Protein AF-A0A1F9MTN4-F1 (afdb_monomer)

Secondary structure (DSSP, 8-state):
------------PPPP-TTSSS--BTBS---SS--SSSSB-TTS-B--TTSSS--TTT-S---SS--TTSSS-TT-S---TTSSS--BTTBS---SSS-SS--TTSPPP-TTSS---TTTT-S---GGG--SSSTTPPPTTSPPP-TTSSS--BTBS---GGGTTTSTTS--TTS----TTSSS--BTBS--GGGT-TTB-TTS-BTT--SEEEE-SSEEEEE-TTS-EEEEE--TTSTT-PPTT---SEEEE-SSEEEEE-TTS-EEEEES-----TT-PEEEEETTEEEEEESSTT-PPSS-EEEEEE-SSEEEEEETTS-EEEEE--GGGTT---SS-EEEEEE-SSEEEEEETTS-EEEEES--S---S--SS--EEEEEEETTEEEEEETT-BEEEESSPPPSSB-SEEEE-GGGEEEEE-TT--EEEEETTB-----HHHHHS-EEEEEE-SSEEEEEETTS-EEEEE---SSS----EEEE-

pLDDT: mean 81.52, std 13.6, range [29.53, 97.88]

Mean predicted aligned error: 16.55 Å

Sequence (489 aa):
MLPLGCGVETTFSPGPVCGNGSIELGEGCDDGNVDDTDDCSNDCRPTSCGDGVVHWSLEDCDDGNDDDTDACPSTCHVAYCGDGFVHTGIEQCDTAGASADCDWDCSVPVCGDGILNRGAGEQCDQGAQNSDHRADGCREDCSLPFCGDGVHDSGEECDSGEHNGANPNACSASCRIPYCGDGVVNEGERCDPGAGDSFCSTTCTPTWQATAITVGWWHACALLPDGRPICWGNNNLGQSSPPEELRLTQISAGGYHTCGLTEDGEIVCWGAGESESEESCYFSCNGDLCQRLECGQSAAPKGAYLFVAAGGNHTCAIASDHTVICWGDSFHGATEAPMVGFDSLDATDQSTCGTTTTGEVICWGNVFVDVPTIHAVAPYATVSTSPGAVCALTASGEASCWGTAAPAGTFDQIEASYFSQVCTLDPLGALACATGTSTSTLSPRVLQSRFARFATNNFSGCGLTVEDHVLCWGWIENNYEQVPMVTDL

Structure (mmCIF, N/CA/C/O backbone):
data_AF-A0A1F9MTN4-F1
#
_entry.id   AF-A0A1F9MTN4-F1
#
loop_
_atom_site.group_PDB
_atom_site.id
_atom_site.type_symbol
_atom_site.label_atom_id
_atom_site.label_alt_id
_atom_site.label_comp_id
_atom_site.label_asym_id
_atom_site.label_entity_id
_atom_site.label_seq_id
_atom_site.pdbx_PDB_ins_code
_atom_site.Cartn_x
_atom_site.Cartn_y
_atom_site.Cartn_z
_atom_site.occupancy
_atom_site.B_iso_or_equiv
_atom_site.auth_seq_id
_atom_site.auth_comp_id
_atom_site.auth_asym_id
_atom_site.auth_atom_id
_atom_site.pdbx_PDB_model_num
ATOM 1 N N . MET A 1 1 ? 99.709 10.676 -121.324 1.00 36.31 1 MET A N 1
ATOM 2 C CA . MET A 1 1 ? 99.988 9.233 -121.447 1.00 36.31 1 MET A CA 1
ATOM 3 C C . MET A 1 1 ? 99.075 8.512 -120.471 1.00 36.31 1 MET A C 1
ATOM 5 O O . MET A 1 1 ? 98.995 8.938 -119.329 1.00 36.31 1 MET A O 1
ATOM 9 N N . LEU A 1 2 ? 98.361 7.502 -120.968 1.00 40.97 2 LEU A N 1
ATOM 10 C CA . LEU A 1 2 ? 97.716 6.405 -120.224 1.00 40.97 2 LEU A CA 1
ATOM 11 C C . LEU A 1 2 ? 98.710 5.740 -119.226 1.00 40.97 2 LEU A C 1
ATOM 13 O O . LEU A 1 2 ? 99.911 5.924 -119.447 1.00 40.97 2 LEU A O 1
ATOM 17 N N . PRO A 1 3 ? 98.281 4.944 -118.209 1.00 56.19 3 PRO A N 1
ATOM 18 C CA . PRO A 1 3 ? 97.226 3.936 -118.372 1.00 56.19 3 PRO A CA 1
ATOM 19 C C . PRO A 1 3 ? 96.268 3.593 -117.206 1.00 56.19 3 PRO A C 1
ATOM 21 O O . PRO A 1 3 ? 96.530 3.783 -116.026 1.00 56.19 3 PRO A O 1
ATOM 24 N N . LEU A 1 4 ? 95.147 3.040 -117.681 1.00 46.78 4 LEU A N 1
ATOM 25 C CA . LEU A 1 4 ? 94.231 1.996 -117.195 1.00 46.78 4 LEU A CA 1
ATOM 26 C C . LEU A 1 4 ? 94.692 1.066 -116.049 1.00 46.78 4 LEU A C 1
ATOM 28 O O . LEU A 1 4 ? 95.828 0.597 -116.040 1.00 46.78 4 LEU A O 1
ATOM 32 N N . GLY A 1 5 ? 93.723 0.651 -115.219 1.00 41.12 5 GLY A N 1
ATOM 33 C CA . GLY A 1 5 ? 93.770 -0.532 -114.345 1.00 41.12 5 GLY A CA 1
ATOM 34 C C . GLY A 1 5 ? 92.358 -1.022 -113.963 1.00 41.12 5 GLY A C 1
ATOM 35 O O . GLY A 1 5 ? 91.494 -0.202 -113.686 1.00 41.12 5 GLY A O 1
ATOM 36 N N . CYS A 1 6 ? 92.140 -2.341 -114.032 1.00 40.53 6 CYS A N 1
ATOM 37 C CA . CYS A 1 6 ? 90.871 -3.097 -114.014 1.00 40.53 6 CYS A CA 1
ATOM 38 C C . CYS A 1 6 ? 90.080 -3.105 -112.692 1.00 40.53 6 CYS A C 1
ATOM 40 O O . CYS A 1 6 ? 90.636 -2.869 -111.625 1.00 40.53 6 CYS A O 1
ATOM 42 N N . GLY A 1 7 ? 88.786 -3.441 -112.800 1.00 47.59 7 GLY A N 1
ATOM 43 C CA . GLY A 1 7 ? 87.799 -3.413 -111.721 1.00 47.59 7 GLY A CA 1
ATOM 44 C C . GLY A 1 7 ? 87.586 -4.704 -110.932 1.00 47.59 7 GLY A C 1
ATOM 45 O O . GLY A 1 7 ? 88.240 -5.718 -111.161 1.00 47.59 7 GLY A O 1
ATOM 46 N N . VAL A 1 8 ? 86.615 -4.618 -110.022 1.00 49.03 8 VAL A N 1
ATOM 47 C CA . VAL A 1 8 ? 85.907 -5.715 -109.354 1.00 49.03 8 VAL A CA 1
ATOM 48 C C . VAL A 1 8 ? 84.488 -5.200 -109.105 1.00 49.03 8 VAL A C 1
ATOM 50 O O . VAL A 1 8 ? 84.317 -4.192 -108.420 1.00 49.03 8 VAL A O 1
ATOM 53 N N . GLU A 1 9 ? 83.482 -5.841 -109.701 1.00 48.62 9 GLU A N 1
ATOM 54 C CA . GLU A 1 9 ? 82.092 -5.650 -109.292 1.00 48.62 9 GLU A CA 1
ATOM 55 C C . GLU A 1 9 ? 81.926 -6.232 -107.890 1.00 48.62 9 GLU A C 1
ATOM 57 O O . GLU A 1 9 ? 81.980 -7.444 -107.689 1.00 48.62 9 GLU A O 1
ATOM 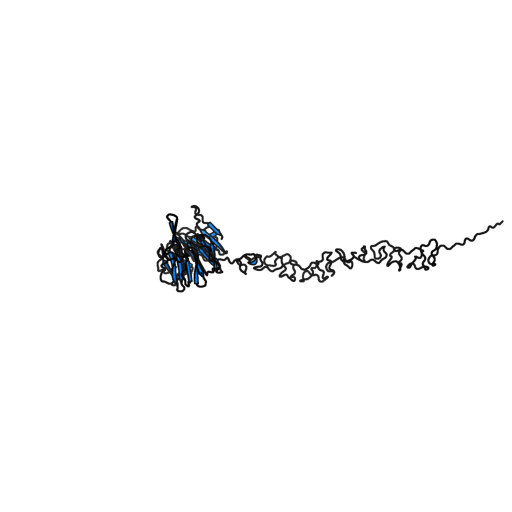62 N N . THR A 1 10 ? 81.753 -5.361 -106.905 1.00 47.56 10 THR A N 1
ATOM 63 C CA . THR A 1 10 ? 81.169 -5.748 -105.628 1.00 47.56 10 THR A CA 1
ATOM 64 C C . THR A 1 10 ? 79.661 -5.728 -105.818 1.00 47.56 10 THR A C 1
ATOM 66 O O . THR A 1 10 ? 79.057 -4.656 -105.855 1.00 47.56 10 THR A O 1
ATOM 69 N N . THR A 1 11 ? 79.054 -6.904 -105.970 1.00 47.53 11 THR A N 1
ATOM 70 C CA . THR A 1 11 ? 77.619 -7.071 -105.743 1.00 47.53 11 THR A CA 1
ATOM 71 C C . THR A 1 11 ? 77.339 -6.620 -104.314 1.00 47.53 11 THR A C 1
ATOM 73 O O . THR A 1 11 ? 77.686 -7.313 -103.357 1.00 47.53 11 THR A O 1
ATOM 76 N N . PHE A 1 12 ? 76.778 -5.422 -104.174 1.00 45.91 12 PHE A N 1
ATOM 77 C CA . PHE A 1 12 ? 76.092 -5.010 -102.961 1.00 45.91 12 PHE A CA 1
ATOM 78 C C . PHE A 1 12 ? 74.942 -6.002 -102.795 1.00 45.91 12 PHE A C 1
ATOM 80 O O . PHE A 1 12 ? 73.990 -5.970 -103.573 1.00 45.91 12 PHE A O 1
ATOM 87 N N . SER A 1 13 ? 75.063 -6.929 -101.843 1.00 53.34 13 SER A N 1
ATOM 88 C CA . SER A 1 13 ? 73.861 -7.566 -101.319 1.00 53.34 13 SER A CA 1
ATOM 89 C C . SER A 1 13 ? 73.027 -6.419 -100.749 1.00 53.34 13 SER A C 1
ATOM 91 O O . SER A 1 13 ? 73.591 -5.631 -99.975 1.00 53.34 13 SER A O 1
ATOM 93 N N . PRO A 1 14 ? 71.760 -6.235 -101.159 1.00 59.59 14 PRO A N 1
ATOM 94 C CA . PRO A 1 14 ? 70.878 -5.373 -100.390 1.00 59.59 14 PRO A CA 1
ATOM 95 C C . PRO A 1 14 ? 70.942 -5.871 -98.941 1.00 59.59 14 PRO A C 1
ATOM 97 O O . PRO A 1 14 ? 71.061 -7.077 -98.707 1.00 59.59 14 PRO A O 1
ATOM 100 N N . GLY A 1 15 ? 71.024 -4.935 -97.993 1.00 61.66 15 GLY A N 1
ATOM 101 C CA . GLY A 1 15 ? 70.939 -5.288 -96.578 1.00 61.66 15 GLY A CA 1
ATOM 102 C C . GLY A 1 15 ? 69.639 -6.051 -96.301 1.00 61.66 15 GLY A C 1
ATOM 103 O O . GLY A 1 15 ? 68.761 -6.031 -97.166 1.00 61.66 15 GLY A O 1
ATOM 104 N N . PRO A 1 16 ? 69.534 -6.710 -95.138 1.00 70.19 16 PRO A N 1
ATOM 105 C CA . PRO A 1 16 ? 68.322 -7.435 -94.763 1.00 70.19 16 PRO A CA 1
ATOM 106 C C . PRO A 1 16 ? 67.071 -6.574 -94.988 1.00 70.19 16 PRO A C 1
ATOM 108 O O . PRO A 1 16 ? 67.097 -5.370 -94.700 1.00 70.19 16 PRO A O 1
ATOM 111 N N . VAL A 1 17 ? 66.041 -7.156 -95.609 1.00 79.31 17 VAL A N 1
ATOM 112 C CA . VAL A 1 17 ? 64.790 -6.469 -95.971 1.00 79.31 17 VAL A CA 1
ATOM 113 C C . VAL A 1 17 ? 63.649 -7.116 -95.215 1.00 79.31 17 VAL A C 1
ATOM 115 O O . VAL A 1 17 ? 63.206 -8.191 -95.610 1.00 79.31 17 VAL A O 1
ATOM 118 N N . CYS A 1 18 ? 63.125 -6.390 -94.233 1.00 79.25 18 CYS A N 1
ATOM 119 C CA . CYS A 1 18 ? 62.002 -6.859 -93.448 1.00 79.25 18 CYS A CA 1
ATOM 120 C C . CYS A 1 18 ? 60.718 -7.025 -94.265 1.00 79.25 18 CYS A C 1
ATOM 122 O O . CYS A 1 18 ? 60.419 -6.189 -95.127 1.00 79.25 18 CYS A O 1
ATOM 124 N N . GLY A 1 19 ? 59.965 -8.089 -93.981 1.00 81.31 19 GLY A N 1
ATOM 125 C CA . GLY A 1 19 ? 58.649 -8.351 -94.559 1.00 81.31 19 GLY A CA 1
ATOM 126 C C . GLY A 1 19 ? 58.678 -9.169 -95.848 1.00 81.31 19 GLY A C 1
ATOM 127 O O . GLY A 1 19 ? 57.753 -9.096 -96.663 1.00 81.31 19 GLY A O 1
ATOM 128 N N . ASN A 1 20 ? 59.758 -9.913 -96.104 1.00 85.56 20 ASN A N 1
ATOM 129 C CA . ASN A 1 20 ? 59.959 -10.663 -97.348 1.00 85.56 20 ASN A CA 1
ATOM 130 C C . ASN A 1 20 ? 59.647 -12.171 -97.232 1.00 85.56 20 ASN A C 1
ATOM 132 O O . ASN A 1 20 ? 59.654 -12.890 -98.238 1.00 85.56 20 ASN A O 1
ATOM 136 N N . GLY A 1 21 ? 59.344 -12.638 -96.023 1.00 83.56 21 GLY A N 1
ATOM 137 C CA . GLY A 1 21 ? 58.976 -14.002 -95.666 1.00 83.56 21 GLY A CA 1
ATOM 138 C C . GLY A 1 21 ? 60.166 -14.882 -95.288 1.00 83.56 21 GLY A C 1
ATOM 139 O O . GLY A 1 21 ? 60.020 -16.109 -95.244 1.00 83.56 21 GLY A O 1
ATOM 140 N N . SER A 1 22 ? 61.356 -14.311 -95.074 1.00 81.31 22 SER A N 1
ATOM 141 C CA . SER A 1 22 ? 62.558 -15.059 -94.708 1.00 81.31 22 SER A CA 1
ATOM 142 C C . SER A 1 22 ? 63.430 -14.319 -93.700 1.00 81.31 22 SER A C 1
ATOM 144 O O . SER A 1 22 ? 63.889 -13.226 -93.973 1.00 81.31 22 SER A O 1
ATOM 146 N N . ILE A 1 23 ? 63.716 -14.976 -92.569 1.00 82.94 23 ILE A N 1
ATOM 147 C CA . ILE A 1 23 ? 64.580 -14.431 -91.513 1.00 82.94 23 ILE A CA 1
ATOM 148 C C . ILE A 1 23 ? 66.044 -14.443 -91.974 1.00 82.94 23 ILE A C 1
ATOM 150 O O . ILE A 1 23 ? 66.654 -15.512 -92.134 1.00 82.94 23 ILE A O 1
ATOM 154 N N . GLU A 1 24 ? 66.624 -13.258 -92.143 1.00 83.56 24 GLU A N 1
ATOM 155 C CA . GLU A 1 24 ? 68.012 -13.037 -92.544 1.00 83.56 24 GLU A CA 1
ATOM 156 C C . GLU A 1 24 ? 68.928 -12.651 -91.361 1.00 83.56 24 GLU A C 1
ATOM 158 O O . GLU A 1 24 ? 68.520 -12.427 -90.221 1.00 83.56 24 GLU A O 1
ATOM 163 N N . LEU A 1 25 ? 70.245 -12.639 -91.598 1.00 78.94 25 LEU A N 1
ATOM 164 C CA . LEU A 1 25 ? 71.254 -12.491 -90.543 1.00 78.94 25 LEU A CA 1
ATOM 165 C C . LEU A 1 25 ? 71.306 -11.036 -90.033 1.00 78.94 25 LEU A C 1
ATOM 167 O O . LEU A 1 25 ? 71.996 -10.196 -90.609 1.00 78.94 25 LEU A O 1
ATOM 171 N N . GLY A 1 26 ? 70.588 -10.763 -88.942 1.00 75.12 26 GLY A N 1
ATOM 172 C CA . GLY A 1 26 ? 70.396 -9.426 -88.365 1.00 75.12 26 GLY A CA 1
ATOM 173 C C . GLY A 1 26 ? 68.938 -9.115 -88.008 1.00 75.12 26 GLY A C 1
ATOM 174 O O . GLY A 1 26 ? 68.709 -8.185 -87.241 1.00 75.12 26 GLY A O 1
ATOM 175 N N . GLU A 1 27 ? 67.991 -9.910 -88.511 1.00 84.00 27 GLU A N 1
ATOM 176 C CA . GLU A 1 27 ? 66.559 -9.830 -88.209 1.00 84.00 27 GLU A CA 1
ATOM 177 C C . GLU A 1 27 ? 66.209 -10.735 -87.018 1.00 84.00 27 GLU A C 1
ATOM 179 O O . GLU A 1 27 ? 66.767 -11.826 -86.860 1.00 84.00 27 GLU A O 1
ATOM 184 N N . GLY A 1 28 ? 65.312 -10.273 -86.148 1.00 81.69 28 GLY A N 1
ATOM 185 C CA . GLY A 1 28 ? 64.782 -11.056 -85.029 1.00 81.69 28 GLY A CA 1
ATOM 186 C C . GLY A 1 28 ? 63.500 -11.828 -85.369 1.00 81.69 28 GLY A C 1
ATOM 187 O O . GLY A 1 28 ? 63.214 -12.821 -84.702 1.00 81.69 28 GLY A O 1
ATOM 188 N N . CYS A 1 29 ? 62.772 -11.408 -86.408 1.00 85.50 29 CYS A N 1
ATOM 189 C CA . CYS A 1 29 ? 61.600 -12.057 -87.012 1.00 85.50 29 CYS A CA 1
ATOM 190 C C . CYS A 1 29 ? 61.421 -11.568 -88.467 1.00 85.50 29 CYS A C 1
ATOM 192 O O . CYS A 1 29 ? 62.091 -10.616 -88.851 1.00 85.50 29 CYS A O 1
ATOM 194 N N . ASP A 1 30 ? 60.548 -12.218 -89.250 1.00 85.62 30 ASP A N 1
ATOM 195 C CA . ASP A 1 30 ? 60.003 -11.750 -90.541 1.00 85.62 30 ASP A CA 1
ATOM 196 C C . ASP A 1 30 ? 58.718 -12.560 -90.828 1.00 85.62 30 ASP A C 1
ATOM 198 O O . ASP A 1 30 ? 58.763 -13.796 -90.849 1.00 85.62 30 ASP A O 1
ATOM 202 N N . ASP A 1 31 ? 57.578 -11.893 -91.011 1.00 83.31 31 ASP A N 1
ATOM 203 C CA . ASP A 1 31 ? 56.254 -12.501 -91.236 1.00 83.31 31 ASP A CA 1
ATOM 204 C C . ASP A 1 31 ? 55.735 -12.353 -92.682 1.00 83.31 31 ASP A C 1
ATOM 206 O O . ASP A 1 31 ? 54.605 -12.732 -93.010 1.00 83.31 31 ASP A O 1
ATOM 210 N N . GLY A 1 32 ? 56.583 -11.864 -93.588 1.00 86.31 32 GLY A N 1
ATOM 211 C CA . GLY A 1 32 ? 56.279 -11.756 -95.009 1.00 86.31 32 GLY A CA 1
ATOM 212 C C . GLY A 1 32 ? 55.335 -10.629 -95.401 1.00 86.31 32 GLY A C 1
ATOM 213 O O . GLY A 1 32 ? 54.800 -10.677 -96.518 1.00 86.31 32 GLY A O 1
ATOM 214 N N . ASN A 1 33 ? 55.116 -9.635 -94.537 1.00 85.69 33 ASN A N 1
ATOM 215 C CA . ASN A 1 33 ? 54.353 -8.448 -94.895 1.00 85.69 33 ASN A CA 1
ATOM 216 C C . ASN A 1 33 ? 54.901 -7.155 -94.237 1.00 85.69 33 ASN A C 1
ATOM 218 O O . ASN A 1 33 ? 56.042 -7.126 -93.803 1.00 85.69 33 ASN A O 1
ATOM 222 N N . VAL A 1 34 ? 54.167 -6.041 -94.340 1.00 83.25 34 VAL A N 1
ATOM 223 C CA . VAL A 1 34 ? 54.578 -4.714 -93.816 1.00 83.25 34 VAL A CA 1
ATOM 224 C C . VAL A 1 34 ? 53.506 -4.107 -92.901 1.00 83.25 34 VAL A C 1
ATOM 226 O O . VAL A 1 34 ? 53.346 -2.886 -92.806 1.00 83.25 34 VAL A O 1
ATOM 229 N N . ASP A 1 35 ? 52.665 -4.965 -92.338 1.00 84.88 35 ASP A N 1
ATOM 230 C CA . ASP A 1 35 ? 51.785 -4.623 -91.235 1.00 84.88 35 ASP A CA 1
ATOM 231 C C . ASP A 1 35 ? 52.642 -4.580 -89.967 1.00 84.88 35 ASP A C 1
ATOM 233 O O . ASP A 1 35 ? 53.607 -5.317 -89.836 1.00 84.88 35 ASP A O 1
ATOM 237 N N . ASP A 1 36 ? 52.379 -3.609 -89.101 1.00 81.44 36 ASP A N 1
ATOM 238 C CA . ASP A 1 36 ? 53.132 -3.456 -87.850 1.00 81.44 36 ASP A CA 1
ATOM 239 C C . ASP A 1 36 ? 52.374 -4.061 -86.671 1.00 81.44 36 ASP A C 1
ATOM 241 O O . ASP A 1 36 ? 52.830 -3.927 -85.550 1.00 81.44 36 ASP A O 1
ATOM 245 N N . THR A 1 37 ? 51.183 -4.626 -86.907 1.00 83.19 37 THR A N 1
ATOM 246 C CA . THR A 1 37 ? 50.220 -5.025 -85.865 1.00 83.19 37 THR A CA 1
ATOM 247 C C . THR A 1 37 ? 50.021 -6.541 -85.760 1.00 83.19 37 THR A C 1
ATOM 249 O O . THR A 1 37 ? 49.097 -7.007 -85.082 1.00 83.19 37 THR A O 1
ATOM 252 N N . ASP A 1 38 ? 50.830 -7.322 -86.475 1.00 81.06 38 ASP A N 1
ATOM 253 C CA . ASP A 1 38 ? 50.823 -8.785 -86.487 1.00 81.06 38 ASP A CA 1
ATOM 254 C C . ASP A 1 38 ? 52.148 -9.361 -85.969 1.00 81.06 38 ASP A C 1
ATOM 256 O O . ASP A 1 38 ? 52.674 -8.849 -84.998 1.00 81.06 38 ASP A O 1
ATOM 260 N N . ASP A 1 39 ? 52.638 -10.494 -86.479 1.00 84.25 39 ASP A N 1
ATOM 261 C CA . ASP A 1 39 ? 53.616 -11.335 -85.773 1.00 84.25 39 ASP A CA 1
ATOM 262 C C . ASP A 1 39 ? 55.070 -10.795 -85.809 1.00 84.25 39 ASP A C 1
ATOM 264 O O . ASP A 1 39 ? 55.947 -11.344 -85.123 1.00 84.25 39 ASP A O 1
ATOM 268 N N . CYS A 1 40 ? 55.359 -9.744 -86.586 1.00 84.50 40 CYS A N 1
ATOM 269 C CA . CYS A 1 40 ? 56.667 -9.096 -86.656 1.00 84.50 40 CYS A CA 1
ATOM 270 C C . CYS A 1 40 ? 56.567 -7.588 -86.943 1.00 84.50 40 CYS A C 1
ATOM 272 O O . CYS A 1 40 ? 55.875 -7.165 -87.855 1.00 84.50 40 CYS A O 1
ATOM 274 N N . SER A 1 41 ? 57.344 -6.763 -86.230 1.00 83.31 41 SER A N 1
ATOM 275 C CA . SER A 1 41 ? 57.420 -5.328 -86.555 1.00 83.31 41 SER A CA 1
ATOM 276 C C . SER A 1 41 ? 58.097 -5.070 -87.909 1.00 83.31 41 SER A C 1
ATOM 278 O O . SER A 1 41 ? 58.997 -5.806 -88.329 1.00 83.31 41 SER A O 1
ATOM 280 N N . ASN A 1 42 ? 57.783 -3.934 -88.534 1.00 82.00 42 ASN A N 1
ATOM 281 C CA . ASN A 1 42 ? 58.368 -3.479 -89.804 1.00 82.00 42 ASN A CA 1
ATOM 282 C C . ASN A 1 42 ? 59.892 -3.248 -89.764 1.00 82.00 42 ASN A C 1
ATOM 284 O O . ASN A 1 42 ? 60.538 -3.150 -90.811 1.00 82.00 42 ASN A O 1
ATOM 288 N N . ASP A 1 43 ? 60.474 -3.165 -88.564 1.00 83.38 43 ASP A N 1
ATOM 289 C CA . ASP A 1 43 ? 61.918 -3.061 -88.319 1.00 83.38 43 ASP A CA 1
ATOM 290 C C . ASP A 1 43 ? 62.568 -4.423 -87.984 1.00 83.38 43 ASP A C 1
ATOM 292 O O . ASP A 1 43 ? 63.719 -4.484 -87.533 1.00 83.38 43 ASP A O 1
ATOM 296 N N . CYS A 1 44 ? 61.852 -5.528 -88.218 1.00 83.25 44 CYS A N 1
ATOM 297 C CA . CYS A 1 44 ? 62.303 -6.909 -88.034 1.00 83.25 44 CYS A CA 1
ATOM 298 C C . CYS A 1 44 ? 62.716 -7.237 -86.603 1.00 83.25 44 CYS A C 1
ATOM 300 O O . CYS A 1 44 ? 63.680 -7.972 -86.338 1.00 83.25 44 CYS A O 1
ATOM 302 N N . ARG A 1 45 ? 61.968 -6.673 -85.656 1.00 83.31 45 ARG A N 1
ATOM 303 C CA . ARG A 1 45 ? 62.054 -7.002 -84.236 1.00 83.31 45 ARG A CA 1
ATOM 304 C C . ARG A 1 45 ? 60.845 -7.836 -83.833 1.00 83.31 45 ARG A C 1
ATOM 306 O O . ARG A 1 45 ? 59.742 -7.496 -84.265 1.00 83.31 45 ARG A O 1
ATOM 313 N N . PRO A 1 46 ? 61.047 -8.888 -83.018 1.00 82.94 46 PRO A N 1
ATOM 314 C CA . PRO A 1 46 ? 59.943 -9.650 -82.455 1.00 82.94 46 PRO A CA 1
ATOM 315 C C . PRO A 1 46 ? 58.968 -8.702 -81.776 1.00 82.94 46 PRO A C 1
ATOM 317 O O . PRO A 1 46 ? 59.412 -7.749 -81.133 1.00 82.94 46 PRO A O 1
ATOM 320 N N . THR A 1 47 ? 57.683 -8.988 -81.919 1.00 82.75 47 THR A N 1
ATOM 321 C CA . THR A 1 47 ? 56.621 -8.226 -81.272 1.00 82.75 47 THR A CA 1
ATOM 322 C C . THR A 1 47 ? 56.813 -8.268 -79.763 1.00 82.75 47 THR A C 1
ATOM 324 O O . THR A 1 47 ? 57.208 -9.292 -79.183 1.00 82.75 47 THR A O 1
ATOM 327 N N . SER A 1 48 ? 56.618 -7.123 -79.123 1.00 83.06 48 SER A N 1
ATOM 328 C CA . SER A 1 48 ? 56.806 -6.973 -77.690 1.00 83.06 48 SER A CA 1
ATOM 329 C C . SER A 1 48 ? 55.851 -5.928 -77.157 1.00 83.06 48 SER A C 1
ATOM 331 O O . SER A 1 48 ? 55.857 -4.813 -77.655 1.00 83.06 48 SER A O 1
ATOM 333 N N . CYS A 1 49 ? 55.140 -6.289 -76.097 1.00 83.81 49 CYS A N 1
ATOM 334 C CA . CYS A 1 49 ? 54.329 -5.371 -75.311 1.00 83.81 49 CYS A CA 1
ATOM 335 C C . CYS A 1 49 ? 55.137 -4.155 -74.826 1.00 83.81 49 CYS A C 1
ATOM 337 O O . CYS A 1 49 ? 56.252 -4.318 -74.309 1.00 83.81 49 CYS A O 1
ATOM 339 N N . GLY A 1 50 ? 54.563 -2.962 -75.001 1.00 80.88 50 GLY A N 1
ATOM 340 C CA . GLY A 1 50 ? 55.113 -1.662 -74.611 1.00 80.88 50 GLY A CA 1
ATOM 341 C C . GLY A 1 50 ? 55.924 -0.961 -75.708 1.00 80.88 50 GLY A C 1
ATOM 342 O O . GLY A 1 50 ? 56.702 -0.049 -75.411 1.00 80.88 50 GLY A O 1
ATOM 343 N N . ASP A 1 51 ? 55.807 -1.386 -76.970 1.00 84.00 51 ASP A N 1
ATOM 344 C CA . ASP A 1 51 ? 56.517 -0.779 -78.104 1.00 84.00 51 ASP A CA 1
ATOM 345 C C . ASP A 1 51 ? 55.731 0.353 -78.795 1.00 84.00 51 ASP A C 1
ATOM 347 O O . ASP A 1 51 ? 56.272 1.051 -79.664 1.00 84.00 51 ASP A O 1
ATOM 351 N N . GLY A 1 52 ? 54.508 0.620 -78.329 1.00 84.69 52 GLY A N 1
ATOM 352 C CA . GLY A 1 52 ? 53.618 1.665 -78.825 1.00 84.69 52 GLY A CA 1
ATOM 353 C C . GLY A 1 52 ? 52.734 1.221 -79.988 1.00 84.69 52 GLY A C 1
ATOM 354 O O . GLY A 1 52 ? 52.092 2.081 -80.608 1.00 84.69 52 GLY A O 1
ATOM 355 N N . VAL A 1 53 ? 52.710 -0.074 -80.318 1.00 84.12 53 VAL A N 1
ATOM 356 C CA . VAL A 1 53 ? 51.931 -0.640 -81.421 1.00 84.12 53 VAL A CA 1
ATOM 357 C C . VAL A 1 53 ? 51.147 -1.849 -80.935 1.00 84.12 53 VAL A C 1
ATOM 359 O O . VAL A 1 53 ? 51.731 -2.822 -80.511 1.00 84.12 53 VAL A O 1
ATOM 362 N N . VAL A 1 54 ? 49.817 -1.813 -81.068 1.00 87.69 54 VAL A N 1
ATOM 363 C CA . VAL A 1 54 ? 48.954 -2.926 -80.640 1.00 87.69 54 VAL A CA 1
ATOM 364 C C . VAL A 1 54 ? 49.054 -4.109 -81.608 1.00 87.69 54 VAL A C 1
ATOM 366 O O . VAL A 1 54 ? 48.539 -4.037 -82.731 1.00 87.69 54 VAL A O 1
ATOM 369 N N . HIS A 1 55 ? 49.632 -5.215 -81.146 1.00 84.88 55 HIS A N 1
ATOM 370 C CA . HIS A 1 55 ? 49.758 -6.488 -81.857 1.00 84.88 55 HIS A CA 1
ATOM 371 C C . HIS A 1 55 ? 48.599 -7.442 -81.532 1.00 84.88 55 HIS A C 1
ATOM 373 O O . HIS A 1 55 ? 48.566 -8.089 -80.483 1.00 84.88 55 HIS A O 1
ATOM 379 N N . TRP A 1 56 ? 47.651 -7.608 -82.460 1.00 78.38 56 TRP A N 1
ATOM 380 C CA . TRP A 1 56 ? 46.351 -8.268 -82.211 1.00 78.38 56 TRP A CA 1
ATOM 381 C C . TRP A 1 56 ? 46.411 -9.723 -81.716 1.00 78.38 56 TRP A C 1
ATOM 383 O O . TRP A 1 56 ? 45.413 -10.245 -81.213 1.00 78.38 56 TRP A O 1
ATOM 393 N N . SER A 1 57 ? 47.523 -10.420 -81.941 1.00 75.62 57 SER A N 1
ATOM 394 C CA . SER A 1 57 ? 47.726 -11.819 -81.549 1.00 75.62 57 SER A CA 1
ATOM 395 C C . SER A 1 57 ? 48.436 -11.982 -80.200 1.00 75.62 57 SER A C 1
ATOM 397 O O . SER A 1 57 ? 48.431 -13.096 -79.664 1.00 75.62 57 SER A O 1
ATOM 399 N N . LEU A 1 58 ? 49.024 -10.911 -79.653 1.00 82.12 58 LEU A N 1
ATOM 400 C CA . LEU A 1 58 ? 49.861 -10.938 -78.452 1.00 82.12 58 LEU A CA 1
ATOM 401 C C . LEU A 1 58 ? 49.285 -10.110 -77.295 1.00 82.12 58 LEU A C 1
ATOM 403 O O . LEU A 1 58 ? 49.435 -10.531 -76.148 1.00 82.12 58 LEU A O 1
ATOM 407 N N . GLU A 1 59 ? 48.604 -8.999 -77.579 1.00 87.62 59 GLU A N 1
ATOM 408 C CA . GLU A 1 59 ? 48.122 -8.062 -76.561 1.00 87.62 59 GLU A CA 1
ATOM 409 C C . GLU A 1 59 ? 46.733 -7.475 -76.838 1.00 87.62 59 GLU A C 1
ATOM 411 O O . GLU A 1 59 ? 46.274 -7.403 -77.979 1.00 87.62 59 GLU A O 1
ATOM 416 N N . ASP A 1 60 ? 46.061 -7.044 -75.766 1.00 88.06 60 ASP A N 1
ATOM 417 C CA . ASP A 1 60 ? 44.741 -6.411 -75.835 1.00 88.06 60 ASP A CA 1
ATOM 418 C C . ASP A 1 60 ? 44.836 -4.874 -75.957 1.00 88.06 60 ASP A C 1
ATOM 420 O O . ASP A 1 60 ? 43.869 -4.221 -76.366 1.00 88.06 60 ASP A O 1
ATOM 424 N N . CYS A 1 61 ? 45.984 -4.290 -75.596 1.00 87.81 61 CYS A N 1
ATOM 425 C CA . CYS A 1 61 ? 46.291 -2.861 -75.658 1.00 87.81 61 CYS A CA 1
ATOM 426 C C . CYS A 1 61 ? 47.819 -2.626 -75.656 1.00 87.81 61 CYS A C 1
ATOM 428 O O . CYS A 1 61 ? 48.550 -3.488 -75.191 1.00 87.81 61 CYS A O 1
ATOM 430 N N . ASP A 1 62 ? 48.282 -1.465 -76.133 1.00 87.81 62 ASP A N 1
ATOM 431 C CA . ASP A 1 62 ? 49.663 -0.963 -76.008 1.00 87.81 62 ASP A CA 1
ATOM 432 C C . ASP A 1 62 ? 49.614 0.567 -76.148 1.00 87.81 62 ASP A C 1
ATOM 434 O O . ASP A 1 62 ? 49.051 1.096 -77.117 1.00 87.81 62 ASP A O 1
ATOM 438 N N . ASP A 1 63 ? 50.140 1.289 -75.164 1.00 85.81 63 ASP A N 1
ATOM 439 C CA . ASP A 1 63 ? 50.177 2.749 -75.150 1.00 85.81 63 ASP A CA 1
ATOM 440 C C . ASP A 1 63 ? 51.605 3.339 -75.155 1.00 85.81 63 ASP A C 1
ATOM 442 O O . ASP A 1 63 ? 51.790 4.563 -75.099 1.00 85.81 63 ASP A O 1
ATOM 446 N N . GLY A 1 64 ? 52.611 2.472 -75.306 1.00 86.81 64 GLY A N 1
ATOM 447 C CA . GLY A 1 64 ? 54.023 2.805 -75.446 1.00 86.81 64 GLY A CA 1
ATOM 448 C C . GLY A 1 64 ? 54.698 3.304 -74.170 1.00 86.81 64 GLY A C 1
ATOM 449 O O . GLY A 1 64 ? 55.703 4.023 -74.268 1.00 86.81 64 GLY A O 1
ATOM 450 N N . ASN A 1 65 ? 54.149 2.999 -72.991 1.00 86.25 65 ASN A N 1
ATOM 451 C CA . ASN A 1 65 ? 54.700 3.413 -71.706 1.00 86.25 65 ASN A CA 1
ATOM 452 C C . ASN A 1 65 ? 54.756 2.239 -70.681 1.00 86.25 65 ASN A C 1
ATOM 454 O O . ASN A 1 65 ? 54.290 1.144 -70.965 1.00 86.25 65 ASN A O 1
ATOM 458 N N . ASP A 1 66 ? 55.418 2.435 -69.529 1.00 86.69 66 ASP A N 1
ATOM 459 C CA . ASP A 1 66 ? 55.607 1.406 -68.476 1.00 86.69 66 ASP A CA 1
ATOM 460 C C . ASP A 1 66 ? 54.758 1.700 -67.202 1.00 86.69 66 ASP A C 1
ATOM 462 O O . ASP A 1 66 ? 55.167 1.381 -66.081 1.00 86.69 66 ASP A O 1
ATOM 466 N N . ASP A 1 67 ? 53.636 2.411 -67.328 1.00 87.62 67 ASP A N 1
ATOM 467 C CA . ASP A 1 67 ? 52.763 2.854 -66.234 1.00 87.62 67 ASP A CA 1
ATOM 468 C C . ASP A 1 67 ? 51.602 1.874 -66.035 1.00 87.62 67 ASP A C 1
ATOM 470 O O . ASP A 1 67 ? 50.619 1.861 -66.763 1.00 87.62 67 ASP A O 1
ATOM 474 N N . ASP A 1 68 ? 51.689 1.063 -64.982 1.00 87.12 68 ASP A N 1
ATOM 475 C CA . ASP A 1 68 ? 50.640 0.101 -64.636 1.00 87.12 68 ASP A CA 1
ATOM 476 C C . ASP A 1 68 ? 49.355 0.740 -64.073 1.00 87.12 68 ASP A C 1
ATOM 478 O O . ASP A 1 68 ? 48.481 0.012 -63.621 1.00 87.12 68 ASP A O 1
ATOM 482 N N . THR A 1 69 ? 49.242 2.073 -64.012 1.00 86.81 69 THR A N 1
ATOM 483 C CA . THR A 1 69 ? 48.106 2.774 -63.378 1.00 86.81 69 THR A CA 1
ATOM 484 C C . THR A 1 69 ? 47.185 3.501 -64.355 1.00 86.81 69 THR A C 1
ATOM 486 O O . THR A 1 69 ? 46.355 4.316 -63.932 1.00 86.81 69 THR A O 1
ATOM 489 N N . ASP A 1 70 ? 47.320 3.251 -65.655 1.00 85.81 70 ASP A N 1
ATOM 490 C CA . ASP A 1 70 ? 46.449 3.799 -66.692 1.00 85.81 70 ASP A CA 1
ATOM 491 C C . ASP A 1 70 ? 45.568 2.718 -67.353 1.00 85.81 70 ASP A C 1
ATOM 493 O O . ASP A 1 70 ? 45.317 1.659 -66.792 1.00 85.81 70 ASP A O 1
ATOM 497 N N . ALA A 1 71 ? 44.973 3.010 -68.510 1.00 87.69 71 ALA A N 1
ATOM 498 C CA . ALA A 1 71 ? 44.050 2.071 -69.149 1.00 87.69 71 ALA A CA 1
ATOM 499 C C . ALA A 1 71 ? 44.749 0.832 -69.749 1.00 87.69 71 ALA A C 1
ATOM 501 O O . ALA A 1 71 ? 44.055 -0.141 -70.071 1.00 87.69 71 ALA A O 1
ATOM 502 N N . CYS A 1 72 ? 46.072 0.876 -69.938 1.00 89.50 72 CYS A N 1
ATOM 503 C CA . CYS A 1 72 ? 46.864 -0.205 -70.502 1.00 89.50 72 CYS A CA 1
ATOM 504 C C . CYS A 1 72 ? 48.152 -0.452 -69.695 1.00 89.50 72 CYS A C 1
ATOM 506 O O . CYS A 1 72 ? 49.205 0.084 -70.026 1.00 89.50 72 CYS A O 1
ATOM 508 N N . PRO A 1 73 ? 48.093 -1.322 -68.674 1.00 88.56 73 PRO A N 1
ATOM 509 C CA . PRO A 1 73 ? 49.263 -1.680 -67.881 1.00 88.56 73 PRO A CA 1
ATOM 510 C C . PRO A 1 73 ? 50.378 -2.328 -68.708 1.00 88.56 73 PRO A C 1
ATOM 512 O O . PRO A 1 73 ? 50.124 -2.922 -69.755 1.00 88.56 73 PRO A O 1
ATOM 515 N N . SER A 1 74 ? 51.595 -2.393 -68.156 1.00 85.81 74 SER A N 1
ATOM 516 C CA . SER A 1 74 ? 52.780 -3.015 -68.785 1.00 85.81 74 SER A CA 1
ATOM 517 C C . SER A 1 74 ? 52.665 -4.532 -69.016 1.00 85.81 74 SER A C 1
ATOM 519 O O . SER A 1 74 ? 53.579 -5.179 -69.531 1.00 85.81 74 SER A O 1
ATOM 521 N N . THR A 1 75 ? 51.538 -5.129 -68.619 1.00 86.06 75 THR A N 1
ATOM 522 C CA . THR A 1 75 ? 51.162 -6.508 -68.958 1.00 86.06 75 THR A CA 1
ATOM 523 C C . THR A 1 75 ? 50.426 -6.618 -70.299 1.00 86.06 75 THR A C 1
ATOM 525 O O . THR A 1 75 ? 50.198 -7.737 -70.756 1.00 86.06 75 THR A O 1
ATOM 528 N N . CYS A 1 76 ? 50.066 -5.482 -70.909 1.00 87.44 76 CYS A N 1
ATOM 529 C CA . CYS A 1 76 ? 49.344 -5.328 -72.174 1.00 87.44 76 CYS A CA 1
ATOM 530 C C . CYS A 1 76 ? 48.017 -6.104 -72.257 1.00 87.44 76 CYS A C 1
ATOM 532 O O . CYS A 1 76 ? 47.547 -6.526 -73.318 1.00 87.44 76 CYS A O 1
ATOM 534 N N . HIS A 1 77 ? 47.380 -6.256 -71.098 1.00 88.44 77 HIS A N 1
ATOM 535 C CA . HIS A 1 77 ? 45.982 -6.631 -70.955 1.00 88.44 77 HIS A CA 1
ATOM 536 C C . HIS A 1 77 ? 45.199 -5.408 -70.496 1.00 88.44 77 HIS A C 1
ATOM 538 O O . HIS A 1 77 ? 45.699 -4.636 -69.688 1.00 88.44 77 HIS A O 1
ATOM 544 N N . VAL A 1 78 ? 43.972 -5.231 -70.987 1.00 87.50 78 VAL A N 1
ATOM 545 C CA . VAL A 1 78 ? 43.143 -4.086 -70.579 1.00 87.50 78 VAL A CA 1
ATOM 546 C C . VAL A 1 78 ? 42.946 -4.105 -69.064 1.00 87.50 78 VAL A C 1
ATOM 548 O O . VAL A 1 78 ? 42.540 -5.134 -68.520 1.00 87.50 78 VAL A O 1
ATOM 551 N N . ALA A 1 79 ? 43.189 -2.955 -68.432 1.00 85.56 79 ALA A N 1
ATOM 552 C CA . ALA A 1 79 ? 42.938 -2.690 -67.019 1.00 85.56 79 ALA A CA 1
ATOM 553 C C . ALA A 1 79 ? 41.595 -3.278 -66.550 1.00 85.56 79 ALA A C 1
ATOM 555 O O . ALA A 1 79 ? 40.541 -3.005 -67.144 1.00 85.56 79 ALA A O 1
ATOM 556 N N . TYR A 1 80 ? 41.617 -4.081 -65.486 1.00 85.38 80 TYR A N 1
ATOM 557 C CA . TYR A 1 80 ? 40.405 -4.626 -64.882 1.00 85.38 80 TYR A CA 1
ATOM 558 C C . TYR A 1 80 ? 40.535 -4.718 -63.371 1.00 85.38 80 TYR A C 1
ATOM 560 O O . TYR A 1 80 ? 41.596 -4.963 -62.823 1.00 85.38 80 TYR A O 1
ATOM 568 N N . CYS A 1 81 ? 39.404 -4.620 -62.696 1.00 84.62 81 CYS A N 1
ATOM 569 C CA . CYS A 1 81 ? 39.417 -4.620 -61.251 1.00 84.62 81 CYS A CA 1
ATOM 570 C C . CYS A 1 81 ? 39.792 -5.966 -60.627 1.00 84.62 81 CYS A C 1
ATOM 572 O O . CYS A 1 81 ? 39.258 -7.027 -60.983 1.00 84.62 81 CYS A O 1
ATOM 574 N N . GLY A 1 82 ? 40.649 -5.899 -59.616 1.00 83.25 82 GLY A N 1
ATOM 575 C CA . GLY A 1 82 ? 41.282 -7.028 -58.959 1.00 83.25 82 GLY A CA 1
ATOM 576 C C . GLY A 1 82 ? 42.559 -7.498 -59.655 1.00 83.25 82 GLY A C 1
ATOM 577 O O . GLY A 1 82 ? 42.976 -8.632 -59.390 1.00 83.25 82 GLY A O 1
ATOM 578 N N . ASP A 1 83 ? 43.152 -6.694 -60.544 1.00 84.50 83 ASP A N 1
ATOM 579 C CA . ASP A 1 83 ? 44.378 -7.026 -61.281 1.00 84.50 83 ASP A CA 1
ATOM 580 C C . ASP A 1 83 ? 45.674 -6.653 -60.539 1.00 84.50 83 ASP A C 1
ATOM 582 O O . ASP A 1 83 ? 46.755 -7.128 -60.904 1.00 84.50 83 ASP A O 1
ATOM 586 N N . GLY A 1 84 ? 45.562 -5.931 -59.424 1.00 83.56 84 GLY A N 1
ATOM 587 C CA . GLY A 1 84 ? 46.664 -5.553 -58.542 1.00 83.56 84 GLY A CA 1
ATOM 588 C C . GLY A 1 84 ? 47.049 -4.072 -58.613 1.00 83.56 84 GLY A C 1
ATOM 589 O O . GLY A 1 84 ? 47.931 -3.662 -57.844 1.00 83.56 84 GLY A O 1
ATOM 590 N N . PHE A 1 85 ? 46.424 -3.284 -59.493 1.00 84.62 85 PHE A N 1
ATOM 591 C CA . PHE A 1 85 ? 46.690 -1.864 -59.692 1.00 84.62 85 PHE A CA 1
ATOM 592 C C . PHE A 1 85 ? 45.405 -1.038 -59.659 1.00 84.62 85 PHE A C 1
ATOM 594 O O . PHE A 1 85 ? 44.355 -1.507 -60.046 1.00 84.62 85 PHE A O 1
ATOM 601 N N . VAL A 1 86 ? 45.488 0.212 -59.187 1.00 87.25 86 VAL A N 1
ATOM 602 C CA . VAL A 1 86 ? 44.353 1.148 -59.245 1.00 87.25 86 VAL A CA 1
ATOM 603 C C . VAL A 1 86 ? 44.515 2.032 -60.474 1.00 87.25 86 VAL A C 1
ATOM 605 O O . VAL A 1 86 ? 45.397 2.899 -60.498 1.00 87.25 86 VAL A O 1
ATOM 608 N N . HIS A 1 87 ? 43.640 1.845 -61.458 1.00 86.88 87 HIS A N 1
ATOM 609 C CA . HIS A 1 87 ? 43.713 2.520 -62.754 1.00 86.88 87 HIS A CA 1
ATOM 610 C C . HIS A 1 87 ? 43.035 3.895 -62.755 1.00 86.88 87 HIS A C 1
ATOM 612 O O . HIS A 1 87 ? 41.821 4.046 -62.568 1.00 86.88 87 HIS A O 1
ATOM 618 N N . THR A 1 88 ? 43.819 4.941 -63.015 1.00 84.62 88 THR A N 1
ATOM 619 C CA . THR A 1 88 ? 43.391 6.340 -62.928 1.00 84.62 88 THR A CA 1
ATOM 620 C C . THR A 1 88 ? 42.258 6.645 -63.907 1.00 84.62 88 THR A C 1
ATOM 622 O O . THR A 1 88 ? 42.436 6.675 -65.122 1.00 84.62 88 THR A O 1
ATOM 625 N N . GLY A 1 89 ? 41.083 6.971 -63.364 1.00 80.12 89 GLY A N 1
ATOM 626 C CA . GLY A 1 89 ? 39.902 7.327 -64.156 1.00 80.12 89 GLY A CA 1
ATOM 627 C C . GLY A 1 89 ? 39.106 6.130 -64.682 1.00 80.12 89 GLY A C 1
ATOM 628 O O . GLY A 1 89 ? 38.080 6.353 -65.328 1.00 80.12 89 GLY A O 1
ATOM 629 N N . ILE A 1 90 ? 39.542 4.903 -64.379 1.00 82.12 90 ILE A N 1
ATOM 630 C CA . ILE A 1 90 ? 38.831 3.656 -64.682 1.00 82.12 90 ILE A CA 1
ATOM 631 C C . ILE A 1 90 ? 38.188 3.093 -63.408 1.00 82.12 90 ILE A C 1
ATOM 633 O O . ILE A 1 90 ? 37.002 2.771 -63.434 1.00 82.12 90 ILE A O 1
ATOM 637 N N . GLU A 1 91 ? 38.904 3.082 -62.282 1.00 84.31 91 GLU A N 1
ATOM 638 C CA . GLU A 1 91 ? 38.398 2.602 -60.989 1.00 84.31 91 GLU A CA 1
ATOM 639 C C . GLU A 1 91 ? 38.900 3.454 -59.812 1.00 84.31 91 GLU A C 1
ATOM 641 O O . GLU A 1 91 ? 39.778 4.309 -59.960 1.00 84.31 91 GLU A O 1
ATOM 646 N N . GLN A 1 92 ? 38.297 3.272 -58.636 1.00 84.50 92 GLN A N 1
ATOM 647 C CA . GLN A 1 92 ? 38.671 4.001 -57.417 1.00 84.50 92 GLN A CA 1
ATOM 648 C C . GLN A 1 92 ? 39.473 3.137 -56.431 1.00 84.50 92 GLN A C 1
ATOM 650 O O . GLN A 1 92 ? 40.096 3.673 -55.513 1.00 84.50 92 GLN A O 1
ATOM 655 N N . CYS A 1 93 ? 39.455 1.820 -56.623 1.00 84.62 93 CYS A N 1
ATOM 656 C CA . CYS A 1 93 ? 40.084 0.794 -55.800 1.00 84.62 93 CYS A CA 1
ATOM 657 C C . CYS A 1 93 ? 40.142 -0.526 -56.597 1.00 84.62 93 CYS A C 1
ATOM 659 O O . CYS A 1 93 ? 39.489 -0.633 -57.626 1.00 84.62 93 CYS A O 1
ATOM 661 N N . ASP A 1 94 ? 40.897 -1.519 -56.116 1.00 81.62 94 ASP A N 1
ATOM 662 C CA . ASP A 1 94 ? 41.275 -2.704 -56.914 1.00 81.62 94 ASP A CA 1
ATOM 663 C C . ASP A 1 94 ? 41.228 -4.029 -56.107 1.00 81.62 94 ASP A C 1
ATOM 665 O O . ASP A 1 94 ? 41.971 -4.983 -56.324 1.00 81.62 94 ASP A O 1
ATOM 669 N N . THR A 1 95 ? 40.376 -4.155 -55.084 1.00 78.25 95 THR A N 1
ATOM 670 C CA . THR A 1 95 ? 40.311 -5.460 -54.397 1.00 78.25 95 THR A CA 1
ATOM 671 C C . THR A 1 95 ? 39.499 -6.462 -55.207 1.00 78.25 95 THR A C 1
ATOM 673 O O . THR A 1 95 ? 38.401 -6.157 -55.658 1.00 78.25 95 THR A O 1
ATOM 676 N N . ALA A 1 96 ? 39.999 -7.696 -55.335 1.00 66.94 96 ALA A N 1
ATOM 677 C CA . ALA A 1 96 ? 39.282 -8.801 -55.972 1.00 66.94 96 ALA A CA 1
ATOM 678 C C . ALA A 1 96 ? 38.029 -9.211 -55.159 1.00 66.94 96 ALA A C 1
ATOM 680 O O . ALA A 1 96 ? 38.040 -10.194 -54.408 1.00 66.94 96 ALA A O 1
ATOM 681 N N . GLY A 1 97 ? 36.950 -8.439 -55.306 1.00 67.56 97 GLY A N 1
ATOM 682 C CA . GLY A 1 97 ? 35.683 -8.552 -54.582 1.00 67.56 97 GLY A CA 1
ATOM 683 C C . GLY A 1 97 ? 35.503 -7.501 -53.480 1.00 67.56 97 GLY A C 1
ATOM 684 O O . GLY A 1 97 ? 36.437 -6.787 -53.126 1.00 67.56 97 GLY A O 1
ATOM 685 N N . ALA A 1 98 ? 34.290 -7.451 -52.914 1.00 68.19 98 ALA A N 1
ATOM 686 C CA . ALA A 1 98 ? 33.928 -6.486 -51.878 1.00 68.19 98 ALA A CA 1
ATOM 687 C C . ALA A 1 98 ? 34.812 -6.629 -50.622 1.00 68.19 98 ALA A C 1
ATOM 689 O O . ALA A 1 98 ? 34.900 -7.707 -50.019 1.00 68.19 98 ALA A O 1
ATOM 690 N N . SER A 1 99 ? 35.452 -5.536 -50.223 1.00 74.94 99 SER A N 1
ATOM 691 C CA . SER A 1 99 ? 36.362 -5.427 -49.087 1.00 74.94 99 SER A CA 1
ATOM 692 C C . SER A 1 99 ? 35.998 -4.228 -48.202 1.00 74.94 99 SER A C 1
ATOM 694 O O . SER A 1 99 ? 34.934 -3.636 -48.344 1.00 74.94 99 SER A O 1
ATOM 696 N N . ALA A 1 100 ? 36.847 -3.902 -47.224 1.00 78.81 100 ALA A N 1
ATOM 697 C CA . ALA A 1 100 ? 36.652 -2.704 -46.406 1.00 78.81 100 ALA A CA 1
ATOM 698 C C . ALA A 1 100 ? 36.842 -1.401 -47.193 1.00 78.81 100 ALA A C 1
ATOM 700 O O . ALA A 1 100 ? 36.321 -0.368 -46.788 1.00 78.81 100 ALA A O 1
ATOM 701 N N . ASP A 1 101 ? 37.574 -1.473 -48.304 1.00 82.19 101 ASP A N 1
ATOM 702 C CA . ASP A 1 101 ? 38.048 -0.307 -49.039 1.00 82.19 101 ASP A CA 1
ATOM 703 C C . ASP A 1 101 ? 37.594 -0.321 -50.511 1.00 82.19 101 ASP A C 1
ATOM 705 O O . ASP A 1 101 ? 37.974 0.573 -51.265 1.00 82.19 101 ASP A O 1
ATOM 709 N N . CYS A 1 102 ? 36.817 -1.326 -50.944 1.00 84.06 102 CYS A N 1
ATOM 710 C CA . CYS A 1 102 ? 36.391 -1.457 -52.339 1.00 84.06 102 CYS A CA 1
ATOM 711 C C . CYS A 1 102 ? 35.132 -2.313 -52.523 1.00 84.06 102 CYS A C 1
ATOM 713 O O . CYS A 1 102 ? 35.016 -3.363 -51.889 1.00 84.06 102 CYS A O 1
ATOM 715 N N . ASP A 1 103 ? 34.253 -1.919 -53.440 1.00 82.19 103 ASP A N 1
ATOM 716 C CA . ASP A 1 103 ? 33.103 -2.702 -53.899 1.00 82.19 103 ASP A CA 1
ATOM 717 C C . ASP A 1 103 ? 33.488 -3.739 -54.965 1.00 82.19 103 ASP A C 1
ATOM 719 O O . ASP A 1 103 ? 34.619 -3.798 -55.443 1.00 82.19 103 ASP A O 1
ATOM 723 N N . TRP A 1 104 ? 32.531 -4.579 -55.377 1.00 77.81 104 TRP A N 1
ATOM 724 C CA . TRP A 1 104 ? 32.757 -5.544 -56.464 1.00 77.81 104 TRP A CA 1
ATOM 725 C C . TRP A 1 104 ? 32.914 -4.881 -57.845 1.00 77.81 104 TRP A C 1
ATOM 727 O O . TRP A 1 104 ? 33.495 -5.490 -58.740 1.00 77.81 104 TRP A O 1
ATOM 737 N N . ASP A 1 105 ? 32.350 -3.686 -58.022 1.00 80.19 105 ASP A N 1
ATOM 738 C CA . ASP A 1 105 ? 32.430 -2.837 -59.215 1.00 80.19 105 ASP A CA 1
ATOM 739 C C . ASP A 1 105 ? 33.409 -1.670 -59.036 1.00 80.19 105 ASP A C 1
ATOM 741 O O . ASP A 1 105 ? 33.484 -0.786 -59.892 1.00 80.19 105 ASP A O 1
ATOM 745 N N . CYS A 1 106 ? 34.228 -1.734 -57.980 1.00 83.00 106 CYS A N 1
ATOM 746 C CA . CYS A 1 106 ? 35.494 -1.004 -57.893 1.00 83.00 106 CYS A CA 1
ATOM 747 C C . CYS A 1 106 ? 35.295 0.503 -57.695 1.00 83.00 106 CYS A C 1
ATOM 749 O O . CYS A 1 106 ? 36.175 1.338 -57.946 1.00 83.00 106 CYS A O 1
ATOM 751 N N . SER A 1 107 ? 34.108 0.835 -57.183 1.00 85.44 107 SER A N 1
ATOM 752 C CA . SER A 1 107 ? 33.825 2.025 -56.401 1.00 85.44 107 SER A CA 1
ATOM 753 C C . SER A 1 107 ? 34.294 1.862 -54.960 1.00 85.44 107 SER A C 1
ATOM 755 O O . SER A 1 107 ? 34.477 0.758 -54.443 1.00 85.44 107 SER A O 1
ATOM 757 N N . VAL A 1 108 ? 34.516 3.001 -54.311 1.00 84.94 108 VAL A N 1
ATOM 758 C CA . VAL A 1 108 ? 34.730 3.028 -52.865 1.00 84.94 108 VAL A CA 1
ATOM 759 C C . VAL A 1 108 ? 33.397 2.715 -52.173 1.00 84.94 108 VAL A C 1
ATOM 761 O O . VAL A 1 108 ? 32.408 3.339 -52.561 1.00 84.94 108 VAL A O 1
ATOM 764 N N . PRO A 1 109 ? 33.379 1.867 -51.125 1.00 86.88 109 PRO A N 1
ATOM 765 C CA . PRO A 1 109 ? 32.184 1.577 -50.345 1.00 86.88 109 PRO A CA 1
ATOM 766 C C . PRO A 1 109 ? 31.563 2.857 -49.793 1.00 86.88 109 PRO A C 1
ATOM 768 O O . PRO A 1 109 ? 32.226 3.609 -49.061 1.00 86.88 109 PRO A O 1
ATOM 771 N N . VAL A 1 110 ? 30.303 3.125 -50.136 1.00 89.56 110 VAL A N 1
ATOM 772 C CA . VAL A 1 110 ? 29.571 4.290 -49.637 1.00 89.56 110 VAL A CA 1
ATOM 773 C C . VAL A 1 110 ? 28.190 3.878 -49.162 1.00 89.56 110 VAL A C 1
ATOM 775 O O . VAL A 1 110 ? 27.328 3.526 -49.957 1.00 89.56 110 VAL A O 1
ATOM 778 N N . CYS A 1 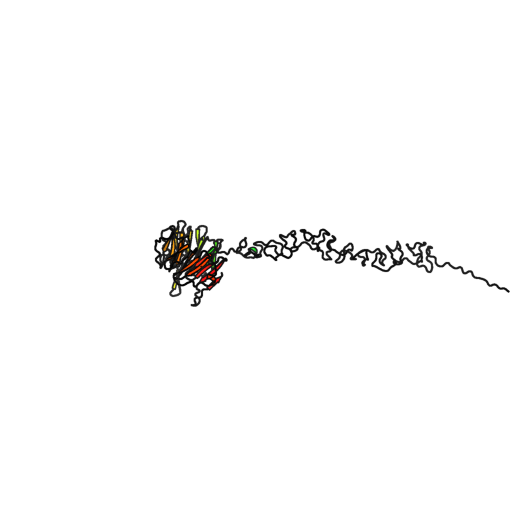111 ? 27.929 4.118 -47.879 1.00 90.44 111 CYS A N 1
ATOM 779 C CA . CYS A 1 111 ? 26.591 3.956 -47.338 1.00 90.44 111 CYS A CA 1
ATOM 780 C C . CYS A 1 111 ? 25.536 4.721 -48.163 1.00 90.44 111 CYS A C 1
ATOM 782 O O . CYS A 1 111 ? 25.602 5.948 -48.321 1.00 90.44 111 CYS A O 1
ATOM 784 N N . GLY A 1 112 ? 24.537 3.992 -48.655 1.00 90.19 112 GLY A N 1
ATOM 785 C CA . GLY A 1 112 ? 23.450 4.482 -49.493 1.00 90.19 112 GLY A CA 1
ATOM 786 C C . GLY A 1 112 ? 23.646 4.260 -50.997 1.00 90.19 112 GLY A C 1
ATOM 787 O O . GLY A 1 112 ? 22.832 4.768 -51.781 1.00 90.19 112 GLY A O 1
ATOM 788 N N . ASP A 1 113 ? 24.657 3.501 -51.425 1.00 88.88 113 ASP A N 1
ATOM 789 C CA . ASP A 1 113 ? 24.863 3.104 -52.828 1.00 88.88 113 ASP A CA 1
ATOM 790 C C . ASP A 1 113 ? 24.068 1.843 -53.242 1.00 88.88 113 ASP A C 1
ATOM 792 O O . ASP A 1 113 ? 23.904 1.563 -54.434 1.00 88.88 113 ASP A O 1
ATOM 796 N N . GLY A 1 114 ? 23.459 1.143 -52.279 1.00 88.50 114 GLY A N 1
ATOM 797 C CA . GLY A 1 114 ? 22.675 -0.073 -52.493 1.00 88.50 114 GLY A CA 1
ATOM 798 C C . GLY A 1 114 ? 23.496 -1.364 -52.473 1.00 88.50 114 GLY A C 1
ATOM 799 O O . GLY A 1 114 ? 22.943 -2.431 -52.774 1.00 88.50 114 GLY A O 1
ATOM 800 N N . ILE A 1 115 ? 24.781 -1.293 -52.131 1.00 86.06 115 ILE A N 1
ATOM 801 C CA . ILE A 1 115 ? 25.704 -2.415 -51.976 1.00 86.06 115 ILE A CA 1
ATOM 802 C C . ILE A 1 115 ? 25.991 -2.583 -50.482 1.00 86.06 115 ILE A C 1
ATOM 804 O O . ILE A 1 115 ? 26.352 -1.647 -49.798 1.00 86.06 115 ILE A O 1
ATOM 808 N N . LEU A 1 116 ? 25.809 -3.796 -49.945 1.00 87.81 116 LEU A N 1
ATOM 809 C CA . LEU A 1 116 ? 26.068 -4.051 -48.524 1.00 87.81 116 LEU A CA 1
ATOM 810 C C . LEU A 1 116 ? 27.546 -4.382 -48.275 1.00 87.81 116 LEU A C 1
ATOM 812 O O . LEU A 1 116 ? 27.968 -5.536 -48.443 1.00 87.81 116 LEU A O 1
ATOM 816 N N . ASN A 1 117 ? 28.288 -3.419 -47.740 1.00 86.94 117 ASN A N 1
ATOM 817 C CA . ASN A 1 117 ? 29.718 -3.507 -47.473 1.00 86.94 117 ASN A CA 1
ATOM 818 C C . ASN A 1 117 ? 30.032 -3.828 -46.012 1.00 86.94 117 ASN A C 1
ATOM 820 O O . ASN A 1 117 ? 30.534 -3.018 -45.231 1.00 86.94 117 ASN A O 1
ATOM 824 N N . ARG A 1 118 ? 29.820 -5.094 -45.630 1.00 85.44 118 ARG A N 1
ATOM 825 C CA . ARG A 1 118 ? 30.122 -5.572 -44.262 1.00 85.44 118 ARG A CA 1
ATOM 826 C C . ARG A 1 118 ? 31.584 -5.385 -43.856 1.00 85.44 118 ARG A C 1
ATOM 828 O O . ARG A 1 118 ? 31.866 -5.243 -42.670 1.00 85.44 118 ARG A O 1
ATOM 835 N N . GLY A 1 119 ? 32.505 -5.436 -44.822 1.00 82.38 119 GLY A N 1
ATOM 836 C CA . GLY A 1 119 ? 33.931 -5.198 -44.588 1.00 82.38 119 GLY A CA 1
ATOM 837 C C . GLY A 1 119 ? 34.225 -3.754 -44.179 1.00 82.38 119 GLY A C 1
ATOM 838 O O . GLY A 1 119 ? 35.109 -3.536 -43.356 1.00 82.38 119 GLY A O 1
ATOM 839 N N . ALA A 1 120 ? 33.449 -2.803 -44.708 1.00 84.88 120 ALA A N 1
ATOM 840 C CA . ALA A 1 120 ? 33.546 -1.372 -44.426 1.00 84.88 120 ALA A CA 1
ATOM 841 C C . ALA A 1 120 ? 32.739 -0.948 -43.180 1.00 84.88 120 ALA A C 1
ATOM 843 O O . ALA A 1 120 ? 32.843 0.190 -42.729 1.00 84.88 120 ALA A O 1
ATOM 844 N N . GLY A 1 121 ? 31.982 -1.874 -42.576 1.00 86.50 121 GLY A N 1
ATOM 845 C CA . GLY A 1 121 ? 31.233 -1.655 -41.334 1.00 86.50 121 GLY A CA 1
ATOM 846 C C . GLY A 1 121 ? 29.722 -1.490 -41.505 1.00 86.50 121 GLY A C 1
ATOM 847 O O . GLY A 1 121 ? 29.027 -1.303 -40.508 1.00 86.50 121 GLY A O 1
ATOM 848 N N . GLU A 1 122 ? 29.198 -1.614 -42.723 1.00 92.56 122 GLU A N 1
ATOM 849 C CA . GLU A 1 122 ? 27.762 -1.512 -42.982 1.00 92.56 122 GLU A CA 1
ATOM 850 C C . GLU A 1 122 ? 27.008 -2.752 -42.488 1.00 92.56 122 GLU A C 1
ATOM 852 O O . GLU A 1 122 ? 27.405 -3.904 -42.715 1.00 92.56 122 GLU A O 1
ATOM 857 N N . GLN A 1 123 ? 25.883 -2.525 -41.811 1.00 94.00 123 GLN A N 1
ATOM 858 C CA . GLN A 1 123 ? 25.002 -3.589 -41.321 1.00 94.00 123 GLN A CA 1
ATOM 859 C C . GLN A 1 123 ? 23.813 -3.819 -42.259 1.00 94.00 123 GLN A C 1
ATOM 861 O O . GLN A 1 123 ? 23.303 -4.940 -42.363 1.00 94.00 123 GLN A O 1
ATOM 866 N N . CYS A 1 124 ? 23.406 -2.772 -42.968 1.00 92.62 124 CYS A N 1
ATOM 867 C CA . CYS A 1 124 ? 22.408 -2.769 -44.024 1.00 92.62 124 CYS A CA 1
ATOM 868 C C . CYS A 1 124 ? 22.766 -1.693 -45.054 1.00 92.62 124 CYS A C 1
ATOM 870 O O . CYS A 1 124 ? 23.508 -0.777 -44.738 1.00 92.62 124 CYS A O 1
ATOM 872 N N . ASP A 1 125 ? 22.206 -1.798 -46.257 1.00 91.56 125 ASP A N 1
ATOM 873 C CA . ASP A 1 125 ? 22.244 -0.728 -47.249 1.00 91.56 125 ASP A CA 1
ATOM 874 C C . ASP A 1 125 ? 21.016 -0.882 -48.158 1.00 91.56 125 ASP A C 1
ATOM 876 O O . ASP A 1 125 ? 20.872 -1.877 -48.874 1.00 91.56 125 ASP A O 1
ATOM 880 N N . GLN A 1 126 ? 20.053 0.035 -48.050 1.00 92.94 126 GLN A N 1
ATOM 881 C CA . GLN A 1 126 ? 18.866 0.081 -48.915 1.00 92.94 126 GLN A CA 1
ATOM 882 C C . GLN A 1 126 ? 18.993 1.174 -49.989 1.00 92.94 126 GLN A C 1
ATOM 884 O O . GLN A 1 126 ? 17.995 1.606 -50.581 1.00 92.94 126 GLN A O 1
ATOM 889 N N . GLY A 1 127 ? 20.214 1.629 -50.250 1.00 91.62 127 GLY A N 1
ATOM 890 C CA . GLY A 1 127 ? 20.531 2.705 -51.164 1.00 91.62 127 GLY A CA 1
ATOM 891 C C . GLY A 1 127 ? 19.873 4.017 -50.744 1.00 91.62 127 GLY A C 1
ATOM 892 O O . GLY A 1 127 ? 19.751 4.356 -49.568 1.00 91.62 127 GLY A O 1
ATOM 893 N N . ALA A 1 128 ? 19.286 4.702 -51.725 1.00 91.31 128 ALA A N 1
ATOM 894 C CA . ALA A 1 128 ? 18.484 5.908 -51.510 1.00 91.31 128 ALA A CA 1
ATOM 895 C C . ALA A 1 128 ? 17.219 5.712 -50.637 1.00 91.31 128 ALA A C 1
ATOM 897 O O . ALA A 1 128 ? 16.464 6.667 -50.451 1.00 91.31 128 ALA A O 1
ATOM 898 N N . GLN A 1 129 ? 16.925 4.492 -50.163 1.00 92.69 129 GLN A N 1
ATOM 899 C CA . GLN A 1 129 ? 15.826 4.224 -49.227 1.00 92.69 129 GLN A CA 1
ATOM 900 C C . GLN A 1 129 ? 16.252 4.194 -47.755 1.00 92.69 129 GLN A C 1
ATOM 902 O O . GLN A 1 129 ? 15.377 3.996 -46.904 1.00 92.69 129 GLN A O 1
ATOM 907 N N . ASN A 1 130 ? 17.537 4.395 -47.447 1.00 90.94 130 ASN A N 1
ATOM 908 C CA . ASN A 1 130 ? 17.981 4.611 -46.072 1.00 90.94 130 ASN A CA 1
ATOM 909 C C . ASN A 1 130 ? 17.222 5.802 -45.454 1.00 90.94 130 ASN A C 1
ATOM 911 O O . ASN A 1 130 ? 16.865 6.757 -46.149 1.00 90.94 130 ASN A O 1
ATOM 915 N N . SER A 1 131 ? 16.885 5.710 -44.169 1.00 92.69 131 SER A N 1
ATOM 916 C CA . SER A 1 131 ? 16.092 6.719 -43.473 1.00 92.69 131 SER A CA 1
ATOM 917 C C . SER A 1 131 ? 16.190 6.606 -41.952 1.00 92.69 131 SER A C 1
ATOM 919 O O . SER A 1 131 ? 15.868 5.569 -41.369 1.00 92.69 131 SER A O 1
ATOM 921 N N . ASP A 1 132 ? 16.457 7.746 -41.314 1.00 91.56 132 ASP A N 1
ATOM 922 C CA . ASP A 1 132 ? 16.448 7.921 -39.850 1.00 91.56 132 ASP A CA 1
ATOM 923 C C . ASP A 1 132 ? 15.054 8.238 -39.286 1.00 91.56 132 ASP A C 1
ATOM 925 O O . ASP A 1 132 ? 14.897 8.684 -38.153 1.00 91.56 132 ASP A O 1
ATOM 929 N N . HIS A 1 133 ? 14.010 8.103 -40.103 1.00 91.19 133 HIS A N 1
ATOM 930 C CA . HIS A 1 133 ? 12.636 8.450 -39.719 1.00 91.19 133 HIS A CA 1
ATOM 931 C C . HIS A 1 133 ? 11.631 7.355 -40.056 1.00 91.19 133 HIS A C 1
ATOM 933 O O . HIS A 1 133 ? 10.454 7.445 -39.696 1.00 91.19 133 HIS A O 1
ATOM 939 N N . ARG A 1 134 ? 12.062 6.343 -40.807 1.00 91.75 134 ARG A N 1
ATOM 940 C CA . ARG A 1 134 ? 11.208 5.254 -41.244 1.00 91.75 134 ARG A CA 1
ATOM 941 C C . ARG A 1 134 ? 11.407 4.066 -40.315 1.00 91.75 134 ARG A C 1
ATOM 943 O O . ARG A 1 134 ? 12.519 3.560 -40.195 1.00 91.75 134 ARG A O 1
ATOM 950 N N . ALA A 1 135 ? 10.301 3.600 -39.742 1.00 90.31 135 ALA A N 1
ATOM 951 C CA . ALA A 1 135 ? 10.273 2.354 -38.990 1.00 90.31 135 ALA A CA 1
ATOM 952 C C . ALA A 1 135 ? 10.795 1.189 -39.847 1.00 90.31 135 ALA A C 1
ATOM 954 O O . ALA A 1 135 ? 10.433 1.069 -41.027 1.00 90.31 135 ALA A O 1
ATOM 955 N N . ASP A 1 136 ? 11.646 0.360 -39.249 1.00 90.00 136 ASP A N 1
ATOM 956 C CA . ASP A 1 136 ? 12.338 -0.787 -39.842 1.00 90.00 136 ASP A CA 1
ATOM 957 C C . ASP A 1 136 ? 13.227 -0.431 -41.053 1.00 90.00 136 ASP A C 1
ATOM 959 O O . ASP A 1 136 ? 13.601 -1.294 -41.856 1.00 90.00 136 ASP A O 1
ATOM 963 N N . GLY A 1 137 ? 13.537 0.857 -41.225 1.00 92.00 137 GLY A N 1
ATOM 964 C CA . GLY A 1 137 ? 14.437 1.358 -42.255 1.00 92.00 137 GLY A CA 1
ATOM 965 C C . GLY A 1 137 ? 15.898 1.149 -41.873 1.00 92.00 137 GLY A C 1
ATOM 966 O O . GLY A 1 137 ? 16.263 1.256 -40.708 1.00 92.00 137 GLY A O 1
ATOM 967 N N . CYS A 1 138 ? 16.746 0.890 -42.868 1.00 94.81 138 CYS A N 1
ATOM 968 C CA . CYS A 1 138 ? 18.184 1.047 -42.677 1.00 94.81 138 CYS A CA 1
ATOM 969 C C . CYS A 1 138 ? 18.481 2.524 -42.392 1.00 94.81 138 CYS A C 1
ATOM 971 O O . CYS A 1 138 ? 17.950 3.377 -43.107 1.00 94.81 138 CYS A O 1
ATOM 973 N N . ARG A 1 139 ? 19.266 2.835 -41.360 1.00 94.00 139 ARG A N 1
ATOM 974 C CA . ARG A 1 139 ? 19.604 4.223 -41.011 1.00 94.00 139 ARG A CA 1
ATOM 975 C C . ARG A 1 139 ? 20.523 4.842 -42.062 1.00 94.00 139 ARG A C 1
ATOM 977 O O . ARG A 1 139 ? 21.148 4.129 -42.848 1.00 94.00 139 ARG A O 1
ATOM 984 N N . GLU A 1 140 ? 20.580 6.170 -42.126 1.00 92.88 140 GLU A N 1
ATOM 985 C CA . GLU A 1 140 ? 21.413 6.895 -43.102 1.00 92.88 140 GLU A CA 1
ATOM 986 C C . GLU A 1 140 ? 22.919 6.675 -42.882 1.00 92.88 140 GLU A C 1
ATOM 988 O O . GLU A 1 140 ? 23.712 6.951 -43.777 1.00 92.88 140 GLU A O 1
ATOM 993 N N . ASP A 1 141 ? 23.308 6.122 -41.732 1.00 92.25 141 ASP A N 1
ATOM 994 C CA . ASP A 1 141 ? 24.663 5.661 -41.420 1.00 92.25 141 ASP A CA 1
ATOM 995 C C . ASP A 1 141 ? 24.879 4.150 -41.654 1.00 92.25 141 ASP A C 1
ATOM 997 O O . ASP A 1 141 ? 25.900 3.595 -41.243 1.00 92.25 141 ASP A O 1
ATOM 1001 N N . CYS A 1 142 ? 23.924 3.474 -42.304 1.00 93.50 142 CYS A N 1
ATOM 1002 C CA . CYS A 1 142 ? 23.952 2.043 -42.614 1.00 93.50 142 CYS A CA 1
ATOM 1003 C C . CYS A 1 142 ? 23.977 1.123 -41.386 1.00 93.50 142 CYS A C 1
ATOM 1005 O O . CYS A 1 142 ? 24.363 -0.055 -41.463 1.00 93.50 142 CYS A O 1
ATOM 1007 N N . SER A 1 143 ? 23.518 1.636 -40.243 1.00 93.56 143 SER A N 1
ATOM 1008 C CA . SER A 1 143 ? 23.173 0.829 -39.081 1.00 93.56 143 SER A CA 1
ATOM 1009 C C . SER A 1 143 ? 21.763 0.240 -39.205 1.00 93.56 143 SER A C 1
ATOM 1011 O O . SER A 1 143 ? 20.856 0.805 -39.826 1.00 93.56 143 SER A O 1
ATOM 1013 N N . LEU A 1 144 ? 21.588 -0.956 -38.639 1.00 92.44 144 LEU A N 1
ATOM 1014 C CA . LEU A 1 144 ? 20.262 -1.548 -38.496 1.00 92.44 144 LEU A CA 1
ATOM 1015 C C . LEU A 1 144 ? 19.456 -0.780 -37.435 1.00 92.44 144 LEU A C 1
ATOM 1017 O O . LEU A 1 144 ? 20.064 -0.300 -36.481 1.00 92.44 144 LEU A O 1
ATOM 1021 N N . PRO A 1 145 ? 18.117 -0.732 -37.565 1.00 90.88 145 PRO A N 1
ATOM 1022 C CA . PRO A 1 145 ? 17.247 -0.121 -36.565 1.00 90.88 145 PRO A CA 1
ATOM 1023 C C . PRO A 1 145 ? 17.484 -0.710 -35.167 1.00 90.88 145 PRO A C 1
ATOM 1025 O O . PRO A 1 145 ? 17.664 -1.931 -35.030 1.00 90.88 145 PRO A O 1
ATOM 1028 N N . PHE A 1 146 ? 17.528 0.145 -34.143 1.00 90.56 146 PHE A N 1
ATOM 1029 C CA . PHE A 1 146 ? 17.827 -0.269 -32.775 1.00 90.56 146 PHE A CA 1
ATOM 1030 C C . PHE A 1 146 ? 17.177 0.623 -31.716 1.00 90.56 146 PHE A C 1
ATOM 1032 O O . PHE A 1 146 ? 17.091 1.838 -31.852 1.00 90.56 146 PHE A O 1
ATOM 1039 N N . CYS A 1 147 ? 16.891 0.007 -30.570 1.00 90.81 147 CYS A N 1
ATOM 1040 C CA . CYS A 1 147 ? 16.354 0.710 -29.416 1.00 90.81 147 CYS A CA 1
ATOM 1041 C C . CYS A 1 147 ? 17.278 1.839 -28.929 1.00 90.81 147 CYS A C 1
ATOM 1043 O O . CYS A 1 147 ? 18.387 1.590 -28.440 1.00 90.81 147 CYS A O 1
ATOM 1045 N N . GLY A 1 148 ? 16.777 3.068 -28.969 1.00 88.88 148 GLY A N 1
ATOM 1046 C CA . GLY A 1 148 ? 17.467 4.300 -28.604 1.00 88.88 148 GLY A CA 1
ATOM 1047 C C . GLY A 1 148 ? 17.889 5.158 -29.791 1.00 88.88 148 GLY A C 1
ATOM 1048 O O . GLY A 1 148 ? 18.605 6.138 -29.574 1.00 88.88 148 GLY A O 1
ATOM 1049 N N . ASP A 1 149 ? 17.455 4.842 -31.009 1.00 89.94 149 ASP A N 1
ATOM 1050 C CA . ASP A 1 149 ? 17.764 5.630 -32.207 1.00 89.94 149 ASP A CA 1
ATOM 1051 C C . ASP A 1 149 ? 16.739 6.737 -32.524 1.00 89.94 149 ASP A C 1
ATOM 1053 O O . ASP A 1 149 ? 16.971 7.581 -33.391 1.00 89.94 149 ASP A O 1
ATOM 1057 N N . GLY A 1 150 ? 15.642 6.812 -31.765 1.00 89.75 150 GLY A N 1
ATOM 1058 C CA . GLY A 1 150 ? 14.619 7.849 -31.882 1.00 89.75 150 GLY A CA 1
ATOM 1059 C C . GLY A 1 150 ? 13.511 7.532 -32.884 1.00 89.75 150 GLY A C 1
ATOM 1060 O O . GLY A 1 150 ? 12.669 8.401 -33.144 1.00 89.75 150 GLY A O 1
ATOM 1061 N N . VAL A 1 151 ? 13.478 6.321 -33.435 1.00 92.12 151 VAL A N 1
ATOM 1062 C CA . VAL A 1 151 ? 12.429 5.836 -34.333 1.00 92.12 151 VAL A CA 1
ATOM 1063 C C . VAL A 1 151 ? 11.759 4.631 -33.696 1.00 92.12 151 VAL A C 1
ATOM 1065 O O . VAL A 1 151 ? 12.407 3.774 -33.130 1.00 92.12 151 VAL A O 1
ATOM 1068 N N . HIS A 1 152 ? 10.432 4.559 -33.787 1.00 91.69 152 HIS A N 1
ATOM 1069 C CA . HIS A 1 152 ? 9.693 3.423 -33.244 1.00 91.69 152 HIS A CA 1
ATOM 1070 C C . HIS A 1 152 ? 9.687 2.257 -34.243 1.00 91.69 152 HIS A C 1
ATOM 1072 O O . HIS A 1 152 ? 8.912 2.281 -35.207 1.00 91.69 152 HIS A O 1
ATOM 1078 N N . ASP A 1 153 ? 10.535 1.254 -34.015 1.00 91.25 153 ASP A N 1
ATOM 1079 C CA . ASP A 1 153 ? 10.696 0.087 -34.888 1.00 91.25 153 ASP A CA 1
ATOM 1080 C C . ASP A 1 153 ? 9.910 -1.152 -34.423 1.00 91.25 153 ASP A C 1
ATOM 1082 O O . ASP A 1 153 ? 9.350 -1.238 -33.322 1.00 91.25 153 ASP A O 1
ATOM 1086 N N . SER A 1 154 ? 9.841 -2.165 -35.290 1.00 90.38 154 SER A N 1
ATOM 1087 C CA . SER A 1 154 ? 9.165 -3.423 -34.988 1.00 90.38 154 SER A CA 1
ATOM 1088 C C . SER A 1 154 ? 9.848 -4.170 -33.839 1.00 90.38 154 SER A C 1
ATOM 1090 O O . SER A 1 154 ? 10.930 -4.734 -33.985 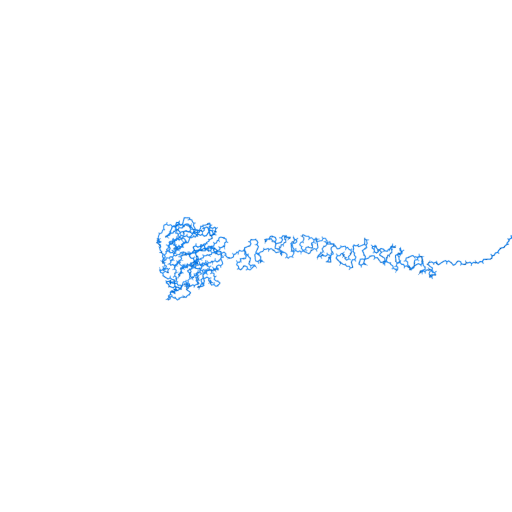1.00 90.38 154 SER A O 1
ATOM 1092 N N . GLY A 1 155 ? 9.145 -4.279 -32.710 1.00 84.25 155 GLY A N 1
ATOM 1093 C CA . GLY A 1 155 ? 9.626 -4.960 -31.499 1.00 84.25 155 GLY A CA 1
ATOM 1094 C C . GLY A 1 155 ? 9.779 -4.029 -30.298 1.00 84.25 155 GLY A C 1
ATOM 1095 O O . GLY A 1 155 ? 9.901 -4.510 -29.169 1.00 84.25 155 GLY A O 1
ATOM 1096 N N . GLU A 1 156 ? 9.688 -2.727 -30.535 1.00 91.06 156 GLU A N 1
ATOM 1097 C CA . GLU A 1 156 ? 9.691 -1.680 -29.526 1.00 91.06 156 GLU A CA 1
ATOM 1098 C C . GLU A 1 156 ? 8.253 -1.280 -29.179 1.00 91.06 156 GLU A C 1
ATOM 1100 O O . GLU A 1 156 ? 7.331 -1.394 -29.989 1.00 91.06 156 GLU A O 1
ATOM 1105 N N . GLU A 1 157 ? 8.027 -0.814 -27.957 1.00 88.62 157 GLU A N 1
ATOM 1106 C CA . GLU A 1 157 ? 6.753 -0.208 -27.540 1.00 88.62 157 GLU A CA 1
ATOM 1107 C C . GLU A 1 157 ? 6.833 1.322 -27.514 1.00 88.62 157 GLU A C 1
ATOM 1109 O O . GLU A 1 157 ? 5.809 2.004 -27.568 1.00 88.62 157 GLU A O 1
ATOM 1114 N N . CYS A 1 158 ? 8.049 1.851 -27.431 1.00 87.88 158 CYS A N 1
ATOM 1115 C CA . CYS A 1 158 ? 8.394 3.261 -27.435 1.00 87.88 158 CYS A CA 1
ATOM 1116 C C . CYS A 1 158 ? 9.851 3.409 -27.888 1.00 87.88 158 CYS A C 1
ATOM 1118 O O . CYS A 1 158 ? 10.630 2.481 -27.702 1.00 87.88 158 CYS A O 1
ATOM 1120 N N . ASP A 1 159 ? 10.221 4.586 -28.391 1.00 88.25 159 ASP A N 1
ATOM 1121 C CA . ASP A 1 159 ? 11.619 4.959 -28.600 1.00 88.25 159 ASP A CA 1
ATOM 1122 C C . ASP A 1 159 ? 11.773 6.478 -28.430 1.00 88.25 159 ASP A C 1
ATOM 1124 O O . ASP A 1 159 ? 11.210 7.273 -29.182 1.00 88.25 159 ASP A O 1
ATOM 1128 N N . SER A 1 160 ? 12.445 6.899 -27.361 1.00 88.06 160 SER A N 1
ATOM 1129 C CA . SER A 1 160 ? 12.749 8.307 -27.059 1.00 88.06 160 SER A CA 1
ATOM 1130 C C . SER A 1 160 ? 14.197 8.674 -27.407 1.00 88.06 160 SER A C 1
ATOM 1132 O O . SER A 1 160 ? 14.723 9.680 -26.912 1.00 88.06 160 SER A O 1
ATOM 1134 N N . GLY A 1 161 ? 14.853 7.869 -28.241 1.00 88.31 161 GLY A N 1
ATOM 1135 C CA . GLY A 1 161 ? 16.242 8.034 -28.629 1.00 88.31 161 GLY A CA 1
ATOM 1136 C C . GLY A 1 161 ? 17.191 7.929 -27.437 1.00 88.31 161 GLY A C 1
ATOM 1137 O O . GLY A 1 161 ? 16.989 7.146 -26.505 1.00 88.31 161 GLY A O 1
ATOM 1138 N N . GLU A 1 162 ? 18.174 8.830 -27.398 1.00 86.62 162 GLU A N 1
ATOM 1139 C CA . GLU A 1 162 ? 19.133 8.963 -26.290 1.00 86.62 162 GLU A CA 1
ATOM 1140 C C . GLU A 1 162 ? 18.481 9.231 -24.915 1.00 86.62 162 GLU A C 1
ATOM 1142 O O . GLU A 1 162 ? 19.143 9.122 -23.883 1.00 86.62 162 GLU A O 1
ATOM 1147 N N . HIS A 1 163 ? 17.191 9.587 -24.874 1.00 83.69 163 HIS A N 1
ATOM 1148 C CA . HIS A 1 163 ? 16.454 9.834 -23.631 1.00 83.69 163 HIS A CA 1
ATOM 1149 C C . HIS A 1 163 ? 15.782 8.576 -23.059 1.00 83.69 163 HIS A C 1
ATOM 1151 O O . HIS A 1 163 ? 15.105 8.664 -22.028 1.00 83.69 163 HIS A O 1
ATOM 1157 N N . ASN A 1 164 ? 15.963 7.406 -23.678 1.00 80.75 164 ASN A N 1
ATOM 1158 C CA . ASN A 1 164 ? 15.527 6.136 -23.104 1.00 80.75 164 ASN A CA 1
ATOM 1159 C C . ASN A 1 164 ? 16.183 5.920 -21.728 1.00 80.75 164 ASN A C 1
ATOM 1161 O O . ASN A 1 164 ? 17.394 6.043 -21.558 1.00 80.75 164 ASN A O 1
ATOM 1165 N N . GLY A 1 165 ? 15.371 5.641 -20.709 1.00 73.25 165 GLY A N 1
ATOM 1166 C CA . GLY A 1 165 ? 15.802 5.505 -19.316 1.00 73.25 165 GLY A CA 1
ATOM 1167 C C . GLY A 1 165 ? 16.127 6.822 -18.597 1.00 73.25 165 GLY A C 1
ATOM 1168 O O . GLY A 1 165 ? 16.406 6.793 -17.401 1.00 73.25 165 GLY A O 1
ATOM 1169 N N . ALA A 1 166 ? 16.067 7.977 -19.274 1.00 78.12 166 ALA A N 1
ATOM 1170 C CA . ALA A 1 166 ? 16.285 9.282 -18.643 1.00 78.12 166 ALA A CA 1
ATOM 1171 C C . ALA A 1 166 ? 15.061 9.765 -17.848 1.00 78.12 166 ALA A C 1
ATOM 1173 O O . ALA A 1 166 ? 15.206 10.500 -16.872 1.00 78.12 166 ALA A O 1
ATOM 1174 N N . ASN A 1 167 ? 13.859 9.352 -18.262 1.00 68.31 167 ASN A N 1
ATOM 1175 C CA . ASN A 1 167 ? 12.617 9.580 -17.533 1.00 68.31 167 ASN A CA 1
ATOM 1176 C C . ASN A 1 167 ? 11.993 8.224 -17.161 1.00 68.31 167 ASN A C 1
ATOM 1178 O O . ASN A 1 167 ? 11.618 7.477 -18.071 1.00 68.31 167 ASN A O 1
ATOM 1182 N N . PRO A 1 168 ? 11.830 7.925 -15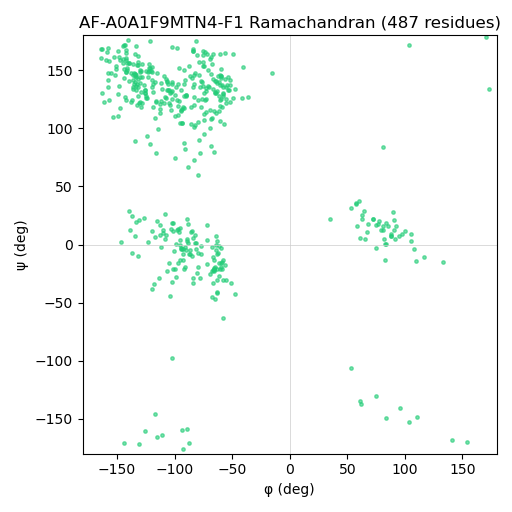.860 1.00 61.50 168 PRO A N 1
ATOM 1183 C CA . PRO A 1 168 ? 11.270 6.659 -15.387 1.00 61.50 168 PRO A CA 1
ATOM 1184 C C . PRO A 1 168 ? 9.841 6.362 -15.861 1.00 61.50 168 PRO A C 1
ATOM 1186 O O . PRO A 1 168 ? 9.416 5.224 -15.772 1.00 61.50 168 PRO A O 1
ATOM 1189 N N . ASN A 1 169 ? 9.101 7.352 -16.373 1.00 64.25 169 ASN A N 1
ATOM 1190 C CA . ASN A 1 169 ? 7.717 7.199 -16.847 1.00 64.25 169 ASN A CA 1
ATOM 1191 C C . ASN A 1 169 ? 7.558 7.266 -18.371 1.00 64.25 169 ASN A C 1
ATOM 1193 O O . ASN A 1 169 ? 6.433 7.335 -18.868 1.00 64.25 169 ASN A O 1
ATOM 1197 N N . ALA A 1 170 ? 8.658 7.362 -19.118 1.00 76.38 170 ALA A N 1
ATOM 1198 C CA . ALA A 1 170 ? 8.605 7.523 -20.566 1.00 76.38 170 ALA A CA 1
ATOM 1199 C C . ALA A 1 170 ? 8.900 6.197 -21.263 1.00 76.38 170 ALA A C 1
ATOM 1201 O O . ALA A 1 170 ? 8.022 5.353 -21.409 1.00 76.38 170 ALA A O 1
ATOM 1202 N N . CYS A 1 171 ? 10.142 6.023 -21.691 1.00 85.12 171 CYS A N 1
ATOM 1203 C CA . CYS A 1 171 ? 10.591 4.836 -22.377 1.00 85.12 171 CYS A CA 1
ATOM 1204 C C . CYS A 1 171 ? 11.779 4.259 -21.624 1.00 85.12 171 CYS A C 1
ATOM 1206 O O . CYS A 1 171 ? 12.734 4.982 -21.333 1.00 85.12 171 CYS A O 1
ATOM 1208 N N . SER A 1 172 ? 11.708 2.980 -21.263 1.00 83.56 172 SER A N 1
ATOM 1209 C CA . SER A 1 172 ? 12.821 2.300 -20.599 1.00 83.56 172 SER A CA 1
ATOM 1210 C C . SER A 1 172 ? 14.028 2.165 -21.535 1.00 83.56 172 SER A C 1
ATOM 1212 O O . SER A 1 172 ? 13.907 2.259 -22.755 1.00 83.56 172 SER A O 1
ATOM 1214 N N . ALA A 1 173 ? 15.202 1.863 -20.974 1.00 84.00 173 ALA A N 1
ATOM 1215 C C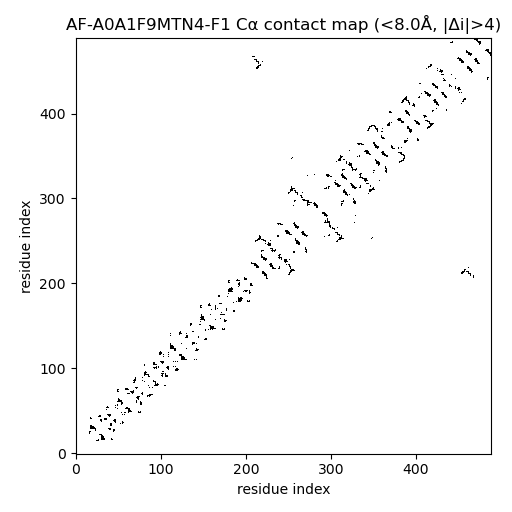A . ALA A 1 173 ? 16.421 1.589 -21.747 1.00 84.00 173 ALA A CA 1
ATOM 1216 C C . ALA A 1 173 ? 16.315 0.356 -22.673 1.00 84.00 173 ALA A C 1
ATOM 1218 O O . ALA A 1 173 ? 17.234 0.070 -23.431 1.00 84.00 173 ALA A O 1
ATOM 1219 N N . SER A 1 174 ? 15.222 -0.407 -22.585 1.00 85.88 174 SER A N 1
ATOM 1220 C CA . SER A 1 174 ? 14.931 -1.562 -23.439 1.00 85.88 174 SER A CA 1
ATOM 1221 C C . SER A 1 174 ? 13.693 -1.346 -24.317 1.00 85.88 174 SER A C 1
ATOM 1223 O O . SER A 1 174 ? 13.091 -2.323 -24.760 1.00 85.88 174 SER A O 1
ATOM 1225 N N . CYS A 1 175 ? 13.294 -0.088 -24.539 1.00 87.62 175 CYS A N 1
ATOM 1226 C CA . CYS A 1 175 ? 12.197 0.301 -25.430 1.00 87.62 175 CYS A CA 1
ATOM 1227 C C . CYS A 1 175 ? 10.844 -0.326 -25.079 1.00 87.62 175 CYS A C 1
ATOM 1229 O O . CYS A 1 175 ? 10.026 -0.667 -25.935 1.00 87.62 175 CYS A O 1
ATOM 1231 N N . ARG A 1 176 ? 10.618 -0.485 -23.773 1.00 84.25 176 ARG A N 1
ATOM 1232 C CA . ARG A 1 176 ? 9.337 -0.863 -23.167 1.00 84.25 176 ARG A CA 1
ATOM 1233 C C . ARG A 1 176 ? 8.743 0.319 -22.426 1.00 84.25 176 ARG A C 1
ATOM 1235 O O . ARG A 1 176 ? 9.497 1.089 -21.819 1.00 84.25 176 ARG A O 1
ATOM 1242 N N . ILE A 1 177 ? 7.419 0.427 -22.447 1.00 78.38 177 ILE A N 1
ATOM 1243 C CA . ILE A 1 177 ? 6.710 1.415 -21.634 1.00 78.38 177 ILE A CA 1
ATOM 1244 C C . ILE A 1 177 ? 6.763 0.932 -20.174 1.00 78.38 177 ILE A C 1
ATOM 1246 O O . ILE A 1 177 ? 6.351 -0.200 -19.931 1.00 78.38 177 ILE A O 1
ATOM 1250 N N . PRO A 1 178 ? 7.267 1.738 -19.220 1.00 71.38 178 PRO A N 1
ATOM 1251 C CA . PRO A 1 178 ? 7.281 1.388 -17.799 1.00 71.38 178 PRO A CA 1
ATOM 1252 C C . PRO A 1 178 ? 5.867 1.108 -17.279 1.00 71.38 178 PRO A C 1
ATOM 1254 O O . PRO A 1 178 ? 4.926 1.840 -17.610 1.00 71.38 178 PRO A O 1
ATOM 1257 N N . TYR A 1 179 ? 5.695 0.044 -16.496 1.00 76.12 179 TYR A N 1
ATOM 1258 C CA . TYR A 1 179 ? 4.397 -0.318 -15.928 1.00 76.12 179 TYR A CA 1
ATOM 1259 C C . TYR A 1 179 ? 4.533 -1.049 -14.597 1.00 76.12 179 TYR A C 1
ATOM 1261 O O . TYR A 1 179 ? 5.473 -1.798 -14.368 1.00 76.12 179 TYR A O 1
ATOM 1269 N N . CYS A 1 180 ? 3.491 -0.929 -13.778 1.00 76.31 180 CYS A N 1
ATOM 1270 C CA . CYS A 1 180 ? 3.455 -1.599 -12.493 1.00 76.31 180 CYS A CA 1
ATOM 1271 C C . CYS A 1 180 ? 3.532 -3.130 -12.618 1.00 76.31 180 CYS A C 1
ATOM 1273 O O . CYS A 1 180 ? 2.625 -3.771 -13.163 1.00 76.31 180 CYS A O 1
ATOM 1275 N N . GLY A 1 181 ? 4.572 -3.718 -12.035 1.00 72.88 181 GLY A N 1
ATOM 1276 C CA . GLY A 1 181 ? 4.902 -5.138 -12.084 1.00 72.88 181 GLY A CA 1
ATOM 1277 C C . GLY A 1 181 ? 5.987 -5.494 -13.099 1.00 72.88 181 GLY A C 1
ATOM 1278 O O . GLY A 1 181 ? 6.166 -6.684 -13.373 1.00 72.88 181 GLY A O 1
ATOM 1279 N N . ASP A 1 182 ? 6.691 -4.510 -13.661 1.00 75.94 182 ASP A N 1
ATOM 1280 C CA . ASP A 1 182 ? 7.782 -4.718 -14.619 1.00 75.94 182 ASP A CA 1
ATOM 1281 C C . ASP A 1 182 ? 9.131 -5.062 -13.958 1.00 75.94 182 ASP A C 1
ATOM 1283 O O . ASP A 1 182 ? 10.095 -5.404 -14.651 1.00 75.94 182 ASP A O 1
ATOM 1287 N N . GLY A 1 183 ? 9.190 -5.062 -12.623 1.00 75.56 183 GLY A N 1
ATOM 1288 C CA . GLY A 1 183 ? 10.388 -5.394 -11.860 1.00 75.56 183 GLY A CA 1
ATOM 1289 C C . GLY A 1 183 ? 11.275 -4.204 -11.517 1.00 75.56 183 GLY A C 1
ATOM 1290 O O . GLY A 1 183 ? 12.348 -4.407 -10.939 1.00 75.56 183 GLY A O 1
ATOM 1291 N N . VAL A 1 184 ? 10.851 -2.980 -11.836 1.00 74.00 184 VAL A N 1
ATOM 1292 C CA . VAL A 1 184 ? 11.560 -1.736 -11.534 1.00 74.00 184 VAL A CA 1
ATOM 1293 C C . VAL A 1 184 ? 10.597 -0.771 -10.847 1.00 74.00 184 VAL A C 1
ATOM 1295 O O . VAL A 1 184 ? 9.504 -0.539 -11.324 1.00 74.00 184 VAL A O 1
ATOM 1298 N N . VAL A 1 185 ? 11.007 -0.164 -9.730 1.00 74.69 185 VAL A N 1
ATOM 1299 C CA . VAL A 1 185 ? 10.195 0.884 -9.087 1.00 74.69 185 VAL A CA 1
ATOM 1300 C C . VAL A 1 185 ? 10.394 2.203 -9.839 1.00 74.69 185 VAL A C 1
ATOM 1302 O O . VAL A 1 185 ? 11.446 2.840 -9.710 1.00 74.69 185 VAL A O 1
ATOM 1305 N N . ASN A 1 186 ? 9.398 2.606 -10.627 1.00 72.69 186 ASN A N 1
ATOM 1306 C CA . ASN A 1 186 ? 9.423 3.810 -11.458 1.00 72.69 186 ASN A CA 1
ATOM 1307 C C . ASN A 1 186 ? 9.020 5.082 -10.672 1.00 72.69 186 ASN A C 1
ATOM 1309 O O . ASN A 1 186 ? 8.499 5.035 -9.557 1.00 72.69 186 ASN A O 1
ATOM 1313 N N . GLU A 1 187 ? 9.267 6.272 -11.230 1.00 66.44 187 GLU A N 1
ATOM 1314 C CA . GLU A 1 187 ? 8.950 7.551 -10.570 1.00 66.44 187 GLU A CA 1
ATOM 1315 C C . GLU A 1 187 ? 7.431 7.757 -10.456 1.00 66.44 187 GLU A C 1
ATOM 1317 O O . GLU A 1 187 ? 6.756 8.049 -11.432 1.00 66.44 187 GLU A O 1
ATOM 1322 N N . GLY A 1 188 ? 6.879 7.656 -9.247 1.00 65.12 188 GLY A N 1
ATOM 1323 C CA . GLY A 1 188 ? 5.428 7.706 -9.013 1.00 65.12 188 GLY A CA 1
ATOM 1324 C C . GLY A 1 188 ? 4.848 6.359 -8.586 1.00 65.12 188 GLY A C 1
ATOM 1325 O O . GLY A 1 188 ? 3.758 6.324 -8.013 1.00 65.12 188 GLY A O 1
ATOM 1326 N N . GLU A 1 189 ? 5.611 5.282 -8.754 1.00 75.25 189 GLU A N 1
ATOM 1327 C CA . GLU A 1 189 ? 5.384 4.010 -8.083 1.00 75.25 189 GLU A CA 1
ATOM 1328 C C . GLU A 1 189 ? 6.004 4.065 -6.685 1.00 75.25 189 GLU A C 1
ATOM 1330 O O . GLU A 1 189 ? 7.080 4.626 -6.470 1.00 75.25 189 GLU A O 1
ATOM 1335 N N . ARG A 1 190 ? 5.293 3.530 -5.689 1.00 72.69 190 ARG A N 1
ATOM 1336 C CA . ARG A 1 190 ? 5.796 3.471 -4.304 1.00 72.69 190 ARG A CA 1
ATOM 1337 C C . ARG A 1 190 ? 6.428 2.125 -3.953 1.00 72.69 190 ARG A C 1
ATOM 1339 O O . ARG A 1 190 ? 7.107 2.023 -2.938 1.00 72.69 190 ARG A O 1
ATOM 1346 N N . CYS A 1 191 ? 6.156 1.114 -4.764 1.00 72.81 191 CYS A N 1
ATOM 1347 C CA . CYS A 1 191 ? 6.657 -0.255 -4.718 1.00 72.81 191 CYS A CA 1
ATOM 1348 C C . CYS A 1 191 ? 6.389 -0.890 -6.093 1.00 72.81 191 CYS A C 1
ATOM 1350 O O . CYS A 1 191 ? 5.603 -0.320 -6.853 1.00 72.81 191 CYS A O 1
ATOM 1352 N N . ASP A 1 192 ? 6.959 -2.064 -6.384 1.00 80.62 192 ASP A N 1
ATOM 1353 C CA . ASP A 1 192 ? 6.669 -2.811 -7.619 1.00 80.62 192 ASP A CA 1
ATOM 1354 C C . ASP A 1 192 ? 6.510 -4.323 -7.335 1.00 80.62 192 ASP A C 1
ATOM 1356 O O . ASP A 1 192 ? 7.427 -4.957 -6.802 1.00 80.62 192 ASP A O 1
ATOM 1360 N N . PRO A 1 193 ? 5.364 -4.950 -7.674 1.00 72.56 193 PRO A N 1
ATOM 1361 C CA . PRO A 1 193 ? 5.133 -6.362 -7.365 1.00 72.56 193 PRO A CA 1
ATOM 1362 C C . PRO A 1 193 ? 6.063 -7.324 -8.131 1.00 72.56 193 PRO A C 1
ATOM 1364 O O . PRO A 1 193 ? 6.275 -8.452 -7.682 1.00 72.56 193 PRO A O 1
ATOM 1367 N N . GLY A 1 194 ? 6.638 -6.905 -9.261 1.00 73.31 194 GLY A N 1
ATOM 1368 C CA . GLY A 1 194 ? 7.641 -7.642 -10.032 1.00 73.31 194 GLY A CA 1
ATOM 1369 C C . GLY A 1 194 ? 9.058 -7.543 -9.452 1.00 73.31 194 GLY A C 1
ATOM 1370 O O . GLY A 1 194 ? 9.891 -8.403 -9.740 1.00 73.31 194 GLY A O 1
ATOM 1371 N N . ALA A 1 195 ? 9.335 -6.549 -8.598 1.00 73.94 195 ALA A N 1
ATOM 1372 C CA . ALA A 1 195 ? 10.641 -6.326 -7.965 1.00 73.94 195 ALA A CA 1
ATOM 1373 C C . ALA A 1 195 ? 10.885 -7.196 -6.712 1.00 73.94 195 ALA A C 1
ATOM 1375 O O . ALA A 1 195 ? 11.942 -7.115 -6.085 1.00 73.94 195 ALA A O 1
ATOM 1376 N N . GLY A 1 196 ? 9.927 -8.058 -6.351 1.00 62.31 196 GLY A N 1
ATOM 1377 C CA . GLY A 1 196 ? 9.988 -8.903 -5.153 1.00 62.31 196 GLY A CA 1
ATOM 1378 C C . GLY A 1 196 ? 9.288 -8.309 -3.927 1.00 62.31 196 GLY A C 1
ATOM 1379 O O . GLY A 1 196 ? 9.341 -8.908 -2.851 1.00 62.31 196 GLY A O 1
ATOM 1380 N N . ASP A 1 197 ? 8.582 -7.187 -4.085 1.00 64.81 197 ASP A N 1
ATOM 1381 C CA . ASP A 1 197 ? 7.773 -6.584 -3.029 1.00 64.81 197 ASP A CA 1
ATOM 1382 C C . ASP A 1 197 ? 6.442 -7.339 -2.886 1.00 64.81 197 ASP A C 1
ATOM 1384 O O . ASP A 1 197 ? 5.427 -6.992 -3.492 1.00 64.81 197 ASP A O 1
ATOM 1388 N N . SER A 1 198 ? 6.406 -8.365 -2.026 1.00 62.34 198 SER A N 1
ATOM 1389 C CA . SER A 1 198 ? 5.215 -9.207 -1.772 1.00 62.34 198 SER A CA 1
ATOM 1390 C C . SER A 1 198 ? 4.010 -8.472 -1.166 1.00 62.34 198 SER A C 1
ATOM 1392 O O . SER A 1 198 ? 2.995 -9.083 -0.833 1.00 62.34 198 SER A O 1
ATOM 1394 N N . PHE A 1 199 ? 4.125 -7.161 -0.996 1.00 67.75 199 PHE A N 1
ATOM 1395 C CA . PHE A 1 199 ? 3.145 -6.288 -0.370 1.00 67.75 199 PHE A CA 1
ATOM 1396 C C . PHE A 1 199 ? 2.851 -5.057 -1.230 1.00 67.75 199 PHE A C 1
ATOM 1398 O O . PHE A 1 199 ? 2.362 -4.041 -0.728 1.00 67.75 199 PHE A O 1
ATOM 1405 N N . CYS A 1 200 ? 3.139 -5.145 -2.524 1.00 69.56 200 CYS A N 1
ATOM 1406 C CA . CYS A 1 200 ? 2.757 -4.146 -3.498 1.00 69.56 200 CYS A CA 1
ATOM 1407 C C . CYS A 1 200 ? 1.497 -4.570 -4.257 1.00 69.56 200 CYS A C 1
ATOM 1409 O O . CYS A 1 200 ? 1.359 -5.726 -4.661 1.00 69.56 200 CYS A O 1
ATOM 1411 N N . SER A 1 201 ? 0.554 -3.644 -4.429 1.00 70.00 201 SER A N 1
ATOM 1412 C CA . SER A 1 201 ? -0.653 -3.889 -5.217 1.00 70.00 201 SER A CA 1
ATOM 1413 C C . SER A 1 201 ? -0.351 -3.860 -6.720 1.00 70.00 201 SER A C 1
ATOM 1415 O O . SER A 1 201 ? 0.671 -3.338 -7.159 1.00 70.00 201 SER A O 1
ATOM 1417 N N . THR A 1 202 ? -1.294 -4.330 -7.541 1.00 69.50 202 THR A N 1
ATOM 1418 C CA . THR A 1 202 ? -1.218 -4.228 -9.013 1.00 69.50 202 THR A CA 1
ATOM 1419 C C . THR A 1 202 ? -1.327 -2.791 -9.539 1.00 69.50 202 THR A C 1
ATOM 1421 O O . THR A 1 202 ? -1.301 -2.577 -10.745 1.00 69.50 202 THR A O 1
ATOM 1424 N N . THR A 1 203 ? -1.521 -1.810 -8.655 1.00 71.56 203 THR A N 1
ATOM 1425 C CA . THR A 1 203 ? -1.514 -0.375 -8.972 1.00 71.56 203 THR A CA 1
ATOM 1426 C C . THR A 1 203 ? -0.326 0.346 -8.330 1.00 71.56 203 THR A C 1
ATOM 1428 O O . THR A 1 203 ? -0.364 1.564 -8.192 1.00 71.56 203 THR A O 1
ATOM 1431 N N . CYS A 1 204 ? 0.696 -0.396 -7.892 1.00 70.38 204 CYS A N 1
ATOM 1432 C CA . CYS A 1 204 ? 1.953 0.113 -7.339 1.00 70.38 204 CYS A CA 1
ATOM 1433 C C . CYS A 1 204 ? 1.770 1.027 -6.124 1.00 70.38 204 CYS A C 1
ATOM 1435 O O . CYS A 1 204 ? 2.502 1.993 -5.885 1.00 70.38 204 CYS A O 1
ATOM 1437 N N . THR A 1 205 ? 0.758 0.672 -5.331 1.00 66.38 205 THR A N 1
ATOM 1438 C CA . THR A 1 205 ? 0.490 1.239 -4.015 1.00 66.38 205 THR A CA 1
ATOM 1439 C C . THR A 1 205 ? 0.855 0.223 -2.933 1.00 66.38 205 THR A C 1
ATOM 1441 O O . THR A 1 205 ? 0.582 -0.974 -3.101 1.00 66.38 205 THR A O 1
ATOM 1444 N N . PRO A 1 206 ? 1.453 0.658 -1.808 1.00 62.97 206 PRO A N 1
ATOM 1445 C CA . PRO A 1 206 ? 1.770 -0.245 -0.714 1.00 62.97 206 PRO A CA 1
ATOM 1446 C C . PRO A 1 206 ? 0.476 -0.819 -0.128 1.00 62.97 206 PRO A C 1
ATOM 1448 O O . PRO A 1 206 ? -0.445 -0.081 0.211 1.00 62.97 206 PRO A O 1
ATOM 1451 N N . THR A 1 207 ? 0.407 -2.139 0.031 1.00 61.22 207 THR A N 1
ATOM 1452 C CA . THR A 1 207 ? -0.719 -2.816 0.709 1.00 61.22 207 THR A CA 1
ATOM 1453 C C . THR A 1 207 ? -0.590 -2.799 2.237 1.00 61.22 207 THR A C 1
ATOM 1455 O O . THR A 1 207 ? -1.466 -3.298 2.937 1.00 61.22 207 THR A O 1
ATOM 1458 N N . TRP A 1 208 ? 0.471 -2.181 2.763 1.00 61.00 208 TRP A N 1
ATOM 1459 C CA . TRP A 1 208 ? 0.736 -2.020 4.195 1.00 61.00 208 TRP A CA 1
ATOM 1460 C C . TRP A 1 208 ? 0.001 -0.848 4.856 1.00 61.00 208 TRP A C 1
ATOM 1462 O O . TRP A 1 208 ? 0.282 -0.543 6.013 1.00 61.00 208 TRP A O 1
ATOM 1472 N N . GLN A 1 209 ? -0.928 -0.181 4.162 1.00 72.38 209 GLN A N 1
ATOM 1473 C CA . GLN A 1 209 ? -1.750 0.862 4.778 1.00 72.38 209 GLN A CA 1
ATOM 1474 C C . GLN A 1 209 ? -2.706 0.238 5.788 1.00 72.38 209 GLN A C 1
ATOM 1476 O O . GLN A 1 209 ? -3.844 -0.090 5.461 1.00 72.38 209 GLN A O 1
ATOM 1481 N N . ALA A 1 210 ? -2.241 0.027 7.013 1.00 81.94 210 ALA A N 1
ATOM 1482 C CA . ALA A 1 210 ? -3.081 -0.532 8.046 1.00 81.94 210 ALA A CA 1
ATOM 1483 C C . ALA A 1 210 ? -4.346 0.326 8.205 1.00 81.94 210 ALA A C 1
ATOM 1485 O O . ALA A 1 210 ? -4.291 1.536 8.411 1.00 81.94 210 ALA A O 1
ATOM 1486 N N . THR A 1 211 ? -5.504 -0.311 8.094 1.00 89.12 211 THR A N 1
ATOM 1487 C CA . THR A 1 211 ? -6.804 0.309 8.346 1.00 89.12 211 THR A CA 1
ATOM 1488 C C . THR A 1 211 ? -7.091 0.345 9.833 1.00 89.12 211 THR A C 1
ATOM 1490 O O . THR A 1 211 ? -7.843 1.217 10.279 1.00 89.12 211 THR A O 1
ATOM 1493 N N . ALA A 1 212 ? -6.476 -0.566 10.607 1.00 91.88 212 ALA A N 1
ATOM 1494 C CA . ALA A 1 212 ? -6.547 -0.546 12.054 1.00 91.88 212 ALA A CA 1
ATOM 1495 C C . ALA A 1 212 ? -5.245 -0.718 12.823 1.00 91.88 212 ALA A C 1
ATOM 1497 O O . ALA A 1 212 ? -4.301 -1.309 12.325 1.00 91.88 212 ALA A O 1
ATOM 1498 N N . ILE A 1 213 ? -5.228 -0.192 14.052 1.00 92.81 213 ILE A N 1
ATOM 1499 C CA . ILE A 1 213 ? -4.185 -0.400 15.056 1.00 92.81 213 ILE A CA 1
ATOM 1500 C C . ILE A 1 213 ? -4.830 -0.564 16.433 1.00 92.81 213 ILE A C 1
ATOM 1502 O O . ILE A 1 213 ? -5.815 0.115 16.730 1.00 92.81 213 ILE A O 1
ATOM 1506 N N . THR A 1 214 ? -4.289 -1.477 17.235 1.00 94.25 214 THR A N 1
ATOM 1507 C CA . THR A 1 214 ? -4.695 -1.778 18.613 1.00 94.25 214 THR A CA 1
ATOM 1508 C C . THR A 1 214 ? -3.455 -2.068 19.454 1.00 94.25 214 THR A C 1
ATOM 1510 O O . THR A 1 214 ? -2.458 -2.579 18.937 1.00 94.25 214 THR A O 1
ATOM 1513 N N . VAL A 1 215 ? -3.514 -1.772 20.753 1.00 91.50 215 VAL A N 1
ATOM 1514 C CA . VAL A 1 215 ? -2.381 -1.937 21.674 1.00 91.50 215 VAL A CA 1
ATOM 1515 C C . VAL A 1 215 ? -2.832 -2.729 22.901 1.00 91.50 215 VAL A C 1
ATOM 1517 O O . VAL A 1 215 ? -3.709 -2.287 23.632 1.00 91.50 215 VAL A O 1
ATOM 1520 N N . GLY A 1 216 ? -2.229 -3.899 23.106 1.00 90.12 216 GLY A N 1
ATOM 1521 C CA . GLY A 1 216 ? -2.336 -4.696 24.328 1.00 90.12 216 GLY A CA 1
ATOM 1522 C C . GLY A 1 216 ? -1.289 -4.271 25.357 1.00 90.12 216 GLY A C 1
ATOM 1523 O O . GLY A 1 216 ? -0.601 -3.280 25.146 1.00 90.12 216 GLY A O 1
ATOM 1524 N N . TRP A 1 217 ? -1.092 -4.989 26.468 1.00 86.81 217 TRP A N 1
ATOM 1525 C CA . TRP A 1 217 ? -0.107 -4.559 27.488 1.00 86.81 217 TRP A CA 1
ATOM 1526 C C . TRP A 1 217 ? 1.333 -4.522 26.977 1.00 86.81 217 TRP A C 1
ATOM 1528 O O . TRP A 1 217 ? 2.080 -3.601 27.303 1.00 86.81 217 TRP A O 1
ATOM 1538 N N . TRP A 1 218 ? 1.716 -5.522 26.183 1.00 84.12 218 TRP A N 1
ATOM 1539 C CA . TRP A 1 218 ? 3.105 -5.717 25.756 1.00 84.12 218 TRP A CA 1
ATOM 1540 C C . TRP A 1 218 ? 3.252 -6.019 24.264 1.00 84.12 218 TRP A C 1
ATOM 1542 O O . TRP A 1 218 ? 4.349 -6.348 23.809 1.00 84.12 218 TRP A O 1
ATOM 1552 N N . HIS A 1 219 ? 2.165 -5.925 23.505 1.00 89.50 219 HIS A N 1
ATOM 1553 C CA . HIS A 1 219 ? 2.132 -6.127 22.063 1.00 89.50 219 HIS A CA 1
ATOM 1554 C C . HIS A 1 219 ? 1.174 -5.136 21.413 1.00 89.50 219 HIS A C 1
ATOM 1556 O O . HIS A 1 219 ? 0.283 -4.589 22.059 1.00 89.50 219 HIS A O 1
ATOM 1562 N N . ALA A 1 220 ? 1.361 -4.908 20.125 1.00 92.00 220 ALA A N 1
ATOM 1563 C CA . ALA A 1 220 ? 0.436 -4.152 19.305 1.00 92.00 220 ALA A CA 1
ATOM 1564 C C . ALA A 1 220 ? 0.152 -4.935 18.030 1.00 92.00 220 ALA A C 1
ATOM 1566 O O . ALA A 1 220 ? 0.955 -5.766 17.598 1.00 92.00 220 ALA A O 1
ATOM 1567 N N . CYS A 1 221 ? -1.010 -4.676 17.449 1.00 93.62 221 CYS A N 1
ATOM 1568 C CA . CYS A 1 221 ? -1.400 -5.269 16.187 1.00 93.62 221 CYS A CA 1
ATOM 1569 C C . CYS A 1 221 ? -1.985 -4.211 15.264 1.00 93.62 221 CYS A C 1
ATOM 1571 O O . CYS A 1 221 ? -2.677 -3.294 15.705 1.00 93.62 221 CYS A O 1
ATOM 1573 N N . ALA A 1 222 ? -1.745 -4.389 13.974 1.00 92.31 222 ALA A N 1
ATOM 1574 C CA . ALA A 1 222 ? -2.343 -3.643 12.893 1.00 92.31 222 ALA A CA 1
ATOM 1575 C C . ALA A 1 222 ? -3.214 -4.562 12.027 1.00 92.31 222 ALA A C 1
ATOM 1577 O O . ALA A 1 222 ? -2.908 -5.742 11.863 1.00 92.31 222 ALA A O 1
ATOM 1578 N N . LEU A 1 223 ? -4.293 -4.021 11.466 1.00 92.25 223 LEU A N 1
ATOM 1579 C CA . LEU A 1 223 ? -5.138 -4.699 10.485 1.00 92.25 223 LEU A CA 1
ATOM 1580 C C . LEU A 1 223 ? -4.901 -4.073 9.118 1.00 92.25 223 LEU A C 1
ATOM 1582 O O . LEU A 1 223 ? -5.032 -2.860 8.979 1.00 92.25 223 LEU A O 1
ATOM 1586 N N . LEU A 1 224 ? -4.563 -4.884 8.122 1.00 88.75 224 LEU A N 1
ATOM 1587 C CA . LEU A 1 224 ? -4.377 -4.439 6.745 1.00 88.75 224 LEU A CA 1
ATOM 1588 C C . LEU A 1 224 ? -5.714 -4.287 5.994 1.00 88.75 224 LEU A C 1
ATOM 1590 O O . LEU A 1 224 ? -6.721 -4.862 6.414 1.00 88.75 224 LEU A O 1
ATOM 1594 N N . PRO A 1 225 ? -5.749 -3.565 4.853 1.00 85.75 225 PRO A N 1
ATOM 1595 C CA . PRO A 1 225 ? -6.969 -3.379 4.062 1.00 85.75 225 PRO A CA 1
ATOM 1596 C C . PRO A 1 225 ? -7.557 -4.682 3.522 1.00 85.75 225 PRO A C 1
ATOM 1598 O O . PRO A 1 225 ? -8.758 -4.769 3.291 1.00 85.75 225 PRO A O 1
ATOM 1601 N N . ASP A 1 226 ? -6.714 -5.695 3.322 1.00 84.88 226 ASP A N 1
ATOM 1602 C CA . ASP A 1 226 ? -7.127 -7.025 2.880 1.00 84.88 226 ASP A CA 1
ATOM 1603 C C . ASP A 1 226 ? -7.594 -7.932 4.030 1.00 84.88 226 ASP A C 1
ATOM 1605 O O . ASP A 1 226 ? -7.852 -9.111 3.802 1.00 84.88 226 ASP A O 1
ATOM 1609 N N . GLY A 1 227 ? -7.684 -7.400 5.253 1.00 90.69 227 GLY A N 1
ATOM 1610 C CA . GLY A 1 227 ? -8.130 -8.097 6.455 1.00 90.69 227 GLY A CA 1
ATOM 1611 C C . GLY A 1 227 ? -7.051 -8.916 7.162 1.00 90.69 227 GLY A C 1
ATOM 1612 O O . GLY A 1 227 ? -7.348 -9.548 8.175 1.00 90.69 227 GLY A O 1
ATOM 1613 N N . ARG A 1 228 ? -5.802 -8.946 6.678 1.00 92.25 228 ARG A N 1
ATOM 1614 C CA . ARG A 1 228 ? -4.719 -9.655 7.379 1.00 92.25 228 ARG A CA 1
ATOM 1615 C C . ARG A 1 228 ? -4.259 -8.881 8.622 1.00 92.25 228 ARG A C 1
ATOM 1617 O O . ARG A 1 228 ? -3.955 -7.692 8.508 1.00 92.25 228 ARG A O 1
ATOM 1624 N N . PRO A 1 229 ? -4.150 -9.527 9.795 1.00 93.56 229 PRO A N 1
ATOM 1625 C CA . PRO A 1 229 ? -3.535 -8.915 10.966 1.00 93.56 229 PRO A CA 1
ATOM 1626 C C . PRO A 1 229 ? -2.006 -9.071 10.964 1.00 93.56 229 PRO A C 1
ATOM 1628 O O . PRO A 1 229 ? -1.475 -10.118 10.597 1.00 93.56 229 PRO A O 1
ATOM 1631 N N . ILE A 1 230 ? -1.297 -8.048 11.437 1.00 91.19 230 ILE A N 1
ATOM 1632 C CA . ILE A 1 230 ? 0.144 -8.076 11.725 1.00 91.19 230 ILE A CA 1
ATOM 1633 C C . ILE A 1 230 ? 0.331 -7.656 13.172 1.00 91.19 230 ILE A C 1
ATOM 1635 O O . ILE A 1 230 ? -0.155 -6.603 13.562 1.00 91.19 230 ILE A O 1
ATOM 1639 N N . CYS A 1 231 ? 1.054 -8.446 13.959 1.00 92.38 231 CYS A N 1
ATOM 1640 C CA . CYS A 1 231 ? 1.305 -8.150 15.364 1.00 92.38 231 CYS A CA 1
ATOM 1641 C C . CYS A 1 231 ? 2.800 -8.131 15.674 1.00 92.38 231 CYS A C 1
ATOM 1643 O O . CYS A 1 231 ? 3.583 -8.863 15.069 1.00 92.38 231 CYS A O 1
ATOM 1645 N N . TRP A 1 232 ? 3.194 -7.307 16.640 1.00 91.12 232 TRP A N 1
ATOM 1646 C CA . TRP A 1 232 ? 4.573 -7.180 17.104 1.00 91.12 232 TRP A CA 1
ATOM 1647 C C . TRP A 1 232 ? 4.628 -6.906 18.610 1.00 91.12 232 TRP A C 1
ATOM 1649 O O . TRP A 1 232 ? 3.672 -6.428 19.218 1.00 91.12 232 TRP A O 1
ATOM 1659 N N . GLY A 1 233 ? 5.785 -7.178 19.215 1.00 86.56 233 GLY A N 1
ATOM 1660 C CA . GLY A 1 233 ? 6.014 -7.031 20.653 1.00 86.56 233 GLY A CA 1
ATOM 1661 C C . GLY A 1 233 ? 6.185 -8.378 21.352 1.00 86.56 233 GLY A C 1
ATOM 1662 O O . GLY A 1 233 ? 6.743 -9.319 20.783 1.00 86.56 233 GLY A O 1
ATOM 1663 N N . ASN A 1 234 ? 5.764 -8.468 22.615 1.00 86.94 234 ASN A N 1
ATOM 1664 C CA . ASN A 1 234 ? 5.863 -9.699 23.391 1.00 86.94 234 ASN A CA 1
ATOM 1665 C C . ASN A 1 234 ? 5.057 -10.826 22.731 1.00 86.94 234 ASN A C 1
ATOM 1667 O O . ASN A 1 234 ? 3.926 -10.631 22.290 1.00 86.94 234 ASN A O 1
ATOM 1671 N N . ASN A 1 235 ? 5.647 -12.018 22.690 1.00 88.50 235 ASN A N 1
ATOM 1672 C CA . ASN A 1 235 ? 5.040 -13.186 22.063 1.00 88.50 235 ASN A CA 1
ATOM 1673 C C . ASN A 1 235 ? 5.208 -14.457 22.909 1.00 88.50 235 ASN A C 1
ATOM 1675 O O . ASN A 1 235 ? 5.222 -15.565 22.381 1.00 88.50 235 ASN A O 1
ATOM 1679 N N . ASN A 1 236 ? 5.390 -14.313 24.226 1.00 87.50 236 ASN A N 1
ATOM 1680 C CA . ASN A 1 236 ? 5.663 -15.453 25.108 1.00 87.50 236 ASN A CA 1
ATOM 1681 C C . ASN A 1 236 ? 4.504 -16.460 25.163 1.00 87.50 236 ASN A C 1
ATOM 1683 O O . ASN A 1 236 ? 4.722 -17.609 25.537 1.00 87.50 236 ASN A O 1
ATOM 1687 N N . LEU A 1 237 ? 3.293 -16.022 24.814 1.00 87.25 237 LEU A N 1
ATOM 1688 C CA . LEU A 1 237 ? 2.065 -16.815 24.843 1.00 87.25 237 LEU A CA 1
ATOM 1689 C C . LEU A 1 237 ? 1.435 -16.921 23.448 1.00 87.25 237 LEU A C 1
ATOM 1691 O O . LEU A 1 237 ? 0.295 -17.341 23.331 1.00 87.25 237 LEU A O 1
ATOM 1695 N N . GLY A 1 238 ? 2.155 -16.518 22.394 1.00 90.50 238 GLY A N 1
ATOM 1696 C CA . GLY A 1 238 ? 1.654 -16.520 21.018 1.00 90.50 238 GLY A CA 1
ATOM 1697 C C . GLY A 1 238 ? 0.794 -15.310 20.638 1.00 90.50 238 GLY A C 1
ATOM 1698 O O . GLY A 1 238 ? 0.300 -15.255 19.520 1.00 90.50 238 GLY A O 1
ATOM 1699 N N . GLN A 1 239 ? 0.630 -14.306 21.507 1.00 92.94 239 GLN A N 1
ATOM 1700 C CA . GLN A 1 239 ? -0.279 -13.169 21.283 1.00 92.94 239 GLN A CA 1
ATOM 1701 C C . GLN A 1 239 ? 0.092 -12.261 20.094 1.00 92.94 239 GLN A C 1
ATOM 1703 O O . GLN A 1 239 ? -0.766 -11.555 19.561 1.00 92.94 239 GLN A O 1
ATOM 1708 N N . SER A 1 240 ? 1.349 -1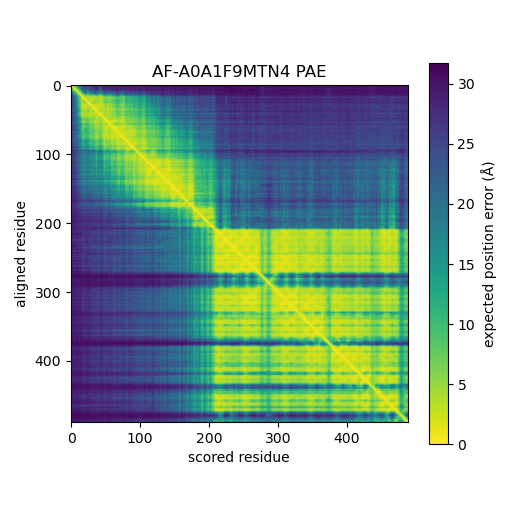2.320 19.644 1.00 93.88 240 SER A N 1
ATOM 1709 C CA . SER A 1 240 ? 1.839 -11.629 18.445 1.00 93.88 240 SER A CA 1
ATOM 1710 C C . SER A 1 240 ? 1.976 -12.559 17.230 1.00 93.88 240 SER A C 1
ATOM 1712 O O . SER A 1 240 ? 2.593 -12.182 16.239 1.00 93.88 240 SER A O 1
ATOM 1714 N N . SER A 1 241 ? 1.429 -13.775 17.295 1.00 93.81 241 SER A N 1
ATOM 1715 C CA . SER A 1 241 ? 1.461 -14.774 16.217 1.00 93.81 241 SER A CA 1
ATOM 1716 C C . SER A 1 241 ? 0.041 -15.053 15.723 1.00 93.81 241 SER A C 1
ATOM 1718 O O . SER A 1 241 ? -0.559 -16.043 16.143 1.00 93.81 241 SER A O 1
ATOM 1720 N N . PRO A 1 242 ? -0.537 -14.175 14.883 1.00 95.12 242 PRO A N 1
ATOM 1721 C CA . PRO A 1 242 ? -1.871 -14.413 14.353 1.00 95.12 242 PRO A CA 1
ATOM 1722 C C . PRO A 1 242 ? -1.920 -15.731 13.553 1.00 95.12 242 PRO A C 1
ATOM 1724 O O . PRO A 1 242 ? -0.939 -16.061 12.878 1.00 95.12 242 PRO A O 1
ATOM 1727 N N . PRO A 1 243 ? -3.044 -16.473 13.595 1.00 94.31 243 PRO A N 1
ATOM 1728 C CA . PRO A 1 243 ? -3.229 -17.679 12.793 1.00 94.31 243 PRO A CA 1
ATOM 1729 C C . PRO A 1 243 ? -2.992 -17.448 11.294 1.00 94.31 243 PRO A C 1
ATOM 1731 O O . PRO A 1 243 ? -3.350 -16.399 10.749 1.00 94.31 243 PRO A O 1
ATOM 1734 N N . GLU A 1 244 ? -2.421 -18.448 10.618 1.00 90.62 244 GLU A N 1
ATOM 1735 C CA . GLU A 1 244 ? -2.209 -18.395 9.170 1.00 90.62 244 GLU A CA 1
ATOM 1736 C C . GLU A 1 244 ? -3.540 -18.258 8.419 1.00 90.62 244 GLU A C 1
ATOM 1738 O O . GLU A 1 244 ? -4.572 -18.776 8.838 1.00 90.62 244 GLU A O 1
ATOM 1743 N N . GLU A 1 245 ? -3.508 -17.532 7.299 1.00 90.00 245 GLU A N 1
ATOM 1744 C CA . GLU A 1 245 ? -4.663 -17.286 6.423 1.00 90.00 245 GLU A CA 1
ATOM 1745 C C . GLU A 1 245 ? -5.855 -16.545 7.063 1.00 90.00 245 GLU A C 1
ATOM 1747 O O . GLU A 1 245 ? -6.847 -16.297 6.378 1.00 90.00 245 GLU A O 1
ATOM 1752 N N . LEU A 1 246 ? -5.741 -16.077 8.310 1.00 93.75 246 LEU A N 1
ATOM 1753 C CA . LEU A 1 246 ? -6.799 -15.330 8.988 1.00 93.75 246 LEU A CA 1
ATOM 1754 C C . LEU A 1 246 ? -7.138 -14.019 8.259 1.00 93.75 246 LEU A C 1
ATOM 1756 O O . LEU A 1 246 ? -6.254 -13.310 7.764 1.00 93.75 246 LEU A O 1
ATOM 1760 N N . ARG A 1 247 ? -8.436 -13.706 8.192 1.00 95.69 247 ARG A N 1
ATOM 1761 C CA . ARG A 1 247 ? -8.987 -12.456 7.657 1.00 95.69 247 ARG A CA 1
ATOM 1762 C C . ARG A 1 247 ? -10.012 -11.887 8.624 1.00 95.69 247 ARG A C 1
ATOM 1764 O O . ARG A 1 247 ? -10.920 -12.597 9.048 1.00 95.69 247 ARG A O 1
ATOM 1771 N N . LEU A 1 248 ? -9.843 -10.619 8.973 1.00 97.38 248 LEU A N 1
ATOM 1772 C CA . LEU A 1 248 ? -10.621 -9.926 9.988 1.00 97.38 248 LEU A CA 1
ATOM 1773 C C . LEU A 1 248 ? -11.158 -8.597 9.450 1.00 97.38 248 LEU A C 1
ATOM 1775 O O . LEU A 1 248 ? -10.520 -7.937 8.633 1.00 97.38 248 LEU A O 1
ATOM 1779 N N . THR A 1 249 ? -12.308 -8.184 9.964 1.00 96.81 249 THR A N 1
ATOM 1780 C CA . THR A 1 249 ? -12.902 -6.852 9.784 1.00 96.81 249 THR A CA 1
ATOM 1781 C C . THR A 1 249 ? -12.634 -5.945 10.988 1.00 96.81 249 THR A C 1
ATOM 1783 O O . THR A 1 249 ? -12.651 -4.722 10.862 1.00 96.81 249 THR A O 1
ATOM 1786 N N . GLN A 1 250 ? -12.335 -6.535 12.149 1.00 96.94 250 GLN A N 1
ATOM 1787 C CA . GLN A 1 250 ? -11.979 -5.837 13.382 1.00 96.94 250 GLN A CA 1
ATOM 1788 C C . GLN A 1 250 ? -10.890 -6.603 14.137 1.00 96.94 250 GLN A C 1
ATOM 1790 O O . GLN A 1 250 ? -10.856 -7.832 14.109 1.00 96.94 250 GLN A O 1
ATOM 1795 N N . ILE A 1 251 ? -10.032 -5.876 14.855 1.00 97.56 251 ILE A N 1
ATOM 1796 C CA . ILE A 1 251 ? -9.027 -6.436 15.760 1.00 97.56 251 ILE A CA 1
ATOM 1797 C C . ILE A 1 251 ? -9.003 -5.656 17.077 1.00 97.56 251 ILE A C 1
ATOM 1799 O O . ILE A 1 251 ? -9.142 -4.433 17.077 1.00 97.56 251 ILE A O 1
ATOM 1803 N N . SER A 1 252 ? -8.817 -6.362 18.189 1.00 96.81 252 SER A N 1
ATOM 1804 C CA . SER A 1 252 ? -8.673 -5.797 19.529 1.00 96.81 252 SER A CA 1
ATOM 1805 C C . SER A 1 252 ? -7.653 -6.616 20.325 1.00 96.81 252 SER A C 1
ATOM 1807 O O . SER A 1 252 ? -7.741 -7.843 20.399 1.00 96.81 252 SER A O 1
ATOM 1809 N N . ALA A 1 253 ? -6.651 -5.938 20.881 1.00 95.25 253 ALA A N 1
ATOM 1810 C CA . ALA A 1 253 ? -5.579 -6.542 21.666 1.00 95.25 253 ALA A CA 1
ATOM 1811 C C . ALA A 1 253 ? -5.818 -6.313 23.160 1.00 95.25 253 ALA A C 1
ATOM 1813 O O . ALA A 1 253 ? -5.954 -5.174 23.594 1.00 95.25 253 ALA A O 1
ATOM 1814 N N . GLY A 1 254 ? -5.835 -7.404 23.924 1.00 92.62 254 GLY A N 1
ATOM 1815 C CA . GLY A 1 254 ? -5.940 -7.394 25.377 1.00 92.62 254 GLY A CA 1
ATOM 1816 C C . GLY A 1 254 ? -4.576 -7.435 26.066 1.00 92.62 254 GLY A C 1
ATOM 1817 O O . GLY A 1 254 ? -3.542 -7.137 25.469 1.00 92.62 254 GLY A O 1
ATOM 1818 N N . GLY A 1 255 ? -4.531 -7.848 27.332 1.00 89.19 255 GLY A N 1
ATOM 1819 C CA . GLY A 1 255 ? -3.274 -7.915 28.086 1.00 89.19 255 GLY A CA 1
ATOM 1820 C C . GLY A 1 255 ? -2.278 -8.934 27.519 1.00 89.19 255 GLY A C 1
ATOM 1821 O O . GLY A 1 255 ? -1.104 -8.619 27.316 1.00 89.19 255 GLY A O 1
ATOM 1822 N N . TYR A 1 256 ? -2.760 -10.144 27.222 1.00 90.06 256 TYR A N 1
ATOM 1823 C CA . TYR A 1 256 ? -1.938 -11.280 26.775 1.00 90.06 256 TYR A CA 1
ATOM 1824 C C . TYR A 1 256 ? -2.565 -12.104 25.646 1.00 90.06 256 TYR A C 1
ATOM 1826 O O . TYR A 1 256 ? -2.113 -13.210 25.347 1.00 90.06 256 TYR A O 1
ATOM 1834 N N . HIS A 1 257 ? -3.614 -11.584 25.025 1.00 93.81 257 HIS A N 1
ATOM 1835 C CA . HIS A 1 257 ? -4.322 -12.205 23.917 1.00 93.81 257 HIS A CA 1
ATOM 1836 C C . HIS A 1 257 ? -4.741 -11.134 22.917 1.00 93.81 257 HIS A C 1
ATOM 1838 O O . HIS A 1 257 ? -4.740 -9.937 23.213 1.00 93.81 257 HIS A O 1
ATOM 1844 N N . THR A 1 258 ? -5.104 -11.574 21.725 1.00 96.81 258 THR A N 1
ATOM 1845 C CA . THR A 1 258 ? -5.677 -10.721 20.690 1.00 96.81 258 THR A CA 1
ATOM 1846 C C . THR A 1 258 ? -6.898 -11.425 20.138 1.00 96.81 258 THR A C 1
ATOM 1848 O O . THR A 1 258 ? -6.875 -12.637 19.933 1.00 96.81 258 THR A O 1
ATOM 1851 N N . CYS A 1 259 ? -7.963 -10.669 19.914 1.00 97.44 259 CYS A N 1
ATOM 1852 C CA . CYS A 1 259 ? -9.195 -11.152 19.320 1.00 97.44 259 CYS A CA 1
ATOM 1853 C C . CYS A 1 259 ? -9.514 -10.348 18.066 1.00 97.44 259 CYS A C 1
ATOM 1855 O O . CYS A 1 259 ? -9.214 -9.157 17.972 1.00 97.44 259 CYS A O 1
ATOM 1857 N N . GLY A 1 260 ? -10.158 -10.995 17.109 1.00 97.44 260 GLY A N 1
ATOM 1858 C CA . GLY A 1 260 ? -10.643 -10.360 15.901 1.00 97.44 260 GLY A CA 1
ATOM 1859 C C . GLY A 1 260 ? -12.012 -10.872 15.499 1.00 97.44 260 GLY A C 1
ATOM 1860 O O . GLY A 1 260 ? -12.396 -11.987 15.849 1.00 97.44 260 GLY A O 1
ATOM 1861 N N . LEU A 1 261 ? -12.730 -10.041 14.751 1.00 97.88 261 LEU A N 1
ATOM 1862 C CA . LEU A 1 261 ? -14.013 -10.377 14.145 1.00 97.88 261 LEU A CA 1
ATOM 1863 C C . LEU A 1 261 ? -13.803 -10.682 12.663 1.00 97.88 261 LEU A C 1
ATOM 1865 O O . LEU A 1 261 ? -13.136 -9.917 11.967 1.00 97.88 261 LEU A O 1
ATOM 1869 N N . THR A 1 262 ? -14.359 -11.786 12.184 1.00 97.00 262 THR A N 1
ATOM 1870 C CA . THR A 1 262 ? -14.369 -12.155 10.760 1.00 97.00 262 THR A CA 1
ATOM 1871 C C . THR A 1 262 ? -15.532 -11.483 10.018 1.00 97.00 262 THR A C 1
ATOM 1873 O O . THR A 1 262 ? -16.439 -10.926 10.635 1.00 97.00 262 THR A O 1
ATOM 1876 N N . GLU A 1 263 ? -15.534 -11.533 8.684 1.00 95.06 263 GLU A N 1
ATOM 1877 C CA . GLU A 1 263 ? -16.656 -11.026 7.873 1.00 95.06 263 GLU A CA 1
ATOM 1878 C C . GLU A 1 263 ? -17.964 -11.800 8.128 1.00 95.06 263 GLU A C 1
ATOM 1880 O O . GLU A 1 263 ? -19.044 -11.213 8.111 1.00 95.06 263 GLU A O 1
ATOM 1885 N N . ASP A 1 264 ? -17.861 -13.089 8.464 1.00 94.12 264 ASP A N 1
ATOM 1886 C CA . ASP A 1 264 ? -19.000 -13.950 8.804 1.00 94.12 264 ASP A CA 1
ATOM 1887 C C . ASP A 1 264 ? -19.549 -13.705 10.227 1.00 94.12 264 ASP A C 1
ATOM 1889 O O . ASP A 1 264 ? -20.528 -14.329 10.643 1.00 94.12 264 ASP A O 1
ATOM 1893 N N . GLY A 1 265 ? -18.938 -12.791 10.990 1.00 94.56 265 GLY A N 1
ATOM 1894 C CA . GLY A 1 265 ? -19.338 -12.463 12.359 1.00 94.56 265 GLY A CA 1
ATOM 1895 C C . GLY A 1 265 ? -18.850 -13.460 13.414 1.00 94.56 265 GLY A C 1
ATOM 1896 O O . GLY A 1 265 ? -19.309 -13.411 14.555 1.00 94.56 265 GLY A O 1
ATOM 1897 N N . GLU A 1 266 ? -17.928 -14.362 13.072 1.00 96.19 266 GLU A N 1
ATOM 1898 C CA . GLU A 1 266 ? -17.251 -15.231 14.041 1.00 96.19 266 GLU A CA 1
ATOM 1899 C C . GLU A 1 266 ? -16.071 -14.506 14.701 1.00 96.19 266 GLU A C 1
ATOM 1901 O O . GLU A 1 266 ? -15.381 -13.714 14.052 1.00 96.19 266 GLU A O 1
ATOM 1906 N N . ILE A 1 267 ? -15.812 -14.807 15.977 1.00 96.94 267 ILE A N 1
ATOM 1907 C CA . ILE A 1 267 ? -14.670 -14.269 16.725 1.00 96.94 267 ILE A CA 1
ATOM 1908 C C . ILE A 1 267 ? -13.547 -15.300 16.753 1.00 96.94 267 ILE A C 1
ATOM 1910 O O . ILE A 1 267 ? -13.750 -16.442 17.165 1.00 96.94 267 ILE A O 1
ATOM 1914 N N . VAL A 1 268 ? -12.347 -14.866 16.378 1.00 96.38 268 VAL A N 1
ATOM 1915 C CA . VAL A 1 268 ? -11.116 -15.653 16.479 1.00 96.38 268 VAL A CA 1
ATOM 1916 C C . VAL A 1 268 ? -10.182 -14.950 17.449 1.00 96.38 268 VAL A C 1
ATOM 1918 O O . VAL A 1 268 ? -9.825 -13.793 17.236 1.00 96.38 268 VAL A O 1
ATOM 1921 N N . CYS A 1 269 ? -9.771 -15.647 18.505 1.00 96.31 269 CYS A N 1
ATOM 1922 C CA . CYS A 1 269 ? -8.796 -15.145 19.463 1.00 96.31 269 CYS A CA 1
ATOM 1923 C C . CYS A 1 269 ? -7.570 -16.059 19.519 1.00 96.31 269 CYS A C 1
ATOM 1925 O O . CYS A 1 269 ? -7.677 -17.267 19.326 1.00 96.31 269 CYS A O 1
ATOM 1927 N N . TRP A 1 270 ? -6.411 -15.479 19.809 1.00 95.56 270 TRP A N 1
ATOM 1928 C CA . TRP A 1 270 ? -5.143 -16.186 19.974 1.00 95.56 270 TRP A CA 1
ATOM 1929 C C . TRP A 1 270 ? -4.324 -15.559 21.105 1.00 95.56 270 TRP A C 1
ATOM 1931 O O . TRP A 1 270 ? -4.564 -14.417 21.510 1.00 95.56 270 TRP A O 1
ATOM 1941 N N . GLY A 1 271 ? -3.354 -16.302 21.632 1.00 92.75 271 GLY A N 1
ATOM 1942 C CA . GLY A 1 271 ? -2.586 -15.907 22.810 1.00 92.75 271 GLY A CA 1
ATOM 1943 C C . GLY A 1 271 ? -3.035 -16.653 24.067 1.00 92.75 271 GLY A C 1
ATOM 1944 O O . GLY A 1 271 ? -3.555 -17.763 23.999 1.00 92.75 271 GLY A O 1
ATOM 1945 N N . ALA A 1 272 ? -2.858 -16.037 25.233 1.00 89.19 272 ALA A N 1
ATOM 1946 C CA . ALA A 1 272 ? -3.147 -16.674 26.514 1.00 89.19 272 ALA A CA 1
ATOM 1947 C C . ALA A 1 272 ? -4.621 -17.104 26.667 1.00 89.19 272 ALA A C 1
ATOM 1949 O O . ALA A 1 272 ? -5.534 -16.382 26.265 1.00 89.19 272 ALA A O 1
ATOM 1950 N N . GLY A 1 273 ? -4.847 -18.249 27.323 1.00 79.06 273 GLY A N 1
ATOM 1951 C CA . GLY A 1 273 ? -6.188 -18.736 27.665 1.00 79.06 273 GLY A CA 1
ATOM 1952 C C . GLY A 1 273 ? -6.862 -19.636 26.623 1.00 79.06 273 GLY A C 1
ATOM 1953 O O . GLY A 1 273 ? -8.088 -19.656 26.585 1.00 79.06 273 GLY A O 1
ATOM 1954 N N . GLU A 1 274 ? -6.097 -20.377 25.807 1.00 73.75 274 GLU A N 1
ATOM 1955 C CA . GLU A 1 274 ? -6.638 -21.242 24.733 1.00 73.75 274 GLU A CA 1
ATOM 1956 C C . GLU A 1 274 ? -7.469 -22.432 25.245 1.00 73.75 274 GLU A C 1
ATOM 1958 O O . GLU A 1 274 ? -8.250 -23.026 24.502 1.00 73.75 274 GLU A O 1
ATOM 1963 N N . SER A 1 275 ? -7.297 -22.826 26.508 1.00 62.28 275 SER A N 1
ATOM 1964 C CA . SER A 1 275 ? -8.024 -23.953 27.087 1.00 62.28 275 SER A CA 1
ATOM 1965 C C . SER A 1 275 ? -9.444 -23.557 27.501 1.00 62.28 275 SER A C 1
ATOM 1967 O O . SER A 1 275 ? -9.619 -22.709 28.373 1.00 62.28 275 SER A O 1
ATOM 1969 N N . GLU A 1 276 ? -10.447 -24.280 26.992 1.00 55.66 276 GLU A N 1
ATOM 1970 C CA . GLU A 1 276 ? -11.858 -24.224 27.428 1.00 55.66 276 GLU A CA 1
ATOM 1971 C C . GLU A 1 276 ? -12.084 -24.689 28.886 1.00 55.66 276 GLU A C 1
ATOM 1973 O O . GLU A 1 276 ? -13.222 -24.883 29.312 1.00 55.66 276 GLU A O 1
ATOM 1978 N N . SER A 1 277 ? -11.030 -24.947 29.672 1.00 52.28 277 SER A N 1
ATOM 1979 C CA . SER A 1 277 ? -11.191 -25.438 31.038 1.00 52.28 277 SER A CA 1
ATOM 1980 C C . SER A 1 277 ? -11.771 -24.340 31.931 1.00 52.28 277 SER A C 1
ATOM 1982 O O . SER A 1 277 ? -11.042 -23.493 32.442 1.00 52.28 277 SER A O 1
ATOM 1984 N N . GLU A 1 278 ? -13.081 -24.414 32.172 1.00 53.09 278 GLU A N 1
ATOM 1985 C CA . GLU A 1 278 ? -13.851 -23.558 33.089 1.00 53.09 278 GLU A CA 1
ATOM 1986 C C . GLU A 1 278 ? -13.377 -23.625 34.560 1.00 53.09 278 GLU A C 1
ATOM 1988 O O . GLU A 1 278 ? -13.925 -22.946 35.428 1.00 53.09 278 GLU A O 1
ATOM 1993 N N . GLU A 1 279 ? -12.383 -24.461 34.884 1.00 54.44 279 GLU A N 1
ATOM 1994 C CA . GLU A 1 279 ? -12.170 -24.928 36.256 1.00 54.44 279 GLU A CA 1
ATOM 1995 C C . GLU A 1 279 ? -11.196 -24.113 37.120 1.00 54.44 279 GLU A C 1
ATOM 1997 O O . GLU A 1 279 ? -11.159 -24.347 38.323 1.00 54.44 279 GLU A O 1
ATOM 2002 N N . SER A 1 280 ? -10.462 -23.131 36.585 1.00 58.19 280 SER A N 1
ATOM 2003 C CA . SER A 1 280 ? -9.811 -22.057 37.366 1.00 58.19 280 SER A CA 1
ATOM 2004 C C . SER A 1 280 ? -8.924 -21.217 36.451 1.00 58.19 280 SER A C 1
ATOM 2006 O O . SER A 1 280 ? -8.071 -21.776 35.771 1.00 58.19 280 SER A O 1
ATOM 2008 N N . CYS A 1 281 ? -9.001 -19.882 36.539 1.00 70.50 281 CYS A N 1
ATOM 2009 C CA . CYS A 1 281 ? -7.925 -19.021 36.039 1.00 70.50 281 CYS A CA 1
ATOM 2010 C C . CYS A 1 281 ? -6.569 -19.506 36.575 1.00 70.50 281 CYS A C 1
ATOM 2012 O O . CYS A 1 281 ? -6.408 -19.642 37.797 1.00 70.50 281 CYS A O 1
ATOM 2014 N N . TYR A 1 282 ? -5.599 -19.749 35.694 1.00 69.69 282 TYR A N 1
ATOM 2015 C CA . TYR A 1 282 ? -4.243 -20.086 36.118 1.00 69.69 282 TYR A CA 1
ATOM 2016 C C . TYR A 1 282 ? -3.544 -18.838 36.669 1.00 69.69 282 TYR A C 1
ATOM 2018 O O . TYR A 1 282 ? -3.466 -17.802 36.003 1.00 69.69 282 TYR A O 1
ATOM 2026 N N . PHE A 1 283 ? -3.045 -18.937 37.903 1.00 70.00 283 PHE A N 1
ATOM 2027 C CA . PHE A 1 283 ? -2.251 -17.890 38.540 1.00 70.00 283 PHE A CA 1
ATOM 2028 C C . PHE A 1 283 ? -0.761 -18.163 38.320 1.00 70.00 283 PHE A C 1
ATOM 2030 O O . PHE A 1 283 ? -0.219 -19.136 38.844 1.00 70.00 283 PHE A O 1
ATOM 2037 N N . SER A 1 284 ? -0.085 -17.270 37.601 1.00 64.88 284 SER A N 1
ATOM 2038 C CA . SER A 1 284 ? 1.374 -17.236 37.535 1.00 64.88 284 SER A CA 1
ATOM 2039 C C . SER A 1 284 ? 1.890 -16.253 38.580 1.00 64.88 284 SER A C 1
ATOM 2041 O O . SER A 1 284 ? 1.601 -15.058 38.512 1.00 64.88 284 SER A O 1
ATOM 2043 N N . CYS A 1 285 ? 2.623 -16.749 39.575 1.00 70.25 285 CYS A N 1
ATOM 2044 C CA . CYS A 1 285 ? 3.203 -15.915 40.624 1.00 70.25 285 CYS A CA 1
ATOM 2045 C C . CYS A 1 285 ? 4.715 -15.772 40.430 1.00 70.25 285 CYS A C 1
ATOM 2047 O O . CYS A 1 285 ? 5.418 -16.769 40.263 1.00 70.25 285 CYS A O 1
ATOM 2049 N N . ASN A 1 286 ? 5.224 -14.543 40.530 1.00 58.25 286 ASN A N 1
ATOM 2050 C CA . ASN A 1 286 ? 6.654 -14.258 40.638 1.00 58.25 286 ASN A CA 1
ATOM 2051 C C . ASN A 1 286 ? 6.916 -13.482 41.939 1.00 58.25 286 ASN A C 1
ATOM 2053 O O . ASN A 1 286 ? 6.878 -12.253 41.971 1.00 58.25 286 ASN A O 1
ATOM 2057 N N . GLY A 1 287 ? 7.116 -14.213 43.040 1.00 69.00 287 GLY A N 1
ATOM 2058 C CA . GLY A 1 287 ? 7.174 -13.626 44.383 1.00 69.00 287 GLY A CA 1
ATOM 2059 C C . GLY A 1 287 ? 5.784 -13.233 44.896 1.00 69.00 287 GLY A C 1
ATOM 2060 O O . GLY A 1 287 ? 4.864 -14.044 44.836 1.00 69.00 287 GLY A O 1
ATOM 2061 N N . ASP A 1 288 ? 5.635 -11.998 45.389 1.00 57.03 288 ASP A N 1
ATOM 2062 C CA . ASP A 1 288 ? 4.377 -11.480 45.961 1.00 57.03 288 ASP A CA 1
ATOM 2063 C C . ASP A 1 288 ? 3.349 -11.030 44.898 1.00 57.03 288 ASP A C 1
ATOM 2065 O O . ASP A 1 288 ? 2.209 -10.706 45.234 1.00 57.03 288 ASP A O 1
ATOM 2069 N N . LEU A 1 289 ? 3.728 -11.003 43.614 1.00 57.22 289 LEU A N 1
ATOM 2070 C CA . LEU A 1 289 ? 2.843 -10.644 42.504 1.00 57.22 289 LEU A CA 1
ATOM 2071 C C . LEU A 1 289 ? 2.331 -11.909 41.813 1.00 57.22 289 LEU A C 1
ATOM 2073 O O . LEU A 1 289 ? 3.088 -12.608 41.138 1.00 57.22 289 LEU A O 1
ATOM 2077 N N . CYS A 1 290 ? 1.038 -12.182 41.969 1.00 62.94 290 CYS A N 1
ATOM 2078 C CA . CYS A 1 290 ? 0.328 -13.238 41.255 1.00 62.94 290 CYS A CA 1
ATOM 2079 C C . CYS A 1 290 ? -0.547 -12.623 40.161 1.00 62.94 290 CYS A C 1
ATOM 2081 O O . CYS A 1 290 ? -1.428 -11.817 40.453 1.00 62.94 290 CYS A O 1
ATOM 2083 N N . GLN A 1 291 ? -0.319 -13.016 38.910 1.00 68.12 291 GLN A N 1
ATOM 2084 C CA . GLN A 1 291 ? -1.112 -12.595 37.760 1.00 68.12 291 GLN A CA 1
ATOM 2085 C C . GLN A 1 291 ? -2.019 -13.736 37.304 1.00 68.12 291 GLN A C 1
ATOM 2087 O O . GLN A 1 291 ? -1.582 -14.879 37.170 1.00 68.12 291 GLN A O 1
ATOM 2092 N N . ARG A 1 292 ? -3.291 -13.415 37.069 1.00 72.38 292 ARG A N 1
ATOM 2093 C CA . ARG A 1 292 ? -4.245 -14.305 36.397 1.00 72.38 292 ARG A CA 1
ATOM 2094 C C . ARG A 1 292 ? -3.909 -14.245 34.912 1.00 72.38 292 ARG A C 1
ATOM 2096 O O . ARG A 1 292 ? -3.904 -13.148 34.370 1.00 72.38 292 ARG A O 1
ATOM 2103 N N . LEU A 1 293 ? -3.524 -15.367 34.310 1.00 75.31 293 LEU A N 1
ATOM 2104 C CA . LEU A 1 293 ? -2.933 -15.367 32.965 1.00 75.31 293 LEU A CA 1
ATOM 2105 C C . LEU A 1 293 ? -3.739 -16.176 31.952 1.00 75.31 293 LEU A C 1
ATOM 2107 O O . LEU A 1 293 ? -3.866 -15.755 30.814 1.00 75.31 293 LEU A O 1
ATOM 2111 N N . GLU A 1 294 ? -4.309 -17.310 32.351 1.00 80.06 294 GLU A N 1
ATOM 2112 C CA . GLU A 1 294 ? -5.110 -18.165 31.468 1.00 80.06 294 GLU A CA 1
ATOM 2113 C C . GLU A 1 294 ? -6.485 -18.356 32.098 1.00 80.06 294 GLU A C 1
ATOM 2115 O O . GLU A 1 294 ? -6.678 -19.202 32.968 1.00 80.06 294 GLU A O 1
ATOM 2120 N N . CYS A 1 295 ? -7.419 -17.499 31.708 1.00 83.44 295 CYS A N 1
ATOM 2121 C CA . CYS A 1 295 ? -8.790 -17.440 32.204 1.00 83.44 295 CYS A CA 1
ATOM 2122 C C . CYS A 1 295 ? -9.821 -17.881 31.157 1.00 83.44 295 CYS A C 1
ATOM 2124 O O . CYS A 1 295 ? -11.014 -17.685 31.365 1.00 83.44 295 CYS A O 1
ATOM 2126 N N . GLY A 1 296 ? -9.378 -18.439 30.028 1.00 86.88 296 GLY A N 1
ATOM 2127 C CA . GLY A 1 296 ? -10.248 -18.740 28.891 1.00 86.88 296 GLY A CA 1
ATOM 2128 C C . GLY A 1 296 ? -10.526 -17.524 28.003 1.00 86.88 296 GLY A C 1
ATOM 2129 O O . GLY A 1 296 ? -11.466 -17.544 27.223 1.00 86.88 296 GLY A O 1
ATOM 2130 N N . GLN A 1 297 ? -9.758 -16.438 28.112 1.00 90.06 297 GLN A N 1
ATOM 2131 C CA . GLN A 1 297 ? -10.029 -15.181 27.406 1.00 90.06 297 GLN A CA 1
ATOM 2132 C C . GLN A 1 297 ? -9.898 -15.266 25.878 1.00 90.06 297 GLN A C 1
ATOM 2134 O O . GLN A 1 297 ? -10.525 -14.472 25.173 1.00 90.06 297 GLN A O 1
ATOM 2139 N N . SER A 1 298 ? -9.154 -16.250 25.361 1.00 91.62 298 SER A N 1
ATOM 2140 C CA . SER A 1 298 ? -9.113 -16.581 23.932 1.00 91.62 298 SER A CA 1
ATOM 2141 C C . SER A 1 298 ? -10.089 -17.699 23.528 1.00 91.62 298 SER A C 1
ATOM 2143 O O . SER A 1 298 ? -10.255 -17.964 22.339 1.00 91.62 298 SER A O 1
ATOM 2145 N N . ALA A 1 299 ? -10.818 -18.299 24.473 1.00 89.56 299 ALA A N 1
ATOM 2146 C CA . ALA A 1 299 ? -11.870 -19.276 24.199 1.00 89.56 299 ALA A CA 1
ATOM 2147 C C . ALA A 1 299 ? -13.198 -18.570 23.859 1.00 89.56 299 ALA A C 1
ATOM 2149 O O . ALA A 1 299 ? -14.131 -18.524 24.662 1.00 89.56 299 ALA A O 1
ATOM 2150 N N . ALA A 1 300 ? -13.265 -17.973 22.665 1.00 91.75 300 ALA A N 1
ATOM 2151 C CA . ALA A 1 300 ? -14.435 -17.227 22.208 1.00 91.75 300 ALA A CA 1
ATOM 2152 C C . ALA A 1 300 ? -15.696 -18.122 22.125 1.00 91.75 300 ALA A C 1
ATOM 2154 O O . ALA A 1 300 ? -15.671 -19.164 21.459 1.00 91.75 300 ALA A O 1
ATOM 2155 N N . PRO A 1 301 ? -16.826 -17.732 22.749 1.00 92.06 301 PRO A N 1
ATOM 2156 C CA . PRO A 1 301 ? -18.071 -18.481 22.635 1.00 92.06 301 PRO A CA 1
ATOM 2157 C C . PRO A 1 301 ? -18.589 -18.487 21.193 1.00 92.06 301 PRO A C 1
ATOM 2159 O O . PRO A 1 301 ? -18.576 -17.464 20.508 1.00 92.06 301 PRO A O 1
ATOM 2162 N N . LYS A 1 302 ? -19.120 -19.625 20.736 1.00 91.38 302 LYS A N 1
ATOM 2163 C CA . LYS A 1 302 ? -19.703 -19.740 19.390 1.00 91.38 302 LYS A CA 1
ATOM 2164 C C . LYS A 1 302 ? -20.935 -18.846 19.247 1.00 91.38 302 LYS A C 1
ATOM 2166 O O . LYS A 1 302 ? -21.847 -18.920 20.069 1.00 91.38 302 LYS A O 1
ATOM 2171 N N . GLY A 1 303 ? -20.995 -18.066 18.175 1.00 91.31 303 GLY A N 1
ATOM 2172 C CA . GLY A 1 303 ? -22.094 -17.143 17.904 1.00 91.31 303 GLY A CA 1
ATOM 2173 C C . GLY A 1 303 ? -21.788 -16.220 16.728 1.00 91.31 303 GLY A C 1
ATOM 2174 O O . GLY A 1 303 ? -20.709 -16.300 16.149 1.00 91.31 303 GLY A O 1
ATOM 2175 N N . ALA A 1 304 ? -22.753 -15.359 16.399 1.00 94.38 304 ALA A N 1
ATOM 2176 C CA . ALA A 1 304 ? -22.602 -14.297 15.408 1.00 94.38 304 ALA A CA 1
ATOM 2177 C C . ALA A 1 304 ? -22.570 -12.937 16.115 1.00 94.38 304 ALA A C 1
ATOM 2179 O O . ALA A 1 304 ? -23.520 -12.572 16.824 1.00 94.38 304 ALA A O 1
ATOM 2180 N N . TYR A 1 305 ? -21.486 -12.202 15.903 1.00 97.38 305 TYR A N 1
ATOM 2181 C CA . TYR A 1 305 ? -21.145 -10.979 16.614 1.00 97.38 305 TYR A CA 1
ATOM 2182 C C . TYR A 1 305 ? -20.967 -9.801 15.655 1.00 97.38 305 TYR A C 1
ATOM 2184 O O . TYR A 1 305 ? -20.675 -9.971 14.474 1.00 97.38 305 TYR A O 1
ATOM 2192 N N . LEU A 1 306 ? -21.160 -8.599 16.188 1.00 97.12 306 LEU A N 1
ATOM 2193 C CA . LEU A 1 306 ? -21.007 -7.321 15.491 1.00 97.12 306 LEU A CA 1
ATOM 2194 C C . LEU A 1 306 ? -19.742 -6.574 15.922 1.00 97.12 306 LEU A C 1
ATOM 2196 O O . LEU A 1 306 ? -19.270 -5.703 15.198 1.00 97.12 306 LEU A O 1
ATOM 2200 N N . PHE A 1 307 ? -19.222 -6.877 17.113 1.00 97.19 307 PHE A N 1
ATOM 2201 C CA . PHE A 1 307 ? -18.107 -6.153 17.714 1.00 97.19 307 PHE A CA 1
ATOM 2202 C C . PHE A 1 307 ? -17.394 -7.022 18.751 1.00 97.19 307 PHE A C 1
ATOM 2204 O O . PHE A 1 307 ? -18.052 -7.785 19.461 1.00 97.19 307 PHE A O 1
ATOM 2211 N N . VAL A 1 308 ? -16.080 -6.855 18.900 1.00 97.50 308 VAL A N 1
ATOM 2212 C CA . VAL A 1 308 ? -15.270 -7.464 19.963 1.00 97.50 308 VAL A CA 1
ATOM 2213 C C . VAL A 1 308 ? -14.326 -6.438 20.600 1.00 97.50 308 VAL A C 1
ATOM 2215 O O . VAL A 1 308 ? -13.678 -5.658 19.905 1.00 97.50 308 VAL A O 1
ATOM 2218 N N . ALA A 1 309 ? -14.241 -6.458 21.930 1.00 96.50 309 ALA A N 1
ATOM 2219 C CA . ALA A 1 309 ? -13.310 -5.676 22.739 1.00 96.50 309 ALA A CA 1
ATOM 2220 C C . ALA A 1 309 ? -12.564 -6.602 23.709 1.00 96.50 309 ALA A C 1
ATOM 2222 O O . ALA A 1 309 ? -13.183 -7.291 24.526 1.00 96.50 309 ALA A O 1
ATOM 2223 N N . ALA A 1 310 ? -11.238 -6.620 23.621 1.00 95.06 310 ALA A N 1
ATOM 2224 C CA . ALA A 1 310 ? -10.363 -7.378 24.503 1.00 95.06 310 ALA A CA 1
ATOM 2225 C C . ALA A 1 310 ? -9.835 -6.471 25.625 1.00 95.06 310 ALA A C 1
ATOM 2227 O O . ALA A 1 310 ? -9.161 -5.484 25.358 1.00 95.06 310 ALA A O 1
ATOM 2228 N N . GLY A 1 311 ? -10.146 -6.819 26.874 1.00 91.44 311 GLY A N 1
ATOM 2229 C CA . GLY A 1 311 ? -9.595 -6.182 28.070 1.00 91.44 311 GLY A CA 1
ATOM 2230 C C . GLY A 1 311 ? -8.307 -6.859 28.542 1.00 91.44 311 GLY A C 1
ATOM 2231 O O . GLY A 1 311 ? -7.646 -7.574 27.791 1.00 91.44 311 GLY A O 1
ATOM 2232 N N . GLY A 1 312 ? -7.944 -6.682 29.816 1.00 88.56 312 GLY A N 1
ATOM 2233 C CA . GLY A 1 312 ? -6.712 -7.257 30.378 1.00 88.56 312 GLY A CA 1
ATOM 2234 C C . GLY A 1 312 ? -6.655 -8.779 30.243 1.00 88.56 312 GLY A C 1
ATOM 2235 O O . GLY A 1 312 ? -5.803 -9.315 29.540 1.00 88.56 312 GLY A O 1
ATOM 2236 N N . ASN A 1 313 ? -7.595 -9.468 30.891 1.00 89.06 313 ASN A N 1
ATOM 2237 C CA . ASN A 1 313 ? -7.724 -10.931 30.848 1.00 89.06 313 ASN A CA 1
ATOM 2238 C C . ASN A 1 313 ? -9.170 -11.383 30.602 1.00 89.06 313 ASN A C 1
ATOM 2240 O O . ASN A 1 313 ? -9.529 -12.518 30.911 1.00 89.06 313 ASN A O 1
ATOM 2244 N N . HIS A 1 314 ? -10.015 -10.498 30.085 1.00 91.62 314 HIS A N 1
ATOM 2245 C CA . HIS A 1 314 ? -11.383 -10.794 29.676 1.00 91.62 314 HIS A CA 1
ATOM 2246 C C . HIS A 1 314 ? -11.627 -10.238 28.280 1.00 91.62 314 HIS A C 1
ATOM 2248 O O . HIS A 1 314 ? -10.898 -9.371 27.799 1.00 91.62 314 HIS A O 1
ATOM 2254 N N . THR A 1 315 ? -12.667 -10.738 27.635 1.00 94.88 315 THR A N 1
ATOM 2255 C CA . THR A 1 315 ? -13.106 -10.270 26.324 1.00 94.88 315 THR A CA 1
ATOM 2256 C C . THR A 1 315 ? -14.612 -10.107 26.372 1.00 94.88 315 THR A C 1
ATOM 2258 O O . THR A 1 315 ? -15.307 -10.931 26.965 1.00 94.88 315 THR A O 1
ATOM 2261 N N . CYS A 1 316 ? -15.115 -9.042 25.764 1.00 96.25 316 CYS A N 1
ATOM 2262 C CA . CYS A 1 316 ? -16.538 -8.798 25.600 1.00 96.25 316 CYS A CA 1
ATOM 2263 C C . CYS A 1 316 ? -16.862 -8.626 24.120 1.00 96.25 316 CYS A C 1
ATOM 2265 O O . CYS A 1 316 ? -16.090 -8.037 23.365 1.00 96.25 316 CYS A O 1
ATOM 2267 N N . ALA A 1 317 ? -18.023 -9.113 23.708 1.00 97.31 317 ALA A N 1
ATOM 2268 C CA . ALA A 1 317 ? -18.505 -8.987 22.346 1.00 97.31 317 ALA A CA 1
ATOM 2269 C C . ALA A 1 317 ? -19.974 -8.579 22.315 1.00 97.31 317 ALA A C 1
ATOM 2271 O O . ALA A 1 317 ? -20.751 -8.969 23.187 1.00 97.31 317 ALA A O 1
ATOM 2272 N N . ILE A 1 318 ? -20.345 -7.818 21.289 1.00 97.62 318 ILE A N 1
ATOM 2273 C CA . ILE A 1 318 ? -21.736 -7.472 20.993 1.00 97.62 318 ILE A CA 1
ATOM 2274 C C . ILE A 1 318 ? -22.264 -8.523 20.018 1.00 97.62 318 ILE A C 1
ATOM 2276 O O . ILE A 1 318 ? -21.741 -8.663 18.913 1.00 97.62 318 ILE A O 1
ATOM 2280 N N . ALA A 1 319 ? -23.276 -9.281 20.420 1.00 95.94 319 ALA A N 1
ATOM 2281 C CA . ALA A 1 319 ? -23.966 -10.230 19.558 1.00 95.94 319 ALA A CA 1
ATOM 2282 C C . ALA A 1 319 ? -24.841 -9.505 18.518 1.00 95.94 319 ALA A C 1
ATOM 2284 O O . ALA A 1 319 ? -25.172 -8.330 18.658 1.00 95.94 319 ALA A O 1
ATOM 2285 N N . SER A 1 320 ? -25.260 -10.218 17.472 1.00 93.62 320 SER A N 1
ATOM 2286 C CA . SER A 1 320 ? -26.143 -9.681 16.415 1.00 93.62 320 SER A CA 1
ATOM 2287 C C . SER A 1 320 ? -27.487 -9.103 16.894 1.00 93.62 320 SER A C 1
ATOM 2289 O O . SER A 1 320 ? -28.117 -8.342 16.163 1.00 93.62 320 SER A O 1
ATOM 2291 N N . ASP A 1 321 ? -27.927 -9.426 18.112 1.00 93.56 321 ASP A N 1
ATOM 2292 C CA . ASP A 1 321 ? -29.115 -8.859 18.763 1.00 93.56 321 ASP A CA 1
ATOM 2293 C C . ASP A 1 321 ? -28.799 -7.675 19.700 1.00 93.56 321 ASP A C 1
ATOM 2295 O O . ASP A 1 321 ? -29.652 -7.262 20.488 1.00 93.56 321 ASP A O 1
ATOM 2299 N N . HIS A 1 322 ? -27.585 -7.123 19.602 1.00 94.19 322 HIS A N 1
ATOM 2300 C CA . HIS A 1 322 ? -27.019 -6.059 20.437 1.00 94.19 322 HIS A CA 1
ATOM 2301 C C . HIS A 1 322 ? -26.795 -6.428 21.912 1.00 94.19 322 HIS A C 1
ATOM 2303 O O . HIS A 1 322 ? -26.389 -5.568 22.696 1.00 94.19 322 HIS A O 1
ATOM 2309 N N . THR A 1 323 ? -27.020 -7.679 22.326 1.00 95.44 323 THR A N 1
ATOM 2310 C CA . THR A 1 323 ? -26.667 -8.119 23.684 1.00 95.44 323 THR A CA 1
ATOM 2311 C C . THR A 1 323 ? -25.159 -8.301 23.830 1.00 95.44 323 THR A C 1
ATOM 2313 O O . THR A 1 323 ? -24.455 -8.561 22.856 1.00 95.44 323 THR A O 1
ATOM 2316 N N . VAL A 1 324 ? -24.645 -8.154 25.051 1.00 95.75 324 VAL A N 1
ATOM 2317 C CA . VAL A 1 324 ? -23.212 -8.302 25.327 1.00 95.75 324 VAL A CA 1
ATOM 2318 C C . VAL A 1 324 ? -22.937 -9.644 25.986 1.00 95.75 324 VAL A C 1
ATOM 2320 O O . VAL A 1 324 ? -23.576 -10.011 26.972 1.00 95.75 324 VAL A O 1
ATOM 2323 N N . ILE A 1 325 ? -21.943 -10.353 25.458 1.00 94.75 325 ILE A N 1
ATOM 2324 C CA . ILE A 1 325 ? -21.402 -11.581 26.036 1.00 94.75 325 ILE A CA 1
ATOM 2325 C C . ILE A 1 325 ? -19.954 -11.306 26.420 1.00 94.75 325 ILE A C 1
ATOM 2327 O O . ILE A 1 325 ? -19.155 -10.920 25.572 1.00 94.75 325 ILE A O 1
ATOM 2331 N N . CYS A 1 326 ? -19.616 -11.520 27.690 1.00 94.25 326 CYS A N 1
ATOM 2332 C CA . CYS A 1 326 ? -18.251 -11.398 28.186 1.00 94.25 326 CYS A CA 1
ATOM 2333 C C . CYS A 1 326 ? -17.762 -12.730 28.761 1.00 94.25 326 CYS A C 1
ATOM 2335 O O . CYS A 1 326 ? -18.511 -13.438 29.434 1.00 94.25 326 CYS A O 1
ATOM 2337 N N . TRP A 1 327 ? -16.494 -13.052 28.527 1.00 92.56 327 TRP A N 1
ATOM 2338 C CA . TRP A 1 327 ? -15.837 -14.271 28.997 1.00 92.56 327 TRP A CA 1
ATOM 2339 C C . TRP A 1 327 ? -14.382 -13.984 29.394 1.00 92.56 327 TRP A C 1
ATOM 2341 O O . TRP A 1 327 ? -13.868 -12.887 29.172 1.00 92.56 327 TRP A O 1
ATOM 2351 N N . GLY A 1 328 ? -13.715 -14.961 30.004 1.00 89.25 328 GLY A N 1
ATOM 2352 C CA . GLY A 1 328 ? -12.382 -14.785 30.575 1.00 89.25 328 GLY A CA 1
ATOM 2353 C C . GLY A 1 328 ? -12.434 -14.480 32.072 1.00 89.25 328 GLY A C 1
ATOM 2354 O O . GLY A 1 328 ? -13.231 -15.058 32.814 1.00 89.25 328 GLY A O 1
ATOM 2355 N N . ASP A 1 329 ? -11.569 -13.579 32.534 1.00 85.88 329 ASP A N 1
ATOM 2356 C CA . ASP A 1 329 ? -11.476 -13.232 33.946 1.00 85.88 329 ASP A CA 1
ATOM 2357 C C . ASP A 1 329 ? -12.710 -12.468 34.440 1.00 85.88 329 ASP A C 1
ATOM 2359 O O . ASP A 1 329 ? -12.969 -11.332 34.056 1.00 85.88 329 ASP A O 1
ATOM 2363 N N . SER A 1 330 ? -13.448 -13.081 35.360 1.00 79.81 330 SER A N 1
ATOM 2364 C CA . SER A 1 330 ? -14.623 -12.488 36.001 1.00 79.81 330 SER A CA 1
ATOM 2365 C C . SER A 1 330 ? -14.300 -11.688 37.268 1.00 79.81 330 SER A C 1
ATOM 2367 O O . SER A 1 330 ? -15.213 -11.226 37.960 1.00 79.81 330 SER A O 1
ATOM 2369 N N . PHE A 1 331 ? -13.020 -11.517 37.620 1.00 70.69 331 PHE A N 1
ATOM 2370 C CA . PHE A 1 331 ? -12.627 -10.768 38.813 1.00 70.69 331 PHE A CA 1
ATOM 2371 C C . PHE A 1 331 ? -13.167 -9.322 38.755 1.00 70.69 331 PHE A C 1
ATOM 2373 O O . PHE A 1 331 ? -13.017 -8.628 37.755 1.00 70.69 331 PHE A O 1
ATOM 2380 N N . HIS A 1 332 ? -13.830 -8.879 39.831 1.00 74.25 332 HIS A N 1
ATOM 2381 C CA . HIS A 1 332 ? -14.601 -7.621 39.930 1.00 74.25 332 HIS A CA 1
ATOM 2382 C C . HIS A 1 332 ? -15.886 -7.513 39.089 1.00 74.25 332 HIS A C 1
ATOM 2384 O O . HIS A 1 332 ? -16.455 -6.427 39.013 1.00 74.25 332 HIS A O 1
ATOM 2390 N N . GLY A 1 333 ? -16.375 -8.601 38.491 1.00 80.12 333 GLY A N 1
ATOM 2391 C CA . GLY A 1 333 ? -17.618 -8.583 37.712 1.00 80.12 333 GLY A CA 1
ATOM 2392 C C . GLY A 1 333 ? -17.463 -7.983 36.312 1.00 80.12 333 GLY A C 1
ATOM 2393 O O . GLY A 1 333 ? -18.454 -7.586 35.710 1.00 80.12 333 GLY A O 1
ATOM 2394 N N . ALA A 1 334 ? -16.242 -7.920 35.766 1.00 80.06 334 ALA A N 1
ATOM 2395 C CA . ALA A 1 334 ? -15.984 -7.421 34.407 1.00 80.06 334 ALA A CA 1
ATOM 2396 C C . ALA A 1 334 ? -16.698 -8.238 33.309 1.00 80.06 334 ALA A C 1
ATOM 2398 O O . ALA A 1 334 ? -16.950 -7.731 32.215 1.00 80.06 334 ALA A O 1
ATOM 2399 N N . THR A 1 335 ? -17.080 -9.483 33.609 1.00 85.00 335 THR A N 1
ATOM 2400 C CA . THR A 1 335 ? -17.870 -10.334 32.713 1.00 85.00 335 THR A CA 1
ATOM 2401 C C . THR A 1 335 ? -19.383 -10.271 32.957 1.00 85.00 335 THR A C 1
ATOM 2403 O O . THR A 1 335 ? -20.149 -10.870 32.205 1.00 85.00 335 THR A O 1
ATOM 2406 N N . GLU A 1 336 ? -19.847 -9.535 33.972 1.00 87.50 336 GLU A N 1
ATOM 2407 C CA . GLU A 1 336 ? -21.268 -9.409 34.327 1.00 87.50 336 GLU A CA 1
ATOM 2408 C C . GLU A 1 336 ? -21.928 -8.257 33.554 1.00 87.50 336 GLU A C 1
ATOM 2410 O O . GLU A 1 336 ? -22.308 -7.228 34.116 1.00 87.50 336 GLU A O 1
ATOM 2415 N N . ALA A 1 337 ? -22.035 -8.423 32.233 1.00 89.62 337 ALA A N 1
ATOM 2416 C CA . ALA A 1 337 ? -22.580 -7.393 31.358 1.00 89.62 337 ALA A CA 1
ATOM 2417 C C . ALA A 1 337 ? -24.065 -7.076 31.668 1.00 89.62 337 ALA A C 1
ATOM 2419 O O . ALA A 1 337 ? -24.870 -7.990 31.888 1.00 89.62 337 ALA A O 1
ATOM 2420 N N . PRO A 1 338 ? -24.473 -5.792 31.653 1.00 90.56 338 PRO A N 1
ATOM 2421 C CA . PRO A 1 338 ? -25.870 -5.399 31.818 1.00 90.56 338 PRO A CA 1
ATOM 2422 C C . PRO A 1 338 ? -26.781 -5.942 30.707 1.00 90.56 338 PRO A C 1
ATOM 2424 O O . PRO A 1 338 ? -26.409 -5.969 29.537 1.00 90.56 338 PRO A O 1
ATOM 2427 N N . MET A 1 339 ? -28.024 -6.292 31.054 1.00 89.56 339 MET A N 1
ATOM 2428 C CA . MET A 1 339 ? -29.034 -6.781 30.098 1.00 89.56 339 MET A CA 1
ATOM 2429 C C . MET A 1 339 ? -29.699 -5.636 29.308 1.00 89.56 339 MET A C 1
ATOM 2431 O O . MET A 1 339 ? -30.912 -5.428 29.396 1.00 89.56 339 MET A O 1
ATOM 2435 N N . VAL A 1 340 ? -28.902 -4.874 28.560 1.00 91.19 340 VAL A N 1
ATOM 2436 C CA . VAL A 1 340 ? -29.344 -3.829 27.621 1.00 91.19 340 VAL A CA 1
ATOM 2437 C C . VAL A 1 340 ? -28.577 -3.951 26.301 1.00 91.19 340 VAL A C 1
ATOM 2439 O O . VAL A 1 340 ? -27.571 -4.651 26.238 1.00 91.19 340 VAL A O 1
ATOM 2442 N N . GLY A 1 341 ? -29.070 -3.304 25.242 1.00 93.19 341 GLY A N 1
ATOM 2443 C CA . GLY A 1 341 ? -28.436 -3.348 23.922 1.00 93.19 341 GLY A CA 1
ATOM 2444 C C . GLY A 1 341 ? -27.311 -2.321 23.772 1.00 93.19 341 GLY A C 1
ATOM 2445 O O . GLY A 1 341 ? -27.523 -1.157 24.125 1.00 93.19 341 GLY A O 1
ATOM 2446 N N . PHE A 1 342 ? -26.175 -2.722 23.198 1.00 94.88 342 PHE A N 1
ATOM 2447 C CA . PHE A 1 342 ? -24.984 -1.892 22.966 1.00 94.88 342 PHE A CA 1
ATOM 2448 C C . PHE A 1 342 ? -24.616 -1.767 21.480 1.00 94.88 342 PHE A C 1
ATOM 2450 O O . PHE A 1 342 ? -24.904 -2.668 20.694 1.00 94.88 342 PHE A O 1
ATOM 2457 N N . ASP A 1 343 ? -23.960 -0.659 21.124 1.00 94.25 343 ASP A N 1
ATOM 2458 C CA . ASP A 1 343 ? -23.421 -0.382 19.780 1.00 94.25 343 ASP A CA 1
ATOM 2459 C C . ASP A 1 343 ? -21.885 -0.331 19.755 1.00 94.25 343 ASP A C 1
ATOM 2461 O O . ASP A 1 343 ? -21.271 -0.677 18.747 1.00 94.25 343 ASP A O 1
ATOM 2465 N N . SER A 1 344 ? -21.242 0.047 20.864 1.00 94.31 344 SER A N 1
ATOM 2466 C CA . SER A 1 344 ? -19.782 0.017 20.993 1.00 94.31 344 SER A CA 1
ATOM 2467 C C . SER A 1 344 ? -19.357 -0.427 22.387 1.00 94.31 344 SER A C 1
ATOM 2469 O O . SER A 1 344 ? -20.052 -0.150 23.365 1.00 94.31 344 SER A O 1
ATOM 2471 N N . LEU A 1 345 ? -18.179 -1.040 22.486 1.00 95.12 345 LEU A N 1
ATOM 2472 C CA . LEU A 1 345 ? -17.539 -1.412 23.747 1.00 95.12 345 LEU A CA 1
ATOM 2473 C C . LEU A 1 345 ? -16.096 -0.911 23.775 1.00 95.12 345 LEU A C 1
ATOM 2475 O O . LEU A 1 345 ? -15.436 -0.877 22.740 1.00 95.12 345 LEU A O 1
ATOM 2479 N N . ASP A 1 346 ? -15.609 -0.602 24.969 1.00 93.44 346 ASP A N 1
ATOM 2480 C CA . ASP A 1 346 ? -14.187 -0.506 25.271 1.00 93.44 346 ASP A CA 1
ATOM 2481 C C . ASP A 1 346 ? -13.898 -1.262 26.572 1.00 93.44 346 ASP A C 1
ATOM 2483 O O . ASP A 1 346 ? -14.638 -1.142 27.556 1.00 93.44 346 ASP A O 1
ATOM 2487 N N . ALA A 1 347 ? -12.857 -2.089 26.557 1.00 91.56 347 ALA A N 1
ATOM 2488 C CA . ALA A 1 347 ? -12.509 -2.995 27.643 1.00 91.56 347 ALA A CA 1
ATOM 2489 C C . ALA A 1 347 ? -11.061 -2.752 28.068 1.00 91.56 347 ALA A C 1
ATOM 2491 O O . ALA A 1 347 ? -10.154 -2.743 27.245 1.00 91.56 347 ALA A O 1
ATOM 2492 N N . THR A 1 348 ? -10.837 -2.592 29.371 1.00 85.94 348 THR A N 1
ATOM 2493 C CA . THR A 1 348 ? -9.502 -2.380 29.955 1.00 85.94 348 THR A CA 1
ATOM 2494 C C . THR A 1 348 ? -9.110 -3.540 30.860 1.00 85.94 348 THR A C 1
ATOM 2496 O O . THR A 1 348 ? -9.734 -4.595 30.840 1.00 85.94 348 THR A O 1
ATOM 2499 N N . ASP A 1 349 ? -8.079 -3.365 31.687 1.00 80.69 349 ASP A N 1
ATOM 2500 C CA . ASP A 1 349 ? -7.570 -4.367 32.622 1.00 80.69 349 ASP A CA 1
ATOM 2501 C C . ASP A 1 349 ? -8.659 -5.055 33.459 1.00 80.69 349 ASP A C 1
ATOM 2503 O O . ASP A 1 349 ? -8.573 -6.261 33.684 1.00 80.69 349 ASP A O 1
ATOM 2507 N N . GLN A 1 350 ? -9.642 -4.297 33.963 1.00 80.75 350 GLN A N 1
ATOM 2508 C CA . GLN A 1 350 ? -10.654 -4.796 34.912 1.00 80.75 350 GLN A CA 1
ATOM 2509 C C . GLN A 1 350 ? -12.040 -4.155 34.763 1.00 80.75 350 GLN A C 1
ATOM 2511 O O . GLN A 1 350 ? -12.939 -4.455 35.552 1.00 80.75 350 GLN A O 1
ATOM 2516 N N . SER A 1 351 ? -12.228 -3.256 33.799 1.00 87.12 351 SER A N 1
ATOM 2517 C CA . SER A 1 351 ? -13.512 -2.611 33.532 1.00 87.12 351 SER A CA 1
ATOM 2518 C C . SER A 1 351 ? -13.885 -2.724 32.067 1.00 87.12 351 SER A C 1
ATOM 2520 O O . SER A 1 351 ? -13.020 -2.816 31.197 1.00 87.12 351 SER A O 1
ATOM 2522 N N . THR A 1 352 ? -15.184 -2.658 31.810 1.00 91.56 352 THR A N 1
ATOM 2523 C CA . THR A 1 352 ? -15.725 -2.515 30.464 1.00 91.56 352 THR A CA 1
ATOM 2524 C C . THR A 1 352 ? -16.754 -1.399 30.488 1.00 91.56 352 THR A C 1
ATOM 2526 O O . THR A 1 352 ? -17.578 -1.319 31.403 1.00 91.56 352 THR A O 1
ATOM 2529 N N . CYS A 1 353 ? -16.705 -0.531 29.489 1.00 92.31 353 CYS A N 1
ATOM 2530 C CA . CYS A 1 353 ? -17.723 0.474 29.234 1.00 92.31 353 CYS A CA 1
ATOM 2531 C C . CYS A 1 353 ? -18.275 0.280 27.828 1.00 92.31 353 CYS A C 1
ATOM 2533 O O . CYS A 1 353 ? -17.578 -0.186 26.933 1.00 92.31 353 CYS A O 1
ATOM 2535 N N . GLY A 1 354 ? -19.521 0.674 27.615 1.00 92.75 354 GLY A N 1
ATOM 2536 C CA . GLY A 1 354 ? -20.131 0.636 26.298 1.00 92.75 354 GLY A CA 1
ATOM 2537 C C . GLY A 1 354 ? -21.088 1.788 26.069 1.00 92.75 354 GLY A C 1
ATOM 2538 O O . GLY A 1 354 ? -21.631 2.348 27.025 1.00 92.75 354 GLY A O 1
ATOM 2539 N N . THR A 1 355 ? -21.300 2.114 24.797 1.00 92.94 355 THR A N 1
ATOM 2540 C CA . THR A 1 355 ? -22.415 2.964 24.377 1.00 92.94 355 THR A CA 1
ATOM 2541 C C . THR A 1 355 ? -23.617 2.078 24.070 1.00 92.94 355 THR A C 1
ATOM 2543 O O . THR A 1 355 ? -23.511 1.077 23.357 1.00 92.94 355 THR A O 1
ATOM 2546 N N . THR A 1 356 ? -24.763 2.391 24.665 1.00 92.25 356 THR A N 1
ATOM 2547 C CA . THR A 1 356 ? -26.008 1.670 24.412 1.00 92.25 356 THR A CA 1
ATOM 2548 C C . THR A 1 356 ? -26.586 2.062 23.053 1.00 92.25 356 THR A C 1
ATOM 2550 O O . THR A 1 356 ? -26.319 3.144 22.539 1.00 92.25 356 THR A O 1
ATOM 2553 N N . THR A 1 357 ? -27.503 1.249 22.534 1.00 91.12 357 THR A N 1
ATOM 2554 C CA . THR A 1 357 ? -28.343 1.583 21.360 1.00 91.12 357 THR A CA 1
ATOM 2555 C C . THR A 1 357 ? -29.199 2.846 21.543 1.00 91.12 357 THR A C 1
ATOM 2557 O O . THR A 1 357 ? -29.750 3.392 20.587 1.00 91.12 357 THR A O 1
ATOM 2560 N N . THR A 1 358 ? -29.343 3.326 22.784 1.00 88.12 358 THR A N 1
ATOM 2561 C CA . THR A 1 358 ? -30.007 4.593 23.122 1.00 88.12 358 THR A CA 1
ATOM 2562 C C . THR A 1 358 ? -29.033 5.773 23.215 1.00 88.12 358 THR A C 1
ATOM 2564 O O . THR A 1 358 ? -29.481 6.908 23.380 1.00 88.12 358 THR A O 1
ATOM 2567 N N . GLY A 1 359 ? -27.726 5.532 23.073 1.00 85.75 359 GLY A N 1
ATOM 2568 C CA . GLY A 1 359 ? -26.657 6.529 23.147 1.00 85.75 359 GLY A CA 1
ATOM 2569 C C . GLY A 1 359 ? -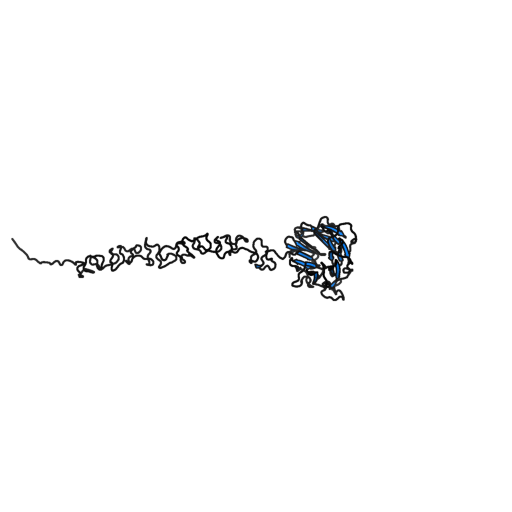26.192 6.867 24.565 1.00 85.75 359 GLY A C 1
ATOM 2570 O O . GLY A 1 359 ? -25.589 7.922 24.764 1.00 85.75 359 GLY A O 1
ATOM 2571 N N . GLU A 1 360 ? -26.487 6.020 25.554 1.00 87.56 360 GLU A N 1
ATOM 2572 C CA . GLU A 1 360 ? -26.048 6.172 26.947 1.00 87.56 360 GLU A CA 1
ATOM 2573 C C . GLU A 1 360 ? -24.719 5.443 27.178 1.00 87.56 360 GLU A C 1
ATOM 2575 O O . GLU A 1 360 ? -24.449 4.425 26.550 1.00 87.56 360 GLU A O 1
ATOM 2580 N N . VAL A 1 361 ? -23.890 5.929 28.106 1.00 89.62 361 VAL A N 1
ATOM 2581 C CA . VAL A 1 361 ? -22.667 5.223 28.519 1.00 89.62 361 VAL A CA 1
ATOM 2582 C C . VAL A 1 361 ? -22.958 4.415 29.774 1.00 89.62 361 VAL A C 1
ATOM 2584 O O . VAL A 1 361 ? -23.379 4.971 30.791 1.00 89.62 361 VAL A O 1
ATOM 2587 N N . ILE A 1 362 ? -22.705 3.110 29.720 1.00 90.31 362 ILE A N 1
ATOM 2588 C CA . ILE A 1 362 ? -22.822 2.214 30.872 1.00 90.31 362 ILE A CA 1
ATOM 2589 C C . ILE A 1 362 ? -21.504 1.476 31.053 1.00 90.31 362 ILE A C 1
ATOM 2591 O O . ILE A 1 362 ? -20.954 0.933 30.097 1.00 90.31 362 ILE A O 1
ATOM 2595 N N . CYS A 1 363 ? -21.022 1.442 32.292 1.00 90.19 363 CYS A N 1
ATOM 2596 C CA . CYS A 1 363 ? -19.793 0.761 32.666 1.00 90.19 363 CYS A CA 1
ATOM 2597 C C . CYS A 1 363 ? -20.043 -0.278 33.760 1.00 90.19 363 CYS A C 1
ATOM 2599 O O . CYS A 1 363 ? -20.910 -0.094 34.616 1.00 90.19 363 CYS A O 1
ATOM 2601 N N . TRP A 1 364 ? -19.263 -1.353 33.742 1.00 90.31 364 TRP A N 1
ATOM 2602 C CA . TRP A 1 364 ? -19.277 -2.424 34.736 1.00 90.31 364 TRP A CA 1
ATOM 2603 C C . TRP A 1 364 ? -17.856 -2.961 34.972 1.00 90.31 364 TRP A C 1
ATOM 2605 O O . TRP A 1 364 ? -16.902 -2.577 34.288 1.00 90.31 364 TRP A O 1
ATOM 2615 N N . GLY A 1 365 ? -17.694 -3.816 35.982 1.00 87.19 365 GLY A N 1
ATOM 2616 C CA . GLY A 1 365 ? -16.379 -4.216 36.482 1.00 87.19 365 GLY A CA 1
ATOM 2617 C C . GLY A 1 365 ? -15.803 -3.217 37.494 1.00 87.19 365 GLY A C 1
ATOM 2618 O O . GLY A 1 365 ? -16.539 -2.558 38.232 1.00 87.19 365 GLY A O 1
ATOM 2619 N N . ASN A 1 366 ? -14.475 -3.093 37.539 1.00 83.75 366 ASN A N 1
ATOM 2620 C CA . ASN A 1 366 ? -13.767 -2.222 38.480 1.00 83.75 366 ASN A CA 1
ATOM 2621 C C . ASN A 1 366 ? -13.527 -0.814 37.908 1.00 83.75 366 ASN A C 1
ATOM 2623 O O . ASN A 1 366 ? -12.452 -0.506 37.396 1.00 83.75 366 ASN A O 1
ATOM 2627 N N . VAL A 1 367 ? -14.547 0.041 37.991 1.00 77.44 367 VAL A N 1
ATOM 2628 C CA . VAL A 1 367 ? -14.487 1.443 37.549 1.00 77.44 367 VAL A CA 1
ATOM 2629 C C . VAL A 1 367 ? -14.359 2.343 38.782 1.00 77.44 367 VAL A C 1
ATOM 2631 O O . VAL A 1 367 ? -15.278 2.399 39.597 1.00 77.44 367 VAL A O 1
ATOM 2634 N N . PHE A 1 368 ? -13.243 3.069 38.940 1.00 75.62 368 PHE A N 1
ATOM 2635 C CA . PHE A 1 368 ? -12.997 3.921 40.123 1.00 75.62 368 PHE A CA 1
ATOM 2636 C C . PHE A 1 368 ? -13.614 5.326 40.027 1.00 75.62 368 PHE A C 1
ATOM 2638 O O . PHE A 1 368 ? -13.298 6.206 40.832 1.00 75.62 368 PHE A O 1
ATOM 2645 N N . VAL A 1 369 ? -14.476 5.555 39.037 1.00 73.19 369 VAL A N 1
ATOM 2646 C CA . VAL A 1 369 ? -15.129 6.840 38.782 1.00 73.19 369 VAL A CA 1
ATOM 2647 C C . VAL A 1 369 ? -16.639 6.653 38.719 1.00 73.19 369 VAL A C 1
ATOM 2649 O O . VAL A 1 369 ? -17.135 5.709 38.108 1.00 73.19 369 VAL A O 1
ATOM 2652 N N . ASP A 1 370 ? -17.381 7.571 39.336 1.00 74.62 370 ASP A N 1
ATOM 2653 C CA . ASP A 1 370 ? -18.836 7.585 39.219 1.00 74.62 370 ASP A CA 1
ATOM 2654 C C . ASP A 1 370 ? -19.218 8.101 37.826 1.00 74.62 370 ASP A C 1
ATOM 2656 O O . ASP A 1 370 ? -19.095 9.296 37.542 1.00 74.62 370 ASP A O 1
ATOM 2660 N N . VAL A 1 371 ? -19.686 7.200 36.959 1.00 70.56 371 VAL A N 1
ATOM 2661 C CA . VAL A 1 371 ? -20.288 7.535 35.661 1.00 70.56 371 VAL A CA 1
ATOM 2662 C C . VAL A 1 371 ? -21.804 7.621 35.868 1.00 70.56 371 VAL A C 1
ATOM 2664 O O . VAL A 1 371 ? -22.453 6.590 36.054 1.00 70.56 371 VAL A O 1
ATOM 2667 N N . PRO A 1 372 ? -22.408 8.823 35.909 1.00 65.31 372 PRO A N 1
ATOM 2668 C CA . PRO A 1 372 ? -23.838 8.949 36.153 1.00 65.31 372 PRO A CA 1
ATOM 2669 C C . PRO A 1 372 ? -24.618 8.320 34.995 1.00 65.31 372 PRO A C 1
ATOM 2671 O O . PRO A 1 372 ? -24.398 8.681 33.844 1.00 65.31 372 PRO A O 1
ATOM 2674 N N . THR A 1 373 ? -25.585 7.454 35.303 1.00 53.00 373 THR A N 1
ATOM 2675 C CA . THR A 1 373 ? -26.407 6.719 34.319 1.00 53.00 373 THR A CA 1
ATOM 2676 C C . THR A 1 373 ? -27.299 7.603 33.439 1.00 53.00 373 THR A C 1
ATOM 2678 O O . THR A 1 373 ? -28.008 7.093 32.585 1.00 53.00 373 THR A O 1
ATOM 2681 N N . ILE A 1 374 ? -27.340 8.918 33.674 1.00 45.09 374 ILE A N 1
ATOM 2682 C CA . ILE A 1 374 ? -28.182 9.872 32.945 1.00 45.09 374 ILE A CA 1
ATOM 2683 C C . ILE A 1 374 ? -27.342 11.117 32.658 1.00 45.09 374 ILE A C 1
ATOM 2685 O O . ILE A 1 374 ? -26.872 11.741 33.611 1.00 45.09 374 ILE A O 1
ATOM 2689 N N . HIS A 1 375 ? -27.211 11.527 31.390 1.00 52.44 375 HIS A N 1
ATOM 2690 C CA . HIS A 1 375 ? -26.769 12.882 31.041 1.00 52.44 375 HIS A CA 1
ATOM 2691 C C . HIS A 1 375 ? -27.475 13.472 29.813 1.00 52.44 375 HIS A C 1
ATOM 2693 O O . HIS A 1 375 ? -27.907 12.776 28.904 1.00 52.44 375 HIS A O 1
ATOM 2699 N N . ALA A 1 376 ? -27.620 14.799 29.864 1.00 45.59 376 ALA A N 1
ATOM 2700 C CA . ALA A 1 376 ? -28.487 15.651 29.049 1.00 45.59 376 ALA A CA 1
ATOM 2701 C C . ALA A 1 376 ? -27.848 16.166 27.741 1.00 45.59 376 ALA A C 1
ATOM 2703 O O . ALA A 1 376 ? -28.272 17.199 27.219 1.00 45.59 376 ALA A O 1
ATOM 2704 N N . VAL A 1 377 ? -26.819 15.490 27.235 1.00 55.06 377 VAL A N 1
ATOM 2705 C CA . VAL A 1 377 ? -26.087 15.876 26.019 1.00 55.06 377 VAL A CA 1
ATOM 2706 C C . VAL A 1 377 ? -26.226 14.738 25.007 1.00 55.06 377 VAL A C 1
ATOM 2708 O O . VAL A 1 377 ? -26.448 13.601 25.406 1.00 55.06 377 VAL A O 1
ATOM 2711 N N . ALA A 1 378 ? -26.231 15.083 23.718 1.00 63.16 378 ALA A N 1
ATOM 2712 C CA . ALA A 1 378 ? -26.541 14.229 22.566 1.00 63.16 378 ALA A CA 1
ATOM 2713 C C . ALA A 1 378 ? -25.973 12.789 22.644 1.00 63.16 378 ALA A C 1
ATOM 2715 O O . ALA A 1 378 ? -24.940 12.585 23.277 1.00 63.16 378 ALA A O 1
ATOM 2716 N N . PRO A 1 379 ? -26.611 11.801 21.979 1.00 85.50 379 PRO A N 1
ATOM 2717 C CA . PRO A 1 379 ? -26.205 10.395 22.058 1.00 85.50 379 PRO A CA 1
ATOM 2718 C C . PRO A 1 379 ? -24.716 10.202 21.733 1.00 85.50 379 PRO A C 1
ATOM 2720 O O . PRO A 1 379 ? -24.212 10.736 20.737 1.00 85.50 379 PRO A O 1
ATOM 2723 N N . TYR A 1 380 ? -24.025 9.435 22.579 1.00 88.88 380 TYR A N 1
ATOM 2724 C CA . TYR A 1 380 ? -22.624 9.076 22.375 1.00 88.88 380 TYR A CA 1
ATOM 2725 C C . TYR A 1 380 ? -22.500 7.973 21.321 1.00 88.88 380 TYR A C 1
ATOM 2727 O O . TYR A 1 380 ? -23.317 7.059 21.274 1.00 88.88 380 TYR A O 1
ATOM 2735 N N . ALA A 1 381 ? -21.475 8.080 20.478 1.00 90.62 381 ALA A N 1
ATOM 2736 C CA . ALA A 1 381 ? -21.164 7.132 19.412 1.00 90.62 381 ALA A CA 1
ATOM 2737 C C . ALA A 1 381 ? -20.005 6.199 19.785 1.00 90.62 381 ALA A C 1
ATOM 2739 O O . ALA A 1 381 ? -19.974 5.053 19.352 1.00 90.62 381 ALA A O 1
ATOM 2740 N N . THR A 1 382 ? -19.048 6.682 20.581 1.00 92.69 382 THR A N 1
ATOM 2741 C CA . THR A 1 382 ? -17.907 5.887 21.044 1.00 92.69 382 THR A CA 1
ATOM 2742 C C . THR A 1 382 ? -17.603 6.185 22.504 1.00 92.69 382 THR A C 1
ATOM 2744 O O . THR A 1 382 ? -17.933 7.254 23.028 1.00 92.69 382 THR A O 1
ATOM 2747 N N . VAL A 1 383 ? -16.966 5.226 23.166 1.00 93.06 383 VAL A N 1
ATOM 2748 C CA . VAL A 1 383 ? -16.487 5.344 24.540 1.00 93.06 383 VAL A CA 1
ATOM 2749 C C . VAL A 1 383 ? -15.066 4.807 24.608 1.00 93.06 383 VAL A C 1
ATOM 2751 O O . VAL A 1 383 ? -14.731 3.870 23.890 1.00 93.06 383 VAL A O 1
ATOM 2754 N N . SER A 1 384 ? -14.259 5.398 25.478 1.00 92.19 384 SER A N 1
ATOM 2755 C CA . SER A 1 384 ? -13.007 4.836 25.944 1.00 92.19 384 SER A CA 1
ATOM 2756 C C . SER A 1 384 ? -12.945 4.876 27.469 1.00 92.19 384 SER A C 1
ATOM 2758 O O . SER A 1 384 ? -13.365 5.847 28.106 1.00 92.19 384 SER A O 1
ATOM 2760 N N . THR A 1 385 ? -12.448 3.808 28.073 1.00 89.56 385 THR A N 1
ATOM 2761 C CA . THR A 1 385 ? -12.344 3.627 29.516 1.00 89.56 385 THR A CA 1
ATOM 2762 C C . THR A 1 385 ? -10.899 3.396 29.929 1.00 89.56 385 THR A C 1
ATOM 2764 O O . THR A 1 385 ? -10.079 2.889 29.181 1.00 89.56 385 THR A O 1
ATOM 2767 N N . SER A 1 386 ? -10.586 3.788 31.156 1.00 85.44 386 SER A N 1
ATOM 2768 C CA . SER A 1 386 ? -9.426 3.358 31.921 1.00 85.44 386 SER A CA 1
ATOM 2769 C C . SER A 1 386 ? -9.832 3.265 33.396 1.00 85.44 386 SER A C 1
ATOM 2771 O O . SER A 1 386 ? -10.905 3.754 33.773 1.00 85.44 386 SER A O 1
ATOM 2773 N N . PRO A 1 387 ? -8.991 2.707 34.285 1.00 76.62 387 PRO A N 1
ATOM 2774 C CA . PRO A 1 387 ? -9.312 2.657 35.711 1.00 76.62 387 PRO A CA 1
ATOM 2775 C C . PRO A 1 387 ? -9.627 4.033 36.328 1.00 76.62 387 PRO A C 1
ATOM 2777 O O . PRO A 1 387 ? -10.419 4.118 37.261 1.00 76.62 387 PRO A O 1
ATOM 2780 N N . GLY A 1 388 ? -9.024 5.118 35.824 1.00 78.25 388 GLY A N 1
ATOM 2781 C CA . GLY A 1 388 ? -9.126 6.463 36.411 1.00 78.25 388 GLY A CA 1
ATOM 2782 C C . GLY A 1 388 ? -9.903 7.493 35.589 1.00 78.25 388 GLY A C 1
ATOM 2783 O O . GLY A 1 388 ? -10.018 8.640 36.028 1.00 78.25 388 GLY A O 1
ATOM 2784 N N . ALA A 1 389 ? -10.385 7.135 34.399 1.00 86.06 389 ALA A N 1
ATOM 2785 C CA . ALA A 1 389 ? -11.161 8.024 33.547 1.00 86.06 389 ALA A CA 1
ATOM 2786 C C . ALA A 1 389 ? -12.062 7.235 32.591 1.00 86.06 389 ALA A C 1
ATOM 2788 O O . ALA A 1 389 ? -11.705 6.166 32.112 1.00 86.06 389 ALA A O 1
ATOM 2789 N N . VAL A 1 390 ? -13.220 7.800 32.274 1.00 89.75 390 VAL A N 1
ATOM 2790 C CA . VAL A 1 390 ? -14.070 7.334 31.173 1.00 89.75 390 VAL A CA 1
ATOM 2791 C C . VAL A 1 390 ? -14.333 8.537 30.291 1.00 89.75 390 VAL A C 1
ATOM 2793 O O . VAL A 1 390 ? -14.698 9.588 30.809 1.00 89.75 390 VAL A O 1
ATOM 2796 N N . CYS A 1 391 ? -14.137 8.411 28.988 1.00 90.69 391 CYS A N 1
ATOM 2797 C CA . CYS A 1 391 ? -14.393 9.464 28.016 1.00 90.69 391 CYS A CA 1
ATOM 2798 C C . CYS A 1 391 ? -15.282 8.930 26.898 1.00 90.69 391 CYS A C 1
ATOM 2800 O O . CYS A 1 391 ? -15.156 7.782 26.499 1.00 90.69 391 CYS A O 1
ATOM 2802 N N . ALA A 1 392 ? -16.177 9.754 26.375 1.00 91.69 392 ALA A N 1
ATOM 2803 C CA . ALA A 1 392 ? -17.058 9.390 25.277 1.00 91.69 392 ALA A CA 1
ATOM 2804 C C . ALA A 1 392 ? -17.156 10.531 24.266 1.00 91.69 392 ALA A C 1
ATOM 2806 O O . ALA A 1 392 ? -17.093 11.706 24.645 1.00 91.69 392 ALA A O 1
ATOM 2807 N N . LEU A 1 393 ? -17.319 10.179 22.991 1.00 92.50 393 LEU A N 1
ATOM 2808 C CA . LEU A 1 393 ? -17.538 11.127 21.900 1.00 92.50 393 LEU A CA 1
ATOM 2809 C C . LEU A 1 393 ? -18.949 10.985 21.356 1.00 92.50 393 LEU A C 1
ATOM 2811 O O . LEU A 1 393 ? -19.464 9.884 21.165 1.00 92.50 393 LEU A O 1
ATOM 2815 N N . THR A 1 394 ? -19.572 12.121 21.073 1.00 91.94 394 THR A N 1
ATOM 2816 C CA . THR A 1 394 ? -20.768 12.174 20.227 1.00 91.94 394 THR A CA 1
ATOM 2817 C C . THR A 1 394 ? -20.395 11.945 18.761 1.00 91.94 394 THR A C 1
ATOM 2819 O O . THR A 1 394 ? -19.236 12.092 18.377 1.00 91.94 394 THR A O 1
ATOM 2822 N N . ALA A 1 395 ? -21.380 11.677 17.900 1.00 89.69 395 ALA A N 1
ATOM 2823 C CA . ALA A 1 395 ? -21.152 11.576 16.452 1.00 89.69 395 ALA A CA 1
ATOM 2824 C C . ALA A 1 395 ? -20.586 12.868 15.816 1.00 89.69 395 ALA A C 1
ATOM 2826 O O . ALA A 1 395 ? -20.027 12.828 14.726 1.00 89.69 395 ALA A O 1
ATOM 2827 N N . SER A 1 396 ? -20.733 14.019 16.484 1.00 90.69 396 SER A N 1
ATOM 2828 C CA . SER A 1 396 ? -20.134 15.299 16.079 1.00 90.69 396 SER A CA 1
ATOM 2829 C C . SER A 1 396 ? -18.724 15.539 16.636 1.00 90.69 396 SER A C 1
ATOM 2831 O O . SER A 1 396 ? -18.166 16.612 16.414 1.00 90.69 396 SER A O 1
ATOM 2833 N N . GLY A 1 397 ? -18.162 14.590 17.388 1.00 90.81 397 GLY A N 1
ATOM 2834 C CA . GLY A 1 397 ? -16.822 14.689 17.970 1.00 90.81 397 GLY A CA 1
ATOM 2835 C C . GLY A 1 397 ? -16.738 15.515 19.257 1.00 90.81 397 GLY A C 1
ATOM 2836 O O . GLY A 1 397 ? -15.643 15.864 19.688 1.00 90.81 397 GLY A O 1
ATOM 2837 N N . GLU A 1 398 ? -17.868 15.856 19.885 1.00 90.81 398 GLU A N 1
ATOM 2838 C CA . GLU A 1 398 ? -17.871 16.526 21.195 1.00 90.81 398 GLU A CA 1
ATOM 2839 C C . GLU A 1 398 ? -17.559 15.511 22.302 1.00 90.81 398 GLU A C 1
ATOM 2841 O O . GLU A 1 398 ? -18.246 14.490 22.410 1.00 90.81 398 GLU A O 1
ATOM 2846 N N . ALA A 1 399 ? -16.537 15.801 23.115 1.00 90.06 399 ALA A N 1
ATOM 2847 C CA . ALA A 1 399 ? -16.053 14.923 24.176 1.00 90.06 399 ALA A CA 1
ATOM 2848 C C . ALA A 1 399 ? -16.711 15.201 25.530 1.00 90.06 399 ALA A C 1
ATOM 2850 O O . ALA A 1 399 ? -16.845 16.343 25.968 1.00 90.06 399 ALA A O 1
ATOM 2851 N N . SER A 1 400 ? -17.050 14.135 26.249 1.00 89.25 400 SER A N 1
ATOM 2852 C CA . SER A 1 400 ? -17.399 14.166 27.671 1.00 89.25 400 SER A CA 1
ATOM 2853 C C . SER A 1 400 ? -16.520 13.180 28.424 1.00 89.25 400 SER A C 1
ATOM 2855 O O . SER A 1 400 ? -16.376 12.049 27.978 1.00 89.25 400 SER A O 1
ATOM 2857 N N . CYS A 1 401 ? -15.945 13.594 29.554 1.00 88.44 401 CYS A N 1
ATOM 2858 C CA . CYS A 1 401 ? -15.104 12.734 30.383 1.00 88.44 401 CYS A CA 1
ATOM 2859 C C . CYS A 1 401 ? -15.531 12.777 31.855 1.00 88.44 401 CYS A C 1
ATOM 2861 O O . CYS A 1 401 ? -15.906 13.828 32.378 1.00 88.44 401 CYS A O 1
ATOM 2863 N N . TRP A 1 402 ? -15.423 11.633 32.526 1.00 87.62 402 TRP A N 1
ATOM 2864 C CA . TRP A 1 402 ? -15.663 11.420 33.951 1.00 87.62 402 TRP A CA 1
ATOM 2865 C C . TRP A 1 402 ? -14.359 10.980 34.622 1.00 87.62 402 TRP A C 1
ATOM 2867 O O . TRP A 1 402 ? -13.584 10.221 34.047 1.00 87.62 402 TRP A O 1
ATOM 2877 N N . GLY A 1 403 ? -14.086 11.488 35.828 1.00 82.94 403 GLY A N 1
ATOM 2878 C CA . GLY A 1 403 ? -12.810 11.278 36.534 1.00 82.94 403 GLY A CA 1
ATOM 2879 C C . GLY A 1 403 ? -11.668 12.212 36.114 1.00 82.94 403 GLY A C 1
ATOM 2880 O O . GLY A 1 403 ? -10.679 12.337 36.830 1.00 82.94 403 GLY A O 1
ATOM 2881 N N . THR A 1 404 ? -11.820 12.927 34.998 1.00 82.62 404 THR A N 1
ATOM 2882 C CA . THR A 1 404 ? -10.863 13.918 34.486 1.00 82.62 404 THR A CA 1
ATOM 2883 C C . THR A 1 404 ? -11.591 15.033 33.732 1.00 82.62 404 THR A C 1
ATOM 2885 O O . THR A 1 404 ? -12.780 14.918 33.437 1.00 82.62 404 THR A O 1
ATOM 2888 N N . ALA A 1 405 ? -10.897 16.133 33.443 1.00 81.88 405 ALA A N 1
ATOM 2889 C CA . ALA A 1 405 ? -11.468 17.222 32.657 1.00 81.88 405 ALA A CA 1
ATOM 2890 C C . ALA A 1 405 ? -11.581 16.813 31.181 1.00 81.88 405 ALA A C 1
ATOM 2892 O O . ALA A 1 405 ? -10.613 16.324 30.600 1.00 81.88 405 ALA A O 1
ATOM 2893 N N . ALA A 1 406 ? -12.745 17.051 30.573 1.00 82.69 406 ALA A N 1
ATOM 2894 C CA . ALA A 1 406 ? -12.923 16.839 29.143 1.00 82.69 406 ALA A CA 1
ATOM 2895 C C . ALA A 1 406 ? -12.069 17.844 28.341 1.00 82.69 406 ALA A C 1
ATOM 2897 O O . ALA A 1 406 ? -12.070 19.039 28.666 1.00 82.69 406 ALA A O 1
ATOM 2898 N N . PRO A 1 407 ? -11.344 17.392 27.305 1.00 84.12 407 PRO A N 1
ATOM 2899 C CA . PRO A 1 407 ? -10.592 18.283 26.435 1.00 84.12 407 PRO A CA 1
ATOM 2900 C C . PRO A 1 407 ? -11.547 19.181 25.636 1.00 84.12 407 PRO A C 1
ATOM 2902 O O . PRO A 1 407 ? -12.619 18.757 25.210 1.00 84.12 407 PRO A O 1
ATOM 2905 N N . ALA A 1 408 ? -11.162 20.443 25.440 1.00 84.50 408 ALA A N 1
ATOM 2906 C CA . ALA A 1 408 ? -11.948 21.388 24.653 1.00 84.50 408 ALA A CA 1
ATOM 2907 C C . ALA A 1 408 ? -11.648 21.217 23.159 1.00 84.50 408 ALA A C 1
ATOM 2909 O O . ALA A 1 408 ? -10.488 21.298 22.757 1.00 84.50 408 ALA A O 1
ATOM 2910 N N . GLY A 1 409 ? -12.685 21.042 22.342 1.00 87.00 409 GLY A N 1
ATOM 2911 C CA . GLY A 1 409 ? -12.554 20.890 20.895 1.00 87.00 409 GLY A CA 1
ATOM 2912 C C . GLY A 1 409 ? -13.524 19.860 20.330 1.00 87.00 409 GLY A C 1
ATOM 2913 O O . GLY A 1 409 ? -14.453 19.429 21.011 1.00 87.00 409 GLY A O 1
ATOM 2914 N N . THR A 1 410 ? -13.287 19.496 19.074 1.00 92.00 410 THR A N 1
ATOM 2915 C CA . THR A 1 410 ? -13.959 18.399 18.373 1.00 92.00 410 THR A CA 1
ATOM 2916 C C . THR A 1 410 ? -12.906 17.390 17.949 1.00 92.00 410 THR A C 1
ATOM 2918 O O . THR A 1 410 ? -11.864 17.801 17.432 1.00 92.00 410 THR A O 1
ATOM 2921 N N . PHE A 1 411 ? -13.173 16.106 18.150 1.00 93.56 411 PHE A N 1
ATOM 2922 C CA . PHE A 1 411 ? -12.189 15.041 17.977 1.00 93.56 411 PHE A CA 1
ATOM 2923 C C . PHE A 1 411 ? -12.770 13.873 17.185 1.00 93.56 411 PHE A C 1
ATOM 2925 O O . PHE A 1 411 ? -13.938 13.531 17.363 1.00 93.56 411 PHE A O 1
ATOM 2932 N N . ASP A 1 412 ? -11.929 13.249 16.364 1.00 94.06 412 ASP A N 1
ATOM 2933 C CA . ASP A 1 412 ? -12.265 12.022 15.634 1.00 94.06 412 ASP A CA 1
ATOM 2934 C C . ASP A 1 412 ? -12.037 10.781 16.508 1.00 94.06 412 ASP A C 1
ATOM 2936 O O . ASP A 1 412 ? -12.733 9.777 16.368 1.00 94.06 412 ASP A O 1
ATOM 2940 N N . GLN A 1 413 ? -11.086 10.854 17.447 1.00 94.25 413 GLN A N 1
ATOM 2941 C CA . GLN A 1 413 ? -10.792 9.775 18.388 1.00 94.25 413 GLN A CA 1
ATOM 2942 C C . GLN A 1 413 ? -10.411 10.327 19.765 1.00 94.25 413 GLN A C 1
ATOM 2944 O O . GLN A 1 413 ? -9.732 11.352 19.880 1.00 94.25 413 GLN A O 1
ATOM 2949 N N . ILE A 1 414 ? -10.835 9.626 20.817 1.00 92.06 414 ILE A N 1
ATOM 2950 C CA . ILE A 1 414 ? -10.449 9.880 22.205 1.00 92.06 414 ILE A CA 1
ATOM 2951 C C . ILE A 1 414 ? -10.120 8.553 22.874 1.00 92.06 414 ILE A C 1
ATOM 2953 O O . ILE A 1 414 ? -10.854 7.584 22.697 1.00 92.06 414 ILE A O 1
ATOM 2957 N N . GLU A 1 415 ? -9.053 8.525 23.660 1.00 91.00 415 GLU A N 1
ATOM 2958 C CA . GLU A 1 415 ? -8.704 7.363 24.468 1.00 91.00 415 GLU A CA 1
ATOM 2959 C C . GLU A 1 415 ? -8.289 7.768 25.876 1.00 91.00 415 GLU A C 1
ATOM 2961 O O . GLU A 1 415 ? -7.552 8.740 26.078 1.00 91.00 415 GLU A O 1
ATOM 2966 N N . ALA A 1 416 ? -8.803 7.031 26.855 1.00 87.44 416 ALA A N 1
ATOM 2967 C CA . ALA A 1 416 ? -8.467 7.184 28.256 1.00 87.44 416 ALA A CA 1
ATOM 2968 C C . ALA A 1 416 ? -7.345 6.206 28.628 1.00 87.44 416 ALA A C 1
ATOM 2970 O O . ALA A 1 416 ? -7.420 5.015 28.352 1.00 87.44 416 ALA A O 1
ATOM 2971 N N . SER A 1 417 ? -6.327 6.697 29.329 1.00 77.88 417 SER A N 1
ATOM 2972 C CA . SER A 1 417 ? -5.212 5.884 29.826 1.00 77.88 417 SER A CA 1
ATOM 2973 C C . SER A 1 417 ? -5.102 5.974 31.352 1.00 77.88 417 SER A C 1
ATOM 2975 O O . SER A 1 417 ? -5.833 6.712 32.028 1.00 77.88 417 SER A O 1
ATOM 2977 N N . TYR A 1 418 ? -4.188 5.190 31.925 1.00 69.69 418 TYR A N 1
ATOM 2978 C CA . TYR A 1 418 ? -3.913 5.171 33.362 1.00 69.69 418 TYR A CA 1
ATOM 2979 C C . TYR A 1 418 ? -3.450 6.554 33.879 1.00 69.69 418 TYR A C 1
ATOM 2981 O O . TYR A 1 418 ? -2.863 7.343 33.141 1.00 69.69 418 TYR A O 1
ATOM 2989 N N . PHE A 1 419 ? -3.726 6.871 35.152 1.00 67.06 419 PHE A N 1
ATOM 2990 C CA . PHE A 1 419 ? -3.490 8.189 35.790 1.00 67.06 419 PHE A CA 1
ATOM 2991 C C . PHE A 1 419 ? -4.305 9.380 35.245 1.00 67.06 419 PHE A C 1
ATOM 2993 O O . PHE A 1 419 ? -3.856 10.526 35.328 1.00 67.06 419 PHE A O 1
ATOM 3000 N N . SER A 1 420 ? -5.511 9.138 34.722 1.00 69.19 420 SER A N 1
ATOM 3001 C CA . SER A 1 420 ? -6.399 10.203 34.219 1.00 69.19 420 SER A CA 1
ATOM 3002 C C . SER A 1 420 ? -5.804 10.980 33.032 1.00 69.19 420 SER A C 1
ATOM 3004 O O . SER A 1 420 ? -6.162 12.143 32.803 1.00 69.19 420 SER A O 1
ATOM 3006 N N . GLN A 1 421 ? -4.892 10.342 32.285 1.00 78.50 421 GLN A N 1
ATOM 3007 C CA . GLN A 1 421 ? -4.425 10.835 30.995 1.00 78.50 421 GLN A CA 1
ATOM 3008 C C . GLN A 1 421 ? -5.502 10.593 29.936 1.00 78.50 421 GLN A C 1
ATOM 3010 O O . GLN A 1 421 ? -6.094 9.519 29.887 1.00 78.50 421 GLN A O 1
ATOM 3015 N N . VAL A 1 422 ? -5.734 11.589 29.086 1.00 86.31 422 VAL A N 1
ATOM 3016 C CA . VAL A 1 422 ? -6.631 11.488 27.933 1.00 86.31 422 VAL A CA 1
ATOM 3017 C C . VAL A 1 422 ? -5.857 11.884 26.690 1.00 86.31 422 VAL A C 1
ATOM 3019 O O . VAL A 1 422 ? -5.259 12.964 26.652 1.00 86.31 422 VAL A O 1
ATOM 3022 N N . CYS A 1 423 ? -5.864 11.008 25.695 1.00 88.62 423 CYS A N 1
ATOM 3023 C CA . CYS A 1 423 ? -5.322 11.255 24.370 1.00 88.62 423 CYS A CA 1
ATOM 3024 C C . CYS A 1 423 ? -6.457 11.549 23.390 1.00 88.62 423 CYS A C 1
ATOM 3026 O O . CYS A 1 423 ? -7.499 10.902 23.419 1.00 88.62 423 CYS A O 1
ATOM 3028 N N . THR A 1 424 ? -6.259 12.530 22.521 1.00 91.25 424 THR A N 1
ATOM 3029 C CA . THR A 1 424 ? -7.230 12.970 21.518 1.00 91.25 424 THR A CA 1
ATOM 3030 C C . THR A 1 424 ? -6.573 13.098 20.160 1.00 91.25 424 THR A C 1
ATOM 3032 O O . THR A 1 424 ? -5.454 13.612 20.073 1.00 91.25 424 THR A O 1
ATOM 3035 N N . LEU A 1 425 ? -7.307 12.725 19.117 1.00 93.38 425 LEU A N 1
ATOM 3036 C CA . LEU A 1 425 ? -6.978 13.000 17.725 1.00 93.38 425 LEU A CA 1
ATOM 3037 C C . LEU A 1 425 ? -8.007 13.972 17.151 1.00 93.38 425 LEU A C 1
ATOM 3039 O O . LEU A 1 425 ? -9.206 13.688 17.168 1.00 93.38 425 LEU A O 1
ATOM 3043 N N . ASP A 1 426 ? -7.548 15.125 16.675 1.00 92.06 426 ASP A N 1
ATOM 3044 C CA . ASP A 1 426 ? -8.421 16.098 16.015 1.00 92.06 426 ASP A CA 1
ATOM 3045 C C . ASP A 1 426 ? -8.635 15.774 14.516 1.00 92.06 426 ASP A C 1
ATOM 3047 O O . ASP A 1 426 ? -7.872 14.994 13.942 1.00 92.06 426 ASP A O 1
ATOM 3051 N N . PRO A 1 427 ? -9.619 16.409 13.846 1.00 91.56 427 PRO A N 1
ATOM 3052 C CA . PRO A 1 427 ? -9.873 16.209 12.414 1.00 91.56 427 PRO A CA 1
ATOM 3053 C C . PRO A 1 427 ? -8.740 16.634 11.467 1.00 91.56 427 PRO A C 1
ATOM 3055 O O . PRO A 1 427 ? -8.819 16.425 10.257 1.00 91.56 427 PRO A O 1
ATOM 3058 N N . LEU A 1 428 ? -7.694 17.289 11.979 1.00 88.69 428 LEU A N 1
ATOM 3059 C CA . LEU A 1 428 ? -6.488 17.632 11.223 1.00 88.69 428 LEU A CA 1
ATOM 3060 C C . LEU A 1 428 ? -5.377 16.586 11.424 1.00 88.69 428 LEU A C 1
ATOM 3062 O O . LEU A 1 428 ? -4.265 16.767 10.912 1.00 88.69 428 LEU A O 1
ATOM 3066 N N . GLY A 1 429 ? -5.654 15.511 12.160 1.00 87.44 429 GLY A N 1
ATOM 3067 C CA . GLY A 1 429 ? -4.719 14.444 12.479 1.00 87.44 429 GLY A CA 1
ATOM 3068 C C . GLY A 1 429 ? -3.706 14.815 13.562 1.00 87.44 429 GLY A C 1
ATOM 3069 O O . GLY A 1 429 ? -2.662 14.169 13.657 1.00 87.44 429 GLY A O 1
ATOM 3070 N N . ALA A 1 430 ? -3.943 15.864 14.354 1.00 88.88 430 ALA A N 1
ATOM 3071 C CA . ALA A 1 430 ? -3.050 16.229 15.448 1.00 88.88 430 ALA A CA 1
ATOM 3072 C C . ALA A 1 430 ? -3.360 15.393 16.697 1.00 88.88 430 ALA A C 1
ATOM 3074 O O . ALA A 1 430 ? -4.463 15.450 17.244 1.00 88.88 430 ALA A O 1
ATOM 3075 N N . LEU A 1 431 ? -2.362 14.634 17.158 1.00 88.94 431 LEU A N 1
ATOM 3076 C CA . LEU A 1 431 ? -2.444 13.841 18.382 1.00 88.94 431 LEU A CA 1
ATOM 3077 C C . LEU A 1 431 ? -1.967 14.660 19.587 1.00 88.94 431 LEU A C 1
ATOM 3079 O O . LEU A 1 431 ? -0.852 15.188 19.598 1.00 88.94 431 LEU A O 1
ATOM 3083 N N . ALA A 1 432 ? -2.780 14.705 20.639 1.00 86.31 432 ALA A N 1
ATOM 3084 C CA . ALA A 1 432 ? -2.428 15.335 21.906 1.00 86.31 432 ALA A CA 1
ATOM 3085 C C . ALA A 1 432 ? -2.840 14.450 23.084 1.00 86.31 432 ALA A C 1
ATOM 3087 O O . ALA A 1 432 ? -3.967 13.982 23.133 1.00 86.31 432 ALA A O 1
ATOM 3088 N N . CYS A 1 433 ? -1.948 14.265 24.058 1.00 82.19 433 CYS A N 1
ATOM 3089 C CA . CYS A 1 433 ? -2.240 13.552 25.304 1.00 82.19 433 CYS A CA 1
ATOM 3090 C C . CYS A 1 433 ? -2.049 14.485 26.499 1.00 82.19 433 CYS A C 1
ATOM 3092 O O . CYS A 1 433 ? -1.011 15.135 26.598 1.00 82.19 433 CYS A O 1
ATOM 3094 N N . ALA A 1 434 ? -3.002 14.556 27.424 1.00 75.19 434 ALA A N 1
ATOM 3095 C CA . ALA A 1 434 ? -2.940 15.455 28.578 1.00 75.19 434 ALA A CA 1
ATOM 3096 C C . ALA A 1 434 ? -3.332 14.747 29.879 1.00 75.19 434 ALA A C 1
ATOM 3098 O O . ALA A 1 434 ? -4.226 13.909 29.885 1.00 75.19 434 ALA A O 1
ATOM 3099 N N . THR A 1 435 ? -2.687 15.113 30.989 1.00 66.19 435 THR A N 1
ATOM 3100 C CA . THR A 1 435 ? -3.046 14.672 32.350 1.00 66.19 435 THR A CA 1
ATOM 3101 C C . THR A 1 435 ? -3.507 15.882 33.157 1.00 66.19 435 THR A C 1
ATOM 3103 O O . THR A 1 435 ? -2.679 16.655 33.644 1.00 66.19 435 THR A O 1
ATOM 3106 N N . GLY A 1 436 ? -4.818 16.084 33.304 1.00 61.69 436 GLY A N 1
ATOM 3107 C CA . GLY A 1 436 ? -5.364 17.198 34.089 1.00 61.69 436 GLY A CA 1
ATOM 3108 C C . GLY A 1 436 ? -4.803 18.572 33.677 1.00 61.69 436 GLY A C 1
ATOM 3109 O O . GLY A 1 436 ? -5.177 19.111 32.641 1.00 61.69 436 GLY A O 1
ATOM 3110 N N . THR A 1 437 ? -3.922 19.159 34.500 1.00 47.06 437 THR A N 1
ATOM 3111 C CA . THR A 1 437 ? -3.345 20.507 34.301 1.00 47.06 437 THR A CA 1
ATOM 3112 C C . THR A 1 437 ? -1.986 20.542 33.591 1.00 47.06 437 THR A C 1
ATOM 3114 O O . THR A 1 437 ? -1.462 21.635 33.374 1.00 47.06 437 THR A O 1
ATOM 3117 N N . SER A 1 438 ? -1.369 19.400 33.273 1.00 52.62 438 SER A N 1
ATOM 3118 C CA . SER A 1 438 ? -0.078 19.354 32.570 1.00 52.62 438 SER A CA 1
ATOM 3119 C C . SER A 1 438 ? -0.239 18.943 31.108 1.00 52.62 438 SER A C 1
ATOM 3121 O O . SER A 1 438 ? -0.926 17.976 30.780 1.00 52.62 438 SER A O 1
ATOM 3123 N N . THR A 1 439 ? 0.422 19.700 30.232 1.00 55.09 439 THR A N 1
ATOM 3124 C CA . THR A 1 439 ? 0.463 19.477 28.783 1.00 55.09 439 THR A CA 1
ATOM 3125 C C . THR A 1 439 ? 1.371 18.305 28.405 1.00 55.09 439 THR A C 1
ATOM 3127 O O . THR A 1 439 ? 2.325 17.997 29.118 1.00 55.09 439 THR A O 1
ATOM 3130 N N . SER A 1 440 ? 1.067 17.696 27.258 1.00 58.41 440 SER A N 1
ATOM 3131 C CA . SER A 1 440 ? 1.668 16.491 26.673 1.00 58.41 440 SER A CA 1
ATOM 3132 C C . SER A 1 440 ? 3.173 16.301 26.874 1.00 58.41 440 SER A C 1
ATOM 3134 O O . SER A 1 440 ? 3.975 17.131 26.453 1.00 58.41 440 SER A O 1
ATOM 3136 N N . THR A 1 441 ? 3.545 15.131 27.401 1.00 61.72 441 THR A N 1
ATOM 3137 C CA . THR A 1 441 ? 4.915 14.584 27.457 1.00 61.72 441 THR A CA 1
ATOM 3138 C C . THR A 1 441 ? 5.284 13.766 26.209 1.00 61.72 441 THR A C 1
ATOM 3140 O O . THR A 1 441 ? 6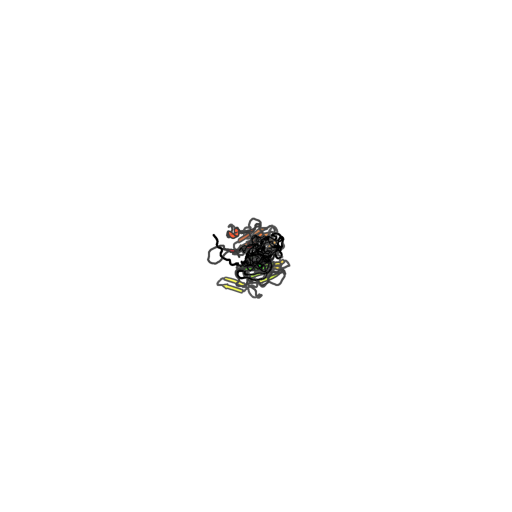.222 12.970 26.241 1.00 61.72 441 THR A O 1
ATOM 3143 N N . LEU A 1 442 ? 4.545 13.929 25.104 1.00 67.81 442 LEU A N 1
ATOM 3144 C CA . LEU A 1 442 ? 4.830 13.235 23.848 1.00 67.81 442 LEU A CA 1
ATOM 3145 C C . LEU A 1 442 ? 6.136 13.748 23.226 1.00 67.81 442 LEU A C 1
ATOM 3147 O O . LEU A 1 442 ? 6.480 14.926 23.329 1.00 67.81 442 LEU A O 1
ATOM 3151 N N . SER A 1 443 ? 6.856 12.850 22.551 1.00 63.38 443 SER A N 1
ATOM 3152 C CA . SER A 1 443 ? 8.066 13.205 21.807 1.00 63.38 443 SER A CA 1
ATOM 3153 C C . SER A 1 443 ? 7.752 14.239 20.712 1.00 63.38 443 SER A C 1
ATOM 3155 O O . SER A 1 443 ? 6.704 14.133 20.067 1.00 63.38 443 SER A O 1
ATOM 3157 N N . PRO A 1 444 ? 8.668 15.186 20.416 1.0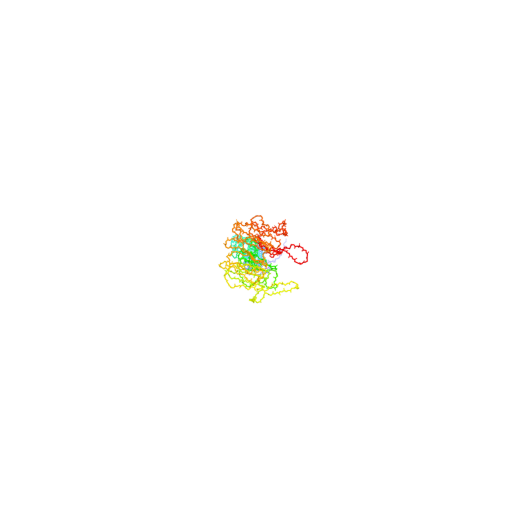0 64.38 444 PRO A N 1
ATOM 3158 C CA . PRO A 1 444 ? 8.505 16.134 19.314 1.00 64.38 444 PRO A CA 1
ATOM 3159 C C . PRO A 1 444 ? 8.167 15.467 17.978 1.00 64.38 444 PRO A C 1
ATOM 3161 O O . PRO A 1 444 ? 7.406 16.030 17.200 1.00 64.38 444 PRO A O 1
ATOM 3164 N N . ARG A 1 445 ? 8.683 14.254 17.730 1.00 63.94 445 ARG A N 1
ATOM 3165 C CA . ARG A 1 445 ? 8.402 13.496 16.503 1.00 63.94 445 ARG A CA 1
ATOM 3166 C C . ARG A 1 445 ? 6.922 13.127 16.379 1.00 63.94 445 ARG A C 1
ATOM 3168 O O . ARG A 1 445 ? 6.352 13.270 15.306 1.00 63.94 445 ARG A O 1
ATOM 3175 N N . VAL A 1 446 ? 6.293 12.713 17.479 1.00 73.81 446 VAL A N 1
ATOM 3176 C CA . VAL A 1 446 ? 4.852 12.409 17.522 1.00 73.81 446 VAL A CA 1
ATOM 3177 C C . VAL A 1 446 ? 4.045 13.692 17.335 1.00 73.81 446 VAL A C 1
ATOM 3179 O O . VAL A 1 446 ? 3.143 13.732 16.512 1.00 73.81 446 VAL A O 1
ATOM 3182 N N . LEU A 1 447 ? 4.427 14.774 18.019 1.00 74.62 447 LEU A N 1
ATOM 3183 C CA . LEU A 1 447 ? 3.730 16.065 17.933 1.00 74.62 447 LEU A CA 1
ATOM 3184 C C . LEU A 1 447 ? 3.820 16.738 16.551 1.00 74.62 447 LEU A C 1
ATOM 3186 O O . LEU A 1 447 ? 3.001 17.597 16.237 1.00 74.62 447 LEU A O 1
ATOM 3190 N N . GLN A 1 448 ? 4.828 16.395 15.748 1.00 79.94 448 GLN A N 1
ATOM 3191 C CA . GLN A 1 448 ? 5.008 16.912 14.386 1.00 79.94 448 GLN A CA 1
ATOM 3192 C C . GLN A 1 448 ? 4.368 16.026 13.311 1.00 79.94 448 GLN A C 1
ATOM 3194 O O . GLN A 1 448 ? 4.238 16.470 12.172 1.00 79.94 448 GLN A O 1
ATOM 3199 N N . SER A 1 449 ? 3.976 14.800 13.659 1.00 83.75 449 SER A N 1
ATOM 3200 C CA . SER A 1 449 ? 3.359 13.854 12.729 1.00 83.75 449 SER A CA 1
ATOM 3201 C C . SER A 1 449 ? 1.846 14.057 12.674 1.00 83.75 449 SER A C 1
ATOM 3203 O O . SER A 1 449 ? 1.234 14.512 13.642 1.00 83.75 449 SER A O 1
ATOM 3205 N N . ARG A 1 450 ? 1.229 13.699 11.544 1.00 89.25 450 ARG A N 1
ATOM 3206 C CA . ARG A 1 450 ? -0.232 13.634 11.420 1.00 89.25 450 ARG A CA 1
ATOM 3207 C C . ARG A 1 450 ? -0.691 12.190 11.443 1.00 89.25 450 ARG A C 1
ATOM 3209 O O . ARG A 1 450 ? -0.168 11.375 10.689 1.00 89.25 450 ARG A O 1
ATOM 3216 N N . PHE A 1 451 ? -1.676 11.898 12.277 1.00 89.69 451 PHE A N 1
ATOM 3217 C CA . PHE A 1 451 ? -2.230 10.568 12.471 1.00 89.69 451 PHE A CA 1
ATOM 3218 C C . PHE A 1 451 ? -3.609 10.447 11.833 1.00 89.69 451 PHE A C 1
ATOM 3220 O O . PHE A 1 451 ? -4.418 11.364 11.916 1.00 89.69 451 PHE A O 1
ATOM 3227 N N . ALA A 1 452 ? -3.866 9.306 11.202 1.00 89.94 452 ALA A N 1
ATOM 3228 C CA . ALA A 1 452 ? -5.198 8.902 10.772 1.00 89.94 452 ALA A CA 1
ATOM 3229 C C . ALA A 1 452 ? -5.963 8.227 11.919 1.00 89.94 452 ALA A C 1
ATOM 3231 O O . ALA A 1 452 ? -7.179 8.342 12.015 1.00 89.94 452 ALA A O 1
ATOM 3232 N N . ARG A 1 453 ? -5.241 7.513 12.789 1.00 91.19 453 ARG A N 1
ATOM 3233 C CA . ARG A 1 453 ? -5.788 6.826 13.961 1.00 91.19 453 ARG A CA 1
ATOM 3234 C C . ARG A 1 453 ? -4.691 6.454 14.942 1.00 91.19 453 ARG A C 1
ATOM 3236 O O . ARG A 1 453 ? -3.522 6.346 14.561 1.00 91.19 453 ARG A O 1
ATOM 3243 N N . PHE A 1 454 ? -5.067 6.194 16.183 1.00 92.62 454 PHE A N 1
ATOM 3244 C CA . PHE A 1 454 ? -4.147 5.692 17.192 1.00 92.62 454 PHE A CA 1
ATOM 3245 C C . PHE A 1 454 ? -4.785 4.636 18.091 1.00 92.62 454 PHE A C 1
ATOM 3247 O O . PHE A 1 454 ? -5.936 4.273 17.889 1.00 92.62 454 PHE A O 1
ATOM 3254 N N . ALA A 1 455 ? -3.997 4.068 18.990 1.00 90.94 455 ALA A N 1
ATOM 3255 C CA . ALA A 1 455 ? -4.446 3.218 20.077 1.00 90.94 455 ALA A CA 1
ATOM 3256 C C . ALA A 1 455 ? -3.453 3.332 21.237 1.00 90.94 455 ALA A C 1
ATOM 3258 O O . ALA A 1 455 ? -2.251 3.504 21.025 1.00 90.94 455 ALA A O 1
ATOM 3259 N N . THR A 1 456 ? -3.945 3.246 22.461 1.00 86.75 456 THR A N 1
ATOM 3260 C CA . THR A 1 456 ? -3.206 3.431 23.704 1.00 86.75 456 THR A CA 1
ATOM 3261 C C . THR A 1 456 ? -3.589 2.355 24.700 1.00 86.75 456 THR A C 1
ATOM 3263 O O . THR A 1 456 ? -4.662 1.763 24.655 1.00 86.75 456 THR A O 1
ATOM 3266 N N . ASN A 1 457 ? -2.673 2.104 25.620 1.00 80.06 457 ASN A N 1
ATOM 3267 C CA . ASN A 1 457 ? -2.921 1.350 26.832 1.00 80.06 457 ASN A CA 1
ATOM 3268 C C . ASN A 1 457 ? -2.482 2.203 28.040 1.00 80.06 457 ASN A C 1
ATOM 3270 O O . ASN A 1 457 ? -2.307 3.420 27.954 1.00 80.06 457 ASN A O 1
ATOM 3274 N N . ASN A 1 458 ? -2.250 1.563 29.184 1.00 72.50 458 ASN A N 1
ATOM 3275 C CA . ASN A 1 458 ? -1.844 2.240 30.414 1.00 72.50 458 ASN A CA 1
ATOM 3276 C C . ASN A 1 458 ? -0.448 2.903 30.373 1.00 72.50 458 ASN A C 1
ATOM 3278 O O . ASN A 1 458 ? -0.184 3.792 31.183 1.00 72.50 458 ASN A O 1
ATOM 3282 N N . PHE A 1 459 ? 0.446 2.493 29.466 1.00 72.88 459 PHE A N 1
ATOM 3283 C CA . PHE A 1 459 ? 1.871 2.869 29.469 1.00 72.88 459 PHE A CA 1
ATOM 3284 C C . PHE A 1 459 ? 2.445 3.232 28.087 1.00 72.88 459 PHE A C 1
ATOM 3286 O O . PHE A 1 459 ? 3.595 3.658 27.968 1.00 72.88 459 PHE A O 1
ATOM 3293 N N . SER A 1 460 ? 1.694 3.046 27.015 1.00 79.19 460 SER A N 1
ATOM 3294 C CA . SER A 1 460 ? 2.180 3.163 25.646 1.00 79.19 460 SER A CA 1
ATOM 3295 C C . SER A 1 460 ? 1.030 3.414 24.686 1.00 79.19 460 SER A C 1
ATOM 3297 O O . SER A 1 460 ? -0.138 3.241 25.027 1.00 79.19 460 SER A O 1
ATOM 3299 N N . GLY A 1 461 ? 1.368 3.825 23.478 1.00 85.31 461 GLY A N 1
ATOM 3300 C CA . GLY A 1 461 ? 0.434 3.909 22.379 1.00 85.31 461 GLY A CA 1
ATOM 3301 C C . GLY A 1 461 ? 1.143 3.741 21.054 1.00 85.31 461 GLY A C 1
ATOM 3302 O O . GLY A 1 461 ? 2.359 3.884 20.957 1.00 85.31 461 GLY A O 1
ATOM 3303 N N . CYS A 1 462 ? 0.371 3.426 20.032 1.00 88.62 462 CYS A N 1
ATOM 3304 C CA . CYS A 1 462 ? 0.828 3.373 18.662 1.00 88.62 462 CYS A CA 1
ATOM 3305 C C . CYS A 1 462 ? -0.177 4.092 17.775 1.00 88.62 462 CYS A C 1
ATOM 3307 O O . CYS A 1 462 ? -1.381 4.062 18.022 1.00 88.62 462 CYS A O 1
ATOM 3309 N N . GLY A 1 463 ? 0.313 4.737 16.728 1.00 88.69 463 GLY A N 1
ATOM 3310 C CA . GLY A 1 463 ? -0.513 5.479 15.795 1.00 88.69 463 GLY A CA 1
ATOM 3311 C C . GLY A 1 463 ? -0.121 5.210 14.360 1.00 88.69 463 GLY A C 1
ATOM 3312 O O . GLY A 1 463 ? 1.054 5.028 14.048 1.00 88.69 463 GLY A O 1
ATOM 3313 N N . LEU A 1 464 ? -1.133 5.215 13.501 1.00 88.81 464 LEU A N 1
ATOM 3314 C CA . LEU A 1 464 ? -0.991 5.156 12.058 1.00 88.81 464 LEU A CA 1
ATOM 3315 C C . LEU A 1 464 ? -0.976 6.579 11.533 1.00 88.81 464 LEU A C 1
ATOM 3317 O O . LEU A 1 464 ? -1.939 7.332 11.712 1.00 88.81 464 LEU A O 1
ATOM 3321 N N . THR A 1 465 ? 0.143 6.963 10.939 1.00 85.94 465 THR A N 1
ATOM 3322 C CA . THR A 1 465 ? 0.291 8.284 10.337 1.00 85.94 465 THR A CA 1
ATOM 3323 C C . THR A 1 465 ? -0.455 8.357 9.006 1.00 85.94 465 THR A C 1
ATOM 3325 O O . THR A 1 465 ? -0.681 7.344 8.352 1.00 85.94 465 THR A O 1
ATOM 3328 N N . VAL A 1 466 ? -0.811 9.565 8.573 1.00 82.06 466 VAL A N 1
ATOM 3329 C CA . VAL A 1 466 ? -1.369 9.805 7.224 1.00 82.06 466 VAL A CA 1
ATOM 3330 C C . VAL A 1 466 ? -0.348 9.551 6.106 1.00 82.06 466 VAL A C 1
ATOM 3332 O O . VAL A 1 466 ? -0.698 9.569 4.931 1.00 82.06 466 VAL A O 1
ATOM 3335 N N . GLU A 1 467 ? 0.919 9.369 6.479 1.00 73.06 467 GLU A N 1
ATOM 3336 C CA . GLU A 1 467 ? 2.038 9.030 5.600 1.00 73.06 467 GLU A CA 1
ATOM 3337 C C . GLU A 1 467 ? 2.337 7.518 5.624 1.00 73.06 467 GLU A C 1
ATOM 3339 O O . GLU A 1 467 ? 3.372 7.096 5.124 1.00 73.06 467 GLU A O 1
ATOM 3344 N N . ASP A 1 468 ? 1.431 6.709 6.188 1.00 71.06 468 ASP A N 1
ATOM 3345 C CA . ASP A 1 468 ? 1.485 5.240 6.248 1.00 71.06 468 ASP A CA 1
ATOM 3346 C C . ASP A 1 468 ? 2.599 4.645 7.128 1.00 71.06 468 ASP A C 1
ATOM 3348 O O . ASP A 1 468 ? 2.898 3.458 7.046 1.00 71.06 468 ASP A O 1
ATOM 3352 N N . HIS A 1 469 ? 3.181 5.444 8.022 1.00 75.44 469 HIS A N 1
ATOM 3353 C CA . HIS A 1 469 ? 4.083 4.967 9.076 1.00 75.44 469 HIS A CA 1
ATOM 3354 C C . HIS A 1 469 ? 3.328 4.530 10.333 1.00 75.44 469 HIS A C 1
ATOM 3356 O O . HIS A 1 469 ? 2.365 5.192 10.742 1.00 75.44 469 HIS A O 1
ATOM 3362 N N . VAL A 1 470 ? 3.829 3.490 11.005 1.00 81.38 470 VAL A N 1
ATOM 3363 C CA . VAL A 1 470 ? 3.452 3.146 12.380 1.00 81.38 470 VAL A CA 1
ATOM 3364 C C . VAL A 1 470 ? 4.437 3.817 13.332 1.00 81.38 470 VAL A C 1
ATOM 3366 O O . VAL A 1 470 ? 5.628 3.516 13.334 1.00 81.38 470 VAL A O 1
ATOM 3369 N N . LEU A 1 471 ? 3.941 4.703 14.194 1.00 84.12 471 LEU A N 1
ATOM 3370 C CA . LEU A 1 471 ? 4.742 5.289 15.267 1.00 84.12 471 LEU A CA 1
ATOM 3371 C C . LEU A 1 471 ? 4.227 4.803 16.612 1.00 84.12 471 LEU A C 1
ATOM 3373 O O . LEU A 1 471 ? 3.108 5.129 16.999 1.00 84.12 471 LEU A O 1
ATOM 3377 N N . CYS A 1 472 ? 5.063 4.076 17.346 1.00 82.50 472 CYS A N 1
ATOM 3378 C CA . CYS A 1 472 ? 4.782 3.674 18.722 1.00 82.50 472 CYS A CA 1
ATOM 3379 C C . CYS A 1 472 ? 5.556 4.544 19.718 1.00 82.50 472 CYS A C 1
ATOM 3381 O O . CYS A 1 472 ? 6.726 4.858 19.492 1.00 82.50 472 CYS A O 1
ATOM 3383 N N . TRP A 1 473 ? 4.912 4.913 20.824 1.00 81.38 473 TRP A N 1
ATOM 3384 C CA . TRP A 1 473 ? 5.462 5.669 21.948 1.00 81.38 473 TRP A CA 1
ATOM 3385 C C . TRP A 1 473 ? 5.116 5.005 23.283 1.00 81.38 473 TRP A C 1
ATOM 3387 O O . TRP A 1 473 ? 4.133 4.282 23.395 1.00 81.38 473 TRP A O 1
ATOM 3397 N N . GLY A 1 474 ? 5.896 5.269 24.330 1.00 71.19 474 GLY A N 1
ATOM 3398 C CA . GLY A 1 474 ? 5.593 4.759 25.668 1.00 71.19 474 GLY A CA 1
ATOM 3399 C C . GLY A 1 474 ? 6.809 4.607 26.570 1.00 71.19 474 GLY A C 1
ATOM 3400 O O . GLY A 1 474 ? 7.904 5.077 26.248 1.00 71.19 474 GLY A O 1
ATOM 3401 N N . TRP A 1 475 ? 6.586 3.955 27.709 1.00 62.91 475 TRP A N 1
ATOM 3402 C CA . TRP A 1 475 ? 7.572 3.696 28.759 1.00 62.91 475 TRP A CA 1
ATOM 3403 C C . TRP A 1 475 ? 8.300 2.360 28.532 1.00 62.91 475 TRP A C 1
ATOM 3405 O O . TRP A 1 475 ? 7.656 1.327 28.384 1.00 62.91 475 TRP A O 1
ATOM 3415 N N . ILE A 1 476 ? 9.638 2.351 28.560 1.00 51.22 476 ILE A N 1
ATOM 3416 C CA . ILE A 1 476 ? 10.433 1.109 28.613 1.00 51.22 476 ILE A CA 1
ATOM 3417 C C . ILE A 1 476 ? 10.957 0.939 30.044 1.00 51.22 476 ILE A C 1
ATOM 3419 O O . ILE A 1 476 ? 11.711 1.778 30.528 1.00 51.22 476 ILE A O 1
ATOM 3423 N N . GLU A 1 477 ? 10.609 -0.159 30.719 1.00 45.84 477 GLU A N 1
ATOM 3424 C CA . GLU A 1 477 ? 11.003 -0.453 32.114 1.00 45.84 477 GLU A CA 1
ATOM 3425 C C . GLU A 1 477 ? 12.491 -0.824 32.319 1.00 45.84 477 GLU A C 1
ATOM 3427 O O . GLU A 1 477 ? 12.876 -1.345 33.366 1.00 45.84 477 GLU A O 1
ATOM 3432 N N . ASN A 1 478 ? 13.382 -0.535 31.370 1.00 39.00 478 ASN A N 1
ATOM 3433 C CA . ASN A 1 478 ? 14.801 -0.853 31.529 1.00 39.00 478 ASN A CA 1
ATOM 3434 C C . ASN A 1 478 ? 15.564 0.329 32.146 1.00 39.00 478 ASN A C 1
ATOM 3436 O O . ASN A 1 478 ? 16.179 1.120 31.438 1.00 39.00 478 ASN A O 1
ATOM 3440 N N . ASN A 1 479 ? 15.570 0.354 33.486 1.00 33.09 479 ASN A N 1
ATOM 3441 C CA . ASN A 1 479 ? 16.322 1.234 34.398 1.00 33.09 479 ASN A CA 1
ATOM 3442 C C . ASN A 1 479 ? 15.733 2.632 34.631 1.00 33.09 479 ASN A C 1
ATOM 3444 O O . ASN A 1 479 ? 16.231 3.567 34.031 1.00 33.09 479 ASN A O 1
ATOM 3448 N N . TYR A 1 480 ? 14.769 2.778 35.558 1.00 33.25 480 TYR A N 1
ATOM 3449 C CA . TYR A 1 480 ? 14.466 3.978 36.385 1.00 33.25 480 TYR A CA 1
ATOM 3450 C C . TYR A 1 480 ? 14.657 5.403 35.786 1.00 33.25 480 TYR A C 1
ATOM 3452 O O . TYR A 1 480 ? 14.749 6.376 36.532 1.00 33.25 480 TYR A O 1
ATOM 3460 N N . GLU A 1 481 ? 14.650 5.565 34.466 1.00 29.53 481 GLU A N 1
ATOM 3461 C CA . GLU A 1 481 ? 14.764 6.827 33.748 1.00 29.53 481 GLU A CA 1
ATOM 3462 C C . GLU A 1 481 ? 13.642 6.911 32.717 1.00 29.53 481 GLU A C 1
ATOM 3464 O O . GLU A 1 481 ? 13.434 6.052 31.863 1.00 29.53 481 GLU A O 1
ATOM 3469 N N . GLN A 1 482 ? 12.877 7.984 32.873 1.00 39.59 482 GLN A N 1
ATOM 3470 C CA . GLN A 1 482 ? 11.650 8.294 32.168 1.00 39.59 482 GLN A CA 1
ATOM 3471 C C . GLN A 1 482 ? 11.944 8.831 30.760 1.00 39.59 482 GLN A C 1
ATOM 3473 O O . GLN A 1 482 ? 11.922 10.046 30.562 1.00 39.59 482 GLN A O 1
ATOM 3478 N N . VAL A 1 483 ? 12.253 7.971 29.784 1.00 35.97 483 VAL A N 1
ATOM 3479 C CA . VAL A 1 483 ? 12.521 8.435 28.410 1.00 35.97 483 VAL A CA 1
ATOM 3480 C C . VAL A 1 483 ? 11.428 7.958 27.448 1.00 35.97 483 VAL A C 1
ATOM 3482 O O . VAL A 1 483 ? 11.343 6.758 27.194 1.00 35.97 483 VAL A O 1
ATOM 3485 N N . PRO A 1 484 ? 10.602 8.862 26.880 1.00 47.88 484 PRO A N 1
ATOM 3486 C CA . PRO A 1 484 ? 9.677 8.498 25.813 1.00 47.88 484 PRO A CA 1
ATOM 3487 C C . PRO A 1 484 ? 10.477 8.083 24.572 1.00 47.88 484 PRO A C 1
ATOM 3489 O O . PRO A 1 484 ? 11.184 8.901 23.979 1.00 47.88 484 PRO A O 1
ATOM 3492 N N . MET A 1 485 ? 10.382 6.813 24.178 1.00 49.47 485 MET A N 1
ATOM 3493 C CA . MET A 1 485 ? 11.007 6.309 22.953 1.00 49.47 485 MET A CA 1
ATOM 3494 C C . MET A 1 485 ? 9.975 6.290 21.826 1.00 49.47 485 MET A C 1
ATOM 3496 O O . MET A 1 485 ? 8.829 5.921 22.058 1.00 49.47 485 MET A O 1
ATOM 3500 N N . VAL A 1 486 ? 10.375 6.702 20.621 1.00 55.84 486 VAL A N 1
ATOM 3501 C CA . VAL A 1 486 ? 9.566 6.548 19.404 1.00 55.84 486 VAL A CA 1
ATOM 3502 C C . VAL A 1 486 ? 10.269 5.544 18.509 1.00 55.84 486 VAL A C 1
ATOM 3504 O O . VAL A 1 486 ? 11.434 5.752 18.168 1.00 55.84 486 VAL A O 1
ATOM 3507 N N . THR A 1 487 ? 9.571 4.480 18.131 1.00 56.81 487 THR A N 1
ATOM 3508 C CA . THR A 1 487 ? 10.052 3.506 17.141 1.00 56.81 487 THR A CA 1
ATOM 3509 C C . THR A 1 487 ? 9.204 3.623 15.880 1.00 56.81 487 THR A C 1
ATOM 3511 O O . THR A 1 487 ? 7.989 3.787 15.977 1.00 56.81 487 THR A O 1
ATOM 3514 N N . ASP A 1 488 ? 9.880 3.654 14.732 1.00 53.16 488 ASP A N 1
ATOM 3515 C CA . ASP A 1 488 ? 9.277 3.514 13.402 1.00 53.16 488 ASP A CA 1
ATOM 3516 C C . ASP A 1 488 ? 9.328 2.024 13.072 1.00 53.16 488 ASP A C 1
ATOM 3518 O O . ASP A 1 488 ? 10.394 1.419 13.255 1.00 53.16 488 ASP A O 1
ATOM 3522 N N . LEU A 1 489 ? 8.196 1.443 12.688 1.00 47.47 489 LEU A N 1
ATOM 3523 C CA . LEU A 1 489 ? 8.065 0.017 12.391 1.00 47.47 489 LEU A CA 1
ATOM 3524 C C . LEU A 1 489 ? 7.639 -0.204 10.948 1.00 47.47 489 LEU A C 1
ATOM 3526 O O . LEU A 1 489 ? 6.704 0.503 10.507 1.00 47.47 489 LEU A O 1
#

Solvent-accessible surface area (backbone atoms only — not comparable to full-atom values): 26363 Å² total; per-residue (Å²): 133,86,84,89,82,87,89,75,89,75,81,74,70,78,69,88,64,63,27,73,56,59,72,46,99,89,46,68,29,42,71,42,49,81,55,58,39,52,84,16,31,63,83,14,38,57,66,56,83,46,73,50,54,54,23,73,89,81,37,74,34,40,77,43,51,84,50,54,41,37,73,37,21,66,82,16,45,64,62,53,80,38,72,78,44,58,23,68,92,79,42,74,24,31,48,81,40,70,37,54,67,10,28,76,86,17,42,60,70,48,78,43,73,50,61,72,36,59,64,57,67,35,71,35,39,58,11,89,62,34,27,78,77,45,62,76,25,29,25,68,82,11,41,64,72,54,85,42,70,49,42,65,35,92,90,48,74,34,39,57,11,87,48,31,53,72,41,59,76,53,19,34,75,79,16,38,63,64,51,71,46,72,42,58,70,36,78,88,40,78,33,16,45,46,56,71,39,93,51,28,36,88,80,15,41,64,51,68,50,54,74,40,58,27,32,21,76,54,31,38,36,34,28,26,73,86,17,40,69,49,46,42,69,54,48,93,53,37,40,32,58,73,68,82,92,51,53,34,77,44,71,22,30,11,40,48,25,28,37,30,31,29,87,86,18,40,65,53,41,39,22,31,14,68,54,81,66,87,85,58,60,42,68,54,62,68,81,96,51,66,42,74,60,32,34,23,39,21,46,62,79,92,62,52,35,76,47,70,25,27,10,27,44,24,28,37,29,27,32,75,83,22,39,58,52,42,46,28,41,50,67,67,39,39,34,64,60,67,100,54,47,40,75,35,66,24,35,31,71,40,26,33,34,28,16,28,76,83,22,46,66,52,71,41,29,50,59,78,46,86,73,68,87,71,74,99,63,76,53,33,60,41,49,20,42,30,57,38,18,39,34,33,27,27,84,82,15,47,54,47,40,35,66,39,77,52,69,89,67,56,32,78,43,67,43,31,18,48,85,28,25,41,36,38,27,32,87,81,15,47,60,49,43,35,41,80,93,45,78,55,84,68,48,69,68,59,66,72,42,44,35,77,48,63,28,58,36,71,58,36,34,38,30,38,29,74,83,61,43,38,45,35,39,34,72,63,89,82,66,103,58,97,57,71,47,77,49,82,106

Foldseek 3Di:
DDDDDDDDDDPPPPPDAAQCCDDDDPAPAHNNHADCQEQAHRVRHGDAALCCHHNPVQAPDHRNDQDCQAQAHSNRYGDDAQPPYHHPPCADAHNCAQALQAHNSRHGDDAQCCDARVRVPAPAHNRVQADLADAQHQHSVNDGDDAQSCYQHPPAPAHNHVCACVAQQHAHSRRYGDAALPLDQGDVQPAHVVVVLVQADNRNDGQLLFPDKEDEQFKIWTATPQQDIAMDGDCPFPQRPDDPPDGAPDKEYEHFKIWGAHPQQDIAMGGAACDPPCPDQDWDDDPPDTDRTHQNQRVDDDAGFDDKYYEHFKIWTQGPVQAIAIGGDCAQNQRVDDGAGFDDWYYYHFKIWTQGPQLFIDIGGQAPWDDDRDDDDARFDDWADDNQKIWTARPQQQIDMTNADTDPDGFPDWYAAPQRKIWTQHPQQAIWIDRHPDGDPDDVVNRPFGFPDKYDYHFKIWTQTPVRWIWIWGDDPPDDDGDIDIDTD

Nearest PDB structures (foldseek):
  4d4o-assembly1_B-2  TM=6.614E-01  e=1.155E-08  Saccharomyces cerevisiae
  5yje-assembly1_A  TM=5.784E-01  e=1.442E-02  Homo sapiens
  6fuw-assembly1_A  TM=2.619E-01  e=2.675E-03  Homo sapiens
  8r8r-assembly1_A  TM=3.045E-01  e=7.814E-03  Homo sapiens
  6urg-assembly1_A  TM=2.504E-01  e=8.223E-03  Homo sapiens

Radius of gyration: 53.0 Å; Cα contacts (8 Å, |Δi|>4): 1276; chains: 1; bounding box: 130×47×167 Å